Protein 1UOC (pdb70)

Secondary structure (DSSP, 8-state):
-------GGGG--EEE-TTTHHHHHHHHHHHTTTS-EEEEEEEEE--HHHHHHHHHHHHHTT-EEEEEEEEEE-TT----SSS-SEEEEEB---TT-----HHHHHHHHHTT--HHHHHHHPBPHHHHHHHHHTSS-SS-TTSEEEESSTTHHHHHHHHHHTTS---SSHHHHHHHHHHH-SSEEEHHHHHHHHTTT----SHHHHHHHTT----GGGGSHHHHHHHHHHHHHHHHHHTTTB-TTS-BGGGGTT-SS--TT--/-------GGGG--EEE-GGGHHHHHHHHHHHHTTS-EEEEEEEEE--HHHHHHHHHHGGG-EEEEEEEEEE-TT----SSS-SEEEEEB---TTS----HHHHHHHHHHT--HHHHHHHPBPHHHHHHHHHTTT-SS-TTSEEEESSTHHHHHHHHHHTTTS---SSHHHHHHHHHHH-SSEEEHHHHHHH--HHHHHHHHT----GGGGSHHHHHHHHHHHHHHHHHHTTTB-TTS-BGGGGTT-SS--TT--

InterPro domains:
  IPR006941 Ribonuclease CAF1 [PF04857] (163-280)
  IPR012337 Ribonuclease H-like superfamily [SSF53098] (150-430)
  IPR036397 Ribonuclease H superfamily [G3DSA:3.30.420.10] (145-433)
  IPR039637 CCR4-NOT transcription complex subunit 7/8/Pop2 [PTHR10797] (160-429)

Organism: Saccharomyces cerevisiae (strain ATCC 204508 / S288c) (NCBI:txid559292)

Sequence (517 aa):
PPIFLPPPNYLFVRDVWKSNLYSEFAVIRQLVSQYNHVSISTEFVGSKVDYHYQTMRANVDFLNPIQLGLSLSDANGNKPDNGPSTWQFNFEFDPKKEIMSTESLELLRKSGINFEKHENLGIDVFEFSQLLMDSGLMMDDSVTWITYHAAYDLGFLINILMNDSMPNNKEDFEWWVHQYMPNFYDLNLVYKIIQEFKNQYSLTTLADELGLPRFSIFTTTGGQSLLMLLSFCQLSKLSMHKFPNGTDFAKYQGVIYGIDGDQPPIFLPPPNYLFVRDVWKSNLYSEFAVIRQLVSQYNHVSISTEFVGVDYHYQTMRANVDFLNPIQLGLSLSDANGNKPDNGPSTWQFNFEFDPKKEIMSTESLELLRKSGINFEKHENLGIDVFEFSQLLMDSGLMMDDSVTWITYHAAYDLGFLINILMNDSMPNNKEDFEWWVHQYMPNFYDLNLVYKIISLTTLADELGLPRFSIFTTTGGQSLLMLLSFCQLSKLSMHKFPNGTDFAKYQGVIYGIDGDQ

Structure (mmCIF, N/CA/C/O backbone):
data_1UOC
#
_entry.id   1UOC
#
_cell.length_a   78.582
_cell.length_b   79.440
_cell.length_c   101.324
_cell.angle_alpha   90.00
_cell.angle_beta   90.00
_cell.angle_gamma   90.00
#
_symmetry.space_group_name_H-M   'P 21 21 21'
#
loop_
_entity.id
_entity.type
_entity.pdbx_description
1 polymer POP2
2 non-polymer 'CALCIUM ION'
3 non-polymer XENON
4 water water
#
loop_
_atom_site.group_PDB
_atom_site.id
_atom_site.type_symbol
_atom_site.label_atom_id
_atom_site.label_alt_id
_atom_site.label_comp_id
_atom_site.label_asym_id
_atom_site.label_entity_id
_atom_site.label_seq_id
_atom_site.pdbx_PDB_ins_code
_atom_site.Cartn_x
_atom_site.Cartn_y
_atom_site.Cartn_z
_atom_site.occupancy
_atom_site.B_iso_or_equiv
_atom_site.auth_seq_id
_atom_site.auth_comp_id
_atom_site.auth_asym_id
_atom_site.auth_atom_id
_atom_site.pdbx_PDB_model_num
ATOM 1 N N . PRO A 1 4 ? 106.262 11.348 20.388 1.00 61.04 4 PRO A N 1
ATOM 2 C CA . PRO A 1 4 ? 104.934 11.054 20.978 1.00 61.04 4 PRO A CA 1
ATOM 3 C C . PRO A 1 4 ? 104.755 9.546 21.009 1.00 60.90 4 PRO A C 1
ATOM 4 O O . PRO A 1 4 ? 104.894 8.878 19.982 1.00 59.60 4 PRO A O 1
ATOM 8 N N . PRO A 1 5 ? 104.445 8.989 22.186 1.00 60.91 5 PRO A N 1
ATOM 9 C CA . PRO A 1 5 ? 104.255 7.538 22.292 1.00 60.96 5 PRO A CA 1
ATOM 10 C C . PRO A 1 5 ? 103.280 7.068 21.212 1.00 59.27 5 PRO A C 1
ATOM 11 O O . PRO A 1 5 ? 102.340 7.785 20.882 1.00 60.45 5 PRO A O 1
ATOM 15 N N . ILE A 1 6 ? 103.500 5.882 20.653 1.00 56.83 6 ILE A N 1
ATOM 16 C CA . ILE A 1 6 ? 102.582 5.384 19.638 1.00 53.10 6 ILE A CA 1
ATOM 17 C C . ILE A 1 6 ? 101.315 4.900 20.320 1.00 51.60 6 ILE A C 1
ATOM 18 O O . ILE A 1 6 ? 101.367 4.273 21.379 1.00 50.79 6 ILE A O 1
ATOM 23 N N . PHE A 1 7 ? 100.178 5.207 19.713 1.00 49.79 7 PHE A N 1
ATOM 24 C CA . PHE A 1 7 ? 98.899 4.776 20.248 1.00 48.80 7 PHE A CA 1
ATOM 25 C C . PHE A 1 7 ? 98.243 3.920 19.178 1.00 46.56 7 PHE A C 1
ATOM 26 O O . PHE A 1 7 ? 97.715 4.436 18.195 1.00 43.12 7 PHE A O 1
ATOM 34 N N . LEU A 1 8 ? 98.306 2.605 19.371 1.00 46.19 8 LEU A N 1
ATOM 35 C CA . LEU A 1 8 ? 97.728 1.665 18.428 1.00 45.93 8 LEU A CA 1
ATOM 36 C C . LEU A 1 8 ? 96.578 0.902 19.060 1.00 43.81 8 LEU A C 1
ATOM 37 O O . LEU A 1 8 ? 96.785 -0.013 19.850 1.00 43.92 8 LEU A O 1
ATOM 42 N N . PRO A 1 9 ? 95.342 1.268 18.707 1.00 42.80 9 PRO A N 1
ATOM 43 C CA . PRO A 1 9 ? 94.142 0.619 19.239 1.00 41.74 9 PRO A CA 1
ATOM 44 C C . PRO A 1 9 ? 94.105 -0.829 18.788 1.00 40.33 9 PRO A C 1
ATOM 45 O O . PRO A 1 9 ? 94.754 -1.187 17.801 1.00 40.60 9 PRO A O 1
ATOM 49 N N . PRO A 1 10 ? 93.348 -1.682 19.498 1.00 39.31 10 PRO A N 1
ATOM 50 C CA . PRO A 1 10 ? 93.272 -3.091 19.085 1.00 40.09 10 PRO A CA 1
ATOM 51 C C . PRO A 1 10 ? 92.906 -3.118 17.596 1.00 41.20 10 PRO A C 1
ATOM 52 O O . PRO A 1 10 ? 92.013 -2.394 17.159 1.00 41.35 10 PRO A O 1
ATOM 56 N N . PRO A 1 11 ? 93.586 -3.960 16.800 1.00 43.61 11 PRO A N 1
ATOM 57 C CA . PRO A 1 11 ? 93.345 -4.077 15.356 1.00 42.32 11 PRO A CA 1
ATOM 58 C C . PRO A 1 11 ? 91.901 -4.068 14.868 1.00 42.20 11 PRO A C 1
ATOM 59 O O . PRO A 1 11 ? 91.578 -3.352 13.921 1.00 43.49 11 PRO A O 1
ATOM 63 N N . ASN A 1 12 ? 91.035 -4.854 15.498 1.00 41.54 12 ASN A N 1
ATOM 64 C CA . ASN A 1 12 ? 89.642 -4.925 15.071 1.00 42.57 12 ASN A CA 1
ATOM 65 C C . ASN A 1 12 ? 88.828 -3.640 15.269 1.00 41.64 12 ASN A C 1
ATOM 66 O O . ASN A 1 12 ? 87.691 -3.539 14.812 1.00 42.41 12 ASN A O 1
ATOM 71 N N . TYR A 1 13 ? 89.410 -2.652 15.938 1.00 40.13 13 TYR A N 1
ATOM 72 C CA . TYR A 1 13 ? 88.722 -1.384 16.140 1.00 38.48 13 TYR A CA 1
ATOM 73 C C . TYR A 1 13 ? 88.815 -0.560 14.858 1.00 38.97 13 TYR A C 1
ATOM 74 O O . TYR A 1 13 ? 88.002 0.339 14.627 1.00 40.83 13 TYR A O 1
ATOM 83 N N . LEU A 1 14 ? 89.809 -0.866 14.028 1.00 36.80 14 LEU A N 1
ATOM 84 C CA . LEU A 1 14 ? 90.033 -0.118 12.799 1.00 37.15 14 LEU A CA 1
ATOM 85 C C . LEU A 1 14 ? 89.416 -0.756 11.552 1.00 39.99 14 LEU A C 1
ATOM 86 O O . LEU A 1 14 ? 90.049 -0.854 10.503 1.00 42.63 14 LEU A O 1
ATOM 91 N N . PHE A 1 15 ? 88.163 -1.173 11.680 1.00 40.36 15 PHE A N 1
ATOM 92 C CA . PHE A 1 15 ? 87.426 -1.787 10.588 1.00 38.71 15 PHE A CA 1
ATOM 93 C C . PHE A 1 15 ? 86.165 -0.956 10.369 1.00 37.58 15 PHE A C 1
ATOM 94 O O . PHE A 1 15 ? 85.437 -0.681 11.322 1.00 36.62 15 PHE A O 1
ATOM 102 N N . VAL A 1 16 ? 85.914 -0.558 9.123 1.00 35.47 16 VAL A N 1
ATOM 103 C CA . VAL A 1 16 ? 84.738 0.237 8.774 1.00 33.86 16 VAL A CA 1
ATOM 104 C C . VAL A 1 16 ? 83.755 -0.556 7.913 1.00 34.37 16 VAL A C 1
ATOM 105 O O . VAL A 1 16 ? 84.102 -0.993 6.817 1.00 34.95 16 VAL A O 1
ATOM 109 N N . ARG A 1 17 ? 82.529 -0.744 8.392 1.00 34.08 17 ARG A N 1
ATOM 110 C CA . ARG A 1 17 ? 81.549 -1.476 7.603 1.00 33.28 17 ARG A CA 1
ATOM 111 C C . ARG A 1 17 ? 80.846 -0.512 6.667 1.00 33.51 17 ARG A C 1
ATOM 112 O O . ARG A 1 17 ? 80.303 0.501 7.110 1.00 31.96 17 ARG A O 1
ATOM 120 N N . ASP A 1 18 ? 80.875 -0.825 5.376 1.00 33.37 18 ASP A N 1
ATOM 121 C CA . ASP A 1 18 ? 80.217 -0.009 4.375 1.00 35.19 18 ASP A CA 1
ATOM 122 C C . ASP A 1 18 ? 78.742 -0.361 4.395 1.00 33.63 18 ASP A C 1
ATOM 123 O O . ASP A 1 18 ? 78.375 -1.535 4.525 1.00 34.35 18 ASP A O 1
ATOM 128 N N . VAL A 1 19 ? 77.901 0.658 4.292 1.00 30.83 19 VAL A N 1
ATOM 129 C CA . VAL A 1 19 ? 76.466 0.449 4.290 1.00 30.19 19 VAL A CA 1
ATOM 130 C C . VAL A 1 19 ? 75.886 1.031 3.004 1.00 32.49 19 VAL A C 1
ATOM 131 O O . VAL A 1 19 ? 76.243 2.139 2.591 1.00 31.46 19 VAL A O 1
ATOM 135 N N . TRP A 1 20 ? 75.016 0.248 2.369 1.00 34.08 20 TRP A N 1
ATOM 136 C CA . TRP A 1 20 ? 74.335 0.631 1.142 1.00 34.77 20 TRP A CA 1
ATOM 137 C C . TRP A 1 20 ? 72.872 0.335 1.411 1.00 36.52 20 TRP A C 1
ATOM 138 O O . TRP A 1 20 ? 72.520 0.014 2.539 1.00 37.11 20 TRP A O 1
ATOM 149 N N . LYS A 1 21 ? 72.020 0.449 0.399 1.00 39.50 21 LYS A N 1
ATOM 150 C CA . LYS A 1 21 ? 70.597 0.192 0.588 1.00 41.69 21 LYS A CA 1
ATOM 151 C C . LYS A 1 21 ? 70.337 -1.252 1.029 1.00 42.00 21 LYS A C 1
ATOM 152 O O . LYS A 1 21 ? 69.419 -1.516 1.806 1.00 42.04 21 LYS A O 1
ATOM 158 N N . SER A 1 22 ? 71.159 -2.179 0.545 1.00 42.08 22 SER A N 1
ATOM 159 C CA . SER A 1 22 ? 71.004 -3.596 0.875 1.00 42.58 22 SER A CA 1
ATOM 160 C C . SER A 1 22 ? 71.155 -3.963 2.358 1.00 41.45 22 SER A C 1
ATOM 161 O O . SER A 1 22 ? 70.403 -4.792 2.853 1.00 42.30 22 SER A O 1
ATOM 164 N N . ASN A 1 23 ? 72.110 -3.361 3.068 1.00 38.65 23 ASN A N 1
ATOM 165 C CA . ASN A 1 23 ? 72.298 -3.694 4.482 1.00 37.03 23 ASN A CA 1
ATOM 166 C C . ASN A 1 23 ? 71.967 -2.568 5.461 1.00 36.81 23 ASN A C 1
ATOM 167 O O . ASN A 1 23 ? 72.306 -2.646 6.638 1.00 36.90 23 ASN A O 1
ATOM 172 N N . LEU A 1 24 ? 71.277 -1.539 4.979 1.00 35.64 24 LEU A N 1
ATOM 173 C CA . LEU A 1 24 ? 70.891 -0.406 5.814 1.00 36.85 24 LEU A CA 1
ATOM 174 C C . LEU A 1 24 ? 70.138 -0.793 7.096 1.00 36.48 24 LEU A C 1
ATOM 175 O O . LEU A 1 24 ? 70.526 -0.391 8.191 1.00 36.11 24 LEU A O 1
ATOM 180 N N . TYR A 1 25 ? 69.068 -1.571 6.967 1.00 36.96 25 TYR A N 1
ATOM 181 C CA . TYR A 1 25 ? 68.279 -1.957 8.137 1.00 37.21 25 TYR A CA 1
ATOM 182 C C . TYR A 1 25 ? 68.964 -2.906 9.105 1.00 35.08 25 TYR A C 1
ATOM 183 O O . TYR A 1 25 ? 68.884 -2.721 10.317 1.00 34.58 25 TYR A O 1
ATOM 192 N N . SER A 1 26 ? 69.661 -3.904 8.582 1.00 34.78 26 SER A N 1
ATOM 193 C CA . SER A 1 26 ? 70.349 -4.843 9.449 1.00 37.66 26 SER A CA 1
ATOM 194 C C . SER A 1 26 ? 71.466 -4.156 10.234 1.00 38.42 26 SER A C 1
ATOM 195 O O . SER A 1 26 ? 71.705 -4.487 11.397 1.00 41.13 26 SER A O 1
ATOM 198 N N . GLU A 1 27 ? 72.142 -3.190 9.616 1.00 39.42 27 GLU A N 1
ATOM 199 C CA . GLU A 1 27 ? 73.216 -2.477 10.319 1.00 38.68 27 GLU A CA 1
ATOM 200 C C . GLU A 1 27 ? 72.633 -1.588 11.407 1.00 37.55 27 GLU A C 1
ATOM 201 O O . GLU A 1 27 ? 73.233 -1.424 12.474 1.00 37.77 27 GLU A O 1
ATOM 207 N N . PHE A 1 28 ? 71.462 -1.013 11.145 1.00 36.35 28 PHE A N 1
ATOM 208 C CA . PHE A 1 28 ? 70.839 -0.178 12.149 1.00 34.86 28 PHE A CA 1
ATOM 209 C C . PHE A 1 28 ? 70.312 -1.041 13.288 1.00 34.55 28 PHE A C 1
ATOM 210 O O . PHE A 1 28 ? 70.145 -0.567 14.412 1.00 34.76 28 PHE A O 1
ATOM 218 N N . ALA A 1 29 ? 70.064 -2.316 13.005 1.00 34.32 29 ALA A N 1
ATOM 219 C CA . ALA A 1 29 ? 69.593 -3.226 14.049 1.00 33.73 29 ALA A CA 1
ATOM 220 C C . ALA A 1 29 ? 70.770 -3.450 15.008 1.00 32.42 29 ALA A C 1
ATOM 221 O O . ALA A 1 29 ? 70.589 -3.488 16.224 1.00 32.74 29 ALA A O 1
ATOM 223 N N . VAL A 1 30 ? 71.975 -3.581 14.451 1.00 31.60 30 VAL A N 1
ATOM 224 C CA . VAL A 1 30 ? 73.186 -3.767 15.256 1.00 32.67 30 VAL A CA 1
ATOM 225 C C . VAL A 1 30 ? 73.502 -2.501 16.056 1.00 32.63 30 VAL A C 1
ATOM 226 O O . VAL A 1 30 ? 73.862 -2.573 17.225 1.00 34.24 30 VAL A O 1
ATOM 230 N N . ILE A 1 31 ? 73.375 -1.338 15.421 1.00 34.19 31 ILE A N 1
ATOM 231 C CA . ILE A 1 31 ? 73.638 -0.068 16.100 1.00 33.35 31 ILE A CA 1
ATOM 232 C C . ILE A 1 31 ? 72.713 0.040 17.313 1.00 33.43 31 ILE A C 1
ATOM 233 O O . ILE A 1 31 ? 73.126 0.386 18.413 1.00 35.02 31 ILE A O 1
ATOM 238 N N . ARG A 1 32 ? 71.453 -0.275 17.079 1.00 33.14 32 ARG A N 1
ATOM 239 C CA . ARG A 1 32 ? 70.419 -0.233 18.089 1.00 33.33 32 ARG A CA 1
ATOM 240 C C . ARG A 1 32 ? 70.739 -1.068 19.340 1.00 32.74 32 ARG A C 1
ATOM 241 O O . ARG A 1 32 ? 70.447 -0.646 20.460 1.00 30.90 32 ARG A O 1
ATOM 249 N N . GLN A 1 33 ? 71.341 -2.242 19.179 1.00 30.72 33 GLN A N 1
ATOM 250 C CA . GLN A 1 33 ? 71.620 -3.037 20.370 1.00 33.51 33 GLN A CA 1
ATOM 251 C C . GLN A 1 33 ? 72.980 -2.757 20.988 1.00 31.73 33 GLN A C 1
ATOM 252 O O . GLN A 1 33 ? 73.253 -3.197 22.091 1.00 31.64 33 GLN A O 1
ATOM 258 N N . LEU A 1 34 ? 73.825 -1.999 20.301 1.00 32.20 34 LEU A N 1
ATOM 259 C CA . LEU A 1 34 ? 75.136 -1.689 20.865 1.00 32.17 34 LEU A CA 1
ATOM 260 C C . LEU A 1 34 ? 75.102 -0.388 21.654 1.00 31.44 34 LEU A C 1
ATOM 261 O O . LEU A 1 34 ? 75.792 -0.256 22.667 1.00 31.49 34 LEU A O 1
ATOM 266 N N . VAL A 1 35 ? 74.279 0.561 21.211 1.00 33.01 35 VAL A N 1
ATOM 267 C CA . VAL A 1 35 ? 74.255 1.875 21.850 1.00 32.59 35 VAL A CA 1
ATOM 268 C C . VAL A 1 35 ? 74.112 1.969 23.367 1.00 31.51 35 VAL A C 1
ATOM 269 O O . VAL A 1 35 ? 74.748 2.827 23.976 1.00 29.46 35 VAL A O 1
ATOM 273 N N . SER A 1 36 ? 73.313 1.110 23.995 1.00 32.29 36 SER A N 1
ATOM 274 C CA . SER A 1 36 ? 73.181 1.193 25.458 1.00 31.91 36 SER A CA 1
ATOM 275 C C . SER A 1 36 ? 74.539 1.075 26.159 1.00 30.75 36 SER A C 1
ATOM 276 O O . SER A 1 36 ? 74.770 1.708 27.182 1.00 34.31 36 SER A O 1
ATOM 279 N N . GLN A 1 37 ? 75.444 0.276 25.607 1.00 30.28 37 GLN A N 1
ATOM 280 C CA . GLN A 1 37 ? 76.773 0.113 26.193 1.00 30.65 37 GLN A CA 1
ATOM 281 C C . GLN A 1 37 ? 77.794 1.049 25.527 1.00 30.67 37 GLN A C 1
ATOM 282 O O . GLN A 1 37 ? 78.584 1.742 26.192 1.00 28.93 37 GLN A O 1
ATOM 288 N N . TYR A 1 38 ? 77.791 1.044 24.202 1.00 29.55 38 TYR A N 1
ATOM 289 C CA . TYR A 1 38 ? 78.703 1.885 23.449 1.00 30.02 38 TYR A CA 1
ATOM 290 C C . TYR A 1 38 ? 77.913 3.141 23.128 1.00 29.03 38 TYR A C 1
ATOM 291 O O . TYR A 1 38 ? 77.500 3.369 21.986 1.00 27.80 38 TYR A O 1
ATOM 300 N N . ASN A 1 39 ? 77.712 3.934 24.185 1.00 28.64 39 ASN A N 1
ATOM 301 C CA . ASN A 1 39 ? 76.915 5.154 24.145 1.00 29.21 39 ASN A CA 1
ATOM 302 C C . ASN A 1 39 ? 77.580 6.444 23.686 1.00 29.56 39 ASN A C 1
ATOM 303 O O . ASN A 1 39 ? 76.988 7.519 23.810 1.00 30.84 39 ASN A O 1
ATOM 308 N N . HIS A 1 40 ? 78.804 6.352 23.176 1.00 30.23 40 HIS A N 1
ATOM 309 C CA . HIS A 1 40 ? 79.500 7.528 22.640 1.00 30.26 40 HIS A CA 1
ATOM 310 C C . HIS A 1 40 ? 79.473 7.351 21.116 1.00 30.32 40 HIS A C 1
ATOM 311 O O . HIS A 1 40 ? 79.923 6.335 20.590 1.00 29.56 40 HIS A O 1
ATOM 318 N N . VAL A 1 41 ? 78.927 8.342 20.422 1.00 29.71 41 VAL A N 1
ATOM 319 C CA . VAL A 1 41 ? 78.781 8.301 18.971 1.00 29.26 41 VAL A CA 1
ATOM 320 C C . VAL A 1 41 ? 79.460 9.488 18.284 1.00 29.34 41 VAL A C 1
ATOM 321 O O . VAL A 1 41 ? 79.176 10.645 18.606 1.00 28.98 41 VAL A O 1
ATOM 325 N N . SER A 1 42 ? 80.342 9.205 17.332 1.00 27.28 42 SER A N 1
ATOM 326 C CA . SER A 1 42 ? 81.011 10.272 16.588 1.00 28.39 42 SER A CA 1
ATOM 327 C C . SER A 1 42 ? 80.380 10.299 15.200 1.00 26.82 42 SER A C 1
ATOM 328 O O . SER A 1 42 ? 79.895 9.275 14.709 1.00 27.97 42 SER A O 1
ATOM 331 N N . ILE A 1 43 ? 80.375 11.469 14.580 1.00 26.27 43 ILE A N 1
ATOM 332 C CA . ILE A 1 43 ? 79.807 11.610 13.251 1.00 28.03 43 ILE A CA 1
ATOM 333 C C . ILE A 1 43 ? 80.692 12.439 12.329 1.00 29.12 43 ILE A C 1
ATOM 334 O O . ILE A 1 43 ? 81.344 13.391 12.752 1.00 31.09 43 ILE A O 1
ATOM 339 N N . SER A 1 44 ? 80.705 12.063 11.060 1.00 31.37 44 SER A N 1
ATOM 340 C CA . SER A 1 44 ? 81.477 12.768 10.052 1.00 32.10 44 SER A CA 1
ATOM 341 C C . SER A 1 44 ? 80.642 12.778 8.776 1.00 33.89 44 SER A C 1
ATOM 342 O O . SER A 1 44 ? 79.792 11.904 8.562 1.00 30.90 44 SER A O 1
ATOM 345 N N . THR A 1 45 ? 80.873 13.769 7.929 1.00 35.75 45 THR A N 1
ATOM 346 C CA . THR A 1 45 ? 80.083 13.876 6.718 1.00 39.28 45 THR A CA 1
ATOM 347 C C . THR A 1 45 ? 80.888 14.301 5.510 1.00 41.79 45 THR A C 1
ATOM 348 O O . THR A 1 45 ? 81.976 14.868 5.618 1.00 41.77 45 THR A O 1
ATOM 352 N N . GLU A 1 46 ? 80.324 14.015 4.352 1.00 43.82 46 GLU A N 1
ATOM 353 C CA . GLU A 1 46 ? 80.940 14.370 3.099 1.00 47.00 46 GLU A CA 1
ATOM 354 C C . GLU A 1 46 ? 79.790 14.837 2.224 1.00 47.32 46 GLU A C 1
ATOM 355 O O . GLU A 1 46 ? 78.880 14.070 1.899 1.00 45.90 46 GLU A O 1
ATOM 361 N N . PHE A 1 47 ? 79.812 16.121 1.892 1.00 49.13 47 PHE A N 1
ATOM 362 C CA . PHE A 1 47 ? 78.775 16.701 1.059 1.00 50.43 47 PHE A CA 1
ATOM 363 C C . PHE A 1 47 ? 79.353 16.993 -0.302 1.00 52.90 47 PHE A C 1
ATOM 364 O O . PHE A 1 47 ? 80.547 17.263 -0.445 1.00 53.30 47 PHE A O 1
ATOM 372 N N . VAL A 1 48 ? 78.494 16.936 -1.305 1.00 55.41 48 VAL A N 1
ATOM 373 C CA . VAL A 1 48 ? 78.895 17.236 -2.662 1.00 57.11 48 VAL A CA 1
ATOM 374 C C . VAL A 1 48 ? 78.159 18.517 -3.066 1.00 58.26 48 VAL A C 1
ATOM 375 O O . VAL A 1 48 ? 76.935 18.618 -2.933 1.00 57.78 48 VAL A O 1
ATOM 379 N N . GLY A 1 49 ? 78.918 19.508 -3.522 1.00 58.44 49 GLY A N 1
ATOM 380 C CA . GLY A 1 49 ? 78.325 20.768 -3.925 1.00 58.48 49 GLY A CA 1
ATOM 381 C C . GLY A 1 49 ? 79.372 21.857 -3.886 1.00 59.96 49 GLY A C 1
ATOM 382 O O . GLY A 1 49 ? 80.508 21.608 -3.469 1.00 61.90 49 GLY A O 1
ATOM 383 N N . SER A 1 60 ? 78.787 39.742 13.990 1.00 72.69 60 SER A N 1
ATOM 384 C CA . SER A 1 60 ? 79.662 38.794 14.676 1.00 72.68 60 SER A CA 1
ATOM 385 C C . SER A 1 60 ? 80.092 37.652 13.754 1.00 73.06 60 SER A C 1
ATOM 386 O O . SER A 1 60 ? 79.348 37.264 12.849 1.00 73.40 60 SER A O 1
ATOM 389 N N . LYS A 1 61 ? 81.290 37.117 13.987 1.00 71.94 61 LYS A N 1
ATOM 390 C CA . LYS A 1 61 ? 81.801 36.012 13.179 1.00 71.21 61 LYS A CA 1
ATOM 391 C C . LYS A 1 61 ? 80.916 34.785 13.341 1.00 70.04 61 LYS A C 1
ATOM 392 O O . LYS A 1 61 ? 80.805 33.957 12.436 1.00 69.54 61 LYS A O 1
ATOM 398 N N . VAL A 1 62 ? 80.285 34.685 14.505 1.00 68.24 62 VAL A N 1
ATOM 399 C CA . VAL A 1 62 ? 79.404 33.573 14.807 1.00 67.49 62 VAL A CA 1
ATOM 400 C C . VAL A 1 62 ? 78.109 33.647 13.994 1.00 66.87 62 VAL A C 1
ATOM 401 O O . VAL A 1 62 ? 77.588 32.623 13.545 1.00 64.33 62 VAL A O 1
ATOM 405 N N . ASP A 1 63 ? 77.594 34.856 13.798 1.00 67.38 63 ASP A N 1
ATOM 406 C CA . ASP A 1 63 ? 76.366 35.013 13.039 1.00 67.85 63 ASP A CA 1
ATOM 407 C C . ASP A 1 63 ? 76.652 34.849 11.550 1.00 66.92 63 ASP A C 1
ATOM 408 O O . ASP A 1 63 ? 75.748 34.560 10.762 1.00 65.40 63 ASP A O 1
ATOM 413 N N . TYR A 1 64 ? 77.913 35.036 11.170 1.00 67.14 64 TYR A N 1
ATOM 414 C CA . TYR A 1 64 ? 78.306 34.872 9.778 1.00 67.73 64 TYR A CA 1
ATOM 415 C C . TYR A 1 64 ? 78.394 33.381 9.462 1.00 66.60 64 TYR A C 1
ATOM 416 O O . TYR A 1 64 ? 77.886 32.929 8.437 1.00 65.62 64 TYR A O 1
ATOM 425 N N . HIS A 1 65 ? 79.041 32.622 10.346 1.00 65.75 65 HIS A N 1
ATOM 426 C CA . HIS A 1 65 ? 79.181 31.179 10.159 1.00 65.64 65 HIS A CA 1
ATOM 427 C C . HIS A 1 65 ? 77.815 30.504 10.080 1.00 63.04 65 HIS A C 1
ATOM 428 O O . HIS A 1 65 ? 77.584 29.646 9.222 1.00 62.81 65 HIS A O 1
ATOM 435 N N . TYR A 1 66 ? 76.911 30.893 10.975 1.00 59.76 66 TYR A N 1
ATOM 436 C CA . TYR A 1 66 ? 75.572 30.325 10.985 1.00 57.03 66 TYR A CA 1
ATOM 437 C C . TYR A 1 66 ? 74.785 30.685 9.720 1.00 56.14 66 TYR A C 1
ATOM 438 O O . TYR A 1 66 ? 74.088 29.842 9.157 1.00 54.52 66 TYR A O 1
ATOM 447 N N . GLN A 1 67 ? 74.889 31.937 9.283 1.00 56.07 67 GLN A N 1
ATOM 448 C CA . GLN A 1 67 ? 74.183 32.390 8.087 1.00 56.40 67 GLN A CA 1
ATOM 449 C C . GLN A 1 67 ? 74.736 31.759 6.820 1.00 55.22 67 GLN A C 1
ATOM 450 O O . GLN A 1 67 ? 74.004 31.520 5.863 1.00 54.28 67 GLN A O 1
ATOM 456 N N . THR A 1 68 ? 76.037 31.500 6.825 1.00 55.34 68 THR A N 1
ATOM 457 C CA . THR A 1 68 ? 76.713 30.887 5.693 1.00 56.25 68 THR A CA 1
ATOM 458 C C . THR A 1 68 ? 76.237 29.449 5.598 1.00 57.58 68 THR A C 1
ATOM 459 O O . THR A 1 68 ? 76.018 28.913 4.514 1.00 56.78 68 THR A O 1
ATOM 463 N N . MET A 1 69 ? 76.078 28.829 6.760 1.00 59.36 69 MET A N 1
ATOM 464 C CA . MET A 1 69 ? 75.644 27.445 6.824 1.00 60.74 69 MET A CA 1
ATOM 465 C C . MET A 1 69 ? 74.174 27.292 6.461 1.00 60.70 69 MET A C 1
ATOM 466 O O . MET A 1 69 ? 73.802 26.365 5.748 1.00 61.45 69 MET A O 1
ATOM 471 N N . ARG A 1 70 ? 73.341 28.209 6.940 1.00 62.54 70 ARG A N 1
ATOM 472 C CA . ARG A 1 70 ? 71.905 28.155 6.667 1.00 65.13 70 ARG A CA 1
ATOM 473 C C . ARG A 1 70 ? 71.619 28.363 5.190 1.00 64.63 70 ARG A C 1
ATOM 474 O O . ARG A 1 70 ? 70.705 27.762 4.633 1.00 63.81 70 ARG A O 1
ATOM 482 N N . ALA A 1 71 ? 72.419 29.214 4.562 1.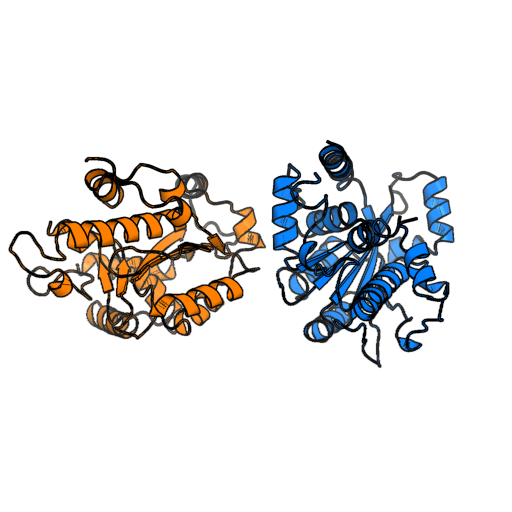00 65.63 71 ALA A N 1
ATOM 483 C CA . ALA A 1 71 ? 72.266 29.520 3.149 1.00 67.47 71 ALA A CA 1
ATOM 484 C C . ALA A 1 71 ? 72.815 28.407 2.263 1.00 68.70 71 ALA A C 1
ATOM 485 O O . ALA A 1 71 ? 72.612 28.420 1.049 1.00 68.36 71 ALA A O 1
ATOM 487 N N . ASN A 1 72 ? 73.495 27.437 2.866 1.00 71.03 72 ASN A N 1
ATOM 488 C CA . ASN A 1 72 ? 74.082 26.343 2.100 1.00 73.11 72 ASN A CA 1
ATOM 489 C C . ASN A 1 72 ? 73.514 24.949 2.357 1.00 75.19 72 ASN A C 1
ATOM 490 O O . ASN A 1 72 ? 73.524 24.103 1.464 1.00 75.25 72 ASN A O 1
ATOM 495 N N . VAL A 1 73 ? 73.021 24.704 3.566 1.00 77.58 73 VAL A N 1
ATOM 496 C CA . VAL A 1 73 ? 72.509 23.382 3.913 1.00 80.08 73 VAL A CA 1
ATOM 497 C C . VAL A 1 73 ? 71.463 22.737 3.007 1.00 81.54 73 VAL A C 1
ATOM 498 O O . VAL A 1 73 ? 71.594 21.559 2.675 1.00 82.72 73 VAL A O 1
ATOM 502 N N . ASP A 1 74 ? 70.431 23.472 2.602 1.00 82.59 74 ASP A N 1
ATOM 503 C CA . ASP A 1 74 ? 69.415 22.854 1.753 1.00 83.04 74 ASP A CA 1
ATOM 504 C C . ASP A 1 74 ? 69.829 22.760 0.290 1.00 82.19 74 ASP A C 1
ATOM 505 O O . ASP A 1 74 ? 69.002 22.481 -0.579 1.00 82.56 74 ASP A O 1
ATOM 510 N N . PHE A 1 75 ? 71.110 22.991 0.019 1.00 80.99 75 PHE A N 1
ATOM 511 C CA . PHE A 1 75 ? 71.622 22.895 -1.341 1.00 80.21 75 PHE A CA 1
ATOM 512 C C . PHE A 1 75 ? 72.820 21.943 -1.363 1.00 78.00 75 PHE A C 1
ATOM 513 O O . PHE A 1 75 ? 73.342 21.598 -2.424 1.00 78.45 75 PHE A O 1
ATOM 521 N N . LEU A 1 76 ? 73.250 21.533 -0.173 1.00 74.79 76 LEU A N 1
ATOM 522 C CA . LEU A 1 76 ? 74.358 20.596 -0.007 1.00 71.30 76 LEU A CA 1
ATOM 523 C C . LEU A 1 76 ? 73.726 19.218 0.099 1.00 67.98 76 LEU A C 1
ATOM 524 O O . LEU A 1 76 ? 72.806 19.024 0.887 1.00 69.02 76 LEU A O 1
ATOM 529 N N . ASN A 1 77 ? 74.200 18.262 -0.687 1.00 64.41 77 ASN A N 1
ATOM 530 C CA . ASN A 1 77 ? 73.649 16.915 -0.610 1.00 60.91 77 ASN A CA 1
ATOM 531 C C . ASN A 1 77 ? 74.711 15.933 -0.120 1.00 55.52 77 ASN A C 1
ATOM 532 O O . ASN A 1 77 ? 75.824 15.870 -0.650 1.00 54.23 77 ASN A O 1
ATOM 537 N N . PRO A 1 78 ? 74.375 15.154 0.913 1.00 50.97 78 PRO A N 1
ATOM 538 C CA . PRO A 1 78 ? 75.271 14.164 1.513 1.00 47.54 78 PRO A CA 1
ATOM 539 C C . PRO A 1 78 ? 75.564 13.010 0.564 1.00 43.83 78 PRO A C 1
ATOM 540 O O . PRO A 1 78 ? 74.655 12.460 -0.047 1.00 40.60 78 PRO A O 1
ATOM 544 N N . ILE A 1 79 ? 76.833 12.649 0.448 1.00 40.09 79 ILE A N 1
ATOM 545 C CA . ILE A 1 79 ? 77.222 11.542 -0.403 1.00 38.32 79 ILE A CA 1
ATOM 546 C C . ILE A 1 79 ? 77.657 10.404 0.536 1.00 36.84 79 ILE A C 1
ATOM 547 O O . ILE A 1 79 ? 77.442 9.223 0.257 1.00 36.00 79 ILE A O 1
ATOM 552 N N . GLN A 1 80 ? 78.259 10.777 1.661 1.00 35.01 80 GLN A N 1
ATOM 553 C CA . GLN A 1 80 ? 78.715 9.809 2.656 1.00 34.58 80 GLN A CA 1
ATOM 554 C C . GLN A 1 80 ? 78.587 10.370 4.068 1.00 34.07 80 GLN A C 1
ATOM 555 O O . GLN A 1 80 ? 78.637 11.590 4.282 1.00 32.16 80 GLN A O 1
ATOM 561 N N . LEU A 1 81 ? 78.418 9.467 5.028 1.00 30.78 81 LEU A N 1
ATOM 562 C CA . LEU A 1 81 ? 78.309 9.844 6.421 1.00 28.73 81 LEU A CA 1
ATOM 563 C C . LEU A 1 81 ? 78.819 8.695 7.283 1.00 27.73 81 LEU A C 1
ATOM 564 O O . LEU A 1 81 ? 78.438 7.550 7.089 1.00 28.46 81 LEU A O 1
ATOM 569 N N . GLY A 1 82 ? 79.697 9.006 8.227 1.00 27.00 82 GLY A N 1
ATOM 570 C CA . GLY A 1 82 ? 80.229 7.979 9.101 1.00 24.88 82 GLY A CA 1
ATOM 571 C C . GLY A 1 82 ? 79.755 8.085 10.544 1.00 23.46 82 GLY A C 1
ATOM 572 O O . GLY A 1 82 ? 79.535 9.179 11.053 1.00 21.74 82 GLY A O 1
ATOM 573 N N . LEU A 1 83 ? 79.569 6.938 11.193 1.00 23.84 83 LEU A N 1
ATOM 574 C CA . LEU A 1 83 ? 79.168 6.883 12.601 1.00 24.76 83 LEU A CA 1
ATOM 575 C C . LEU A 1 83 ? 80.048 5.837 13.256 1.00 25.66 83 LEU A C 1
ATOM 576 O O . LEU A 1 83 ? 80.241 4.751 12.719 1.00 23.12 83 LEU A O 1
ATOM 581 N N . SER A 1 84 ? 80.598 6.172 14.413 1.00 25.46 84 SER A N 1
ATOM 582 C CA . SER A 1 84 ? 81.435 5.236 15.133 1.00 27.00 84 SER A CA 1
ATOM 583 C C . SER A 1 84 ? 80.918 5.204 16.570 1.00 28.03 84 SER A C 1
ATOM 584 O O . SER A 1 84 ? 80.514 6.241 17.112 1.00 26.37 84 SER A O 1
ATOM 587 N N . LEU A 1 85 ? 80.918 4.015 17.169 1.00 28.21 85 LEU A N 1
ATOM 588 C CA . LEU A 1 85 ? 80.445 3.849 18.540 1.00 26.90 85 LEU A CA 1
ATOM 589 C C . LEU A 1 85 ? 81.497 3.260 19.465 1.00 26.73 85 LEU A C 1
ATOM 590 O O . LEU A 1 85 ? 82.310 2.425 19.045 1.00 28.69 85 LEU A O 1
ATOM 595 N N . SER A 1 86 ? 81.476 3.690 20.720 1.00 26.59 86 SER A N 1
ATOM 596 C CA . SER A 1 86 ? 82.377 3.174 21.744 1.00 27.04 86 SER A CA 1
ATOM 597 C C . SER A 1 86 ? 81.843 3.631 23.097 1.00 28.58 86 SER A C 1
ATOM 598 O O . SER A 1 86 ? 80.913 4.442 23.158 1.00 28.41 86 SER A O 1
ATOM 601 N N . ASP A 1 87 ? 82.418 3.111 24.180 1.00 29.62 87 ASP A N 1
ATOM 602 C CA . ASP A 1 87 ? 82.002 3.535 25.512 1.00 32.29 87 ASP A CA 1
ATOM 603 C C . ASP A 1 87 ? 82.857 4.757 25.848 1.00 33.41 87 ASP A C 1
ATOM 604 O O . ASP A 1 87 ? 83.647 5.207 25.015 1.00 33.21 87 ASP A O 1
ATOM 609 N N . ALA A 1 88 ? 82.713 5.291 27.053 1.00 34.41 88 ALA A N 1
ATOM 610 C CA . ALA A 1 88 ? 83.455 6.485 27.447 1.00 35.96 88 ALA A CA 1
ATOM 611 C C . ALA A 1 88 ? 84.974 6.320 27.422 1.00 36.41 88 ALA A C 1
ATOM 612 O O . ALA A 1 88 ? 85.702 7.289 27.220 1.00 35.35 88 ALA A O 1
ATOM 614 N N . ASN A 1 89 ? 85.454 5.098 27.610 1.00 39.38 89 ASN A N 1
ATOM 615 C CA . ASN A 1 89 ? 86.894 4.863 27.620 1.00 39.29 89 ASN A CA 1
ATOM 616 C C . ASN A 1 89 ? 87.452 4.431 26.283 1.00 38.05 89 ASN A C 1
ATOM 617 O O . ASN A 1 89 ? 88.606 4.006 26.201 1.00 39.22 89 ASN A O 1
ATOM 622 N N . GLY A 1 90 ? 86.634 4.526 25.239 1.00 36.76 90 GLY A N 1
ATOM 623 C CA . GLY A 1 90 ? 87.095 4.157 23.912 1.00 36.13 90 GLY A CA 1
ATOM 624 C C . GLY A 1 90 ? 87.077 2.673 23.594 1.00 37.17 90 GLY A C 1
ATOM 625 O O . GLY A 1 90 ? 87.592 2.259 22.554 1.00 37.92 90 GLY A O 1
ATOM 626 N N . ASN A 1 91 ? 86.499 1.867 24.483 1.00 36.50 91 ASN A N 1
ATOM 627 C CA . ASN A 1 91 ? 86.403 0.433 24.2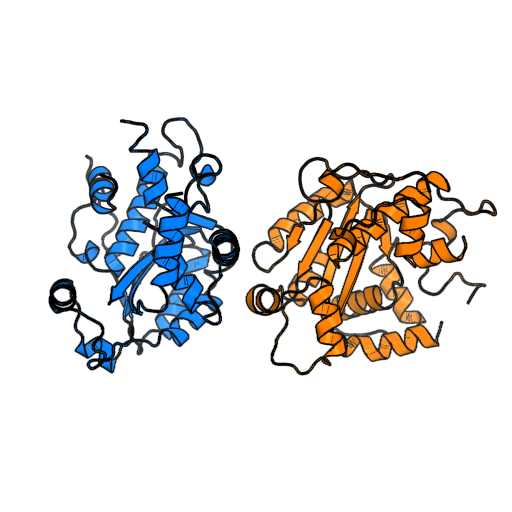51 1.00 35.25 91 ASN A CA 1
ATOM 628 C C . ASN A 1 91 ? 85.340 0.205 23.191 1.00 35.65 91 ASN A C 1
ATOM 629 O O . ASN A 1 91 ? 84.363 0.958 23.111 1.00 32.50 91 ASN A O 1
ATOM 634 N N . LYS A 1 92 ? 85.534 -0.841 22.390 1.00 35.90 92 LYS A N 1
ATOM 635 C CA . LYS A 1 92 ? 84.606 -1.194 21.329 1.00 35.64 92 LYS A CA 1
ATOM 636 C C . LYS A 1 92 ? 84.369 -2.702 21.355 1.00 37.93 92 LYS A C 1
ATOM 637 O O . LYS A 1 92 ? 85.149 -3.449 21.947 1.00 39.10 92 LYS A O 1
ATOM 643 N N . PRO A 1 93 ? 83.271 -3.171 20.745 1.00 37.53 93 PRO A N 1
ATOM 644 C CA . PRO A 1 93 ? 83.002 -4.610 20.735 1.00 40.39 93 PRO A CA 1
ATOM 645 C C . PRO A 1 93 ? 84.127 -5.377 20.045 1.00 44.20 93 PRO A C 1
ATOM 646 O O . PRO A 1 93 ? 84.624 -4.942 19.005 1.00 45.13 93 PRO A O 1
ATOM 650 N N . ASP A 1 94 ? 84.535 -6.509 20.627 1.00 47.30 94 ASP A N 1
ATOM 651 C CA . ASP A 1 94 ? 85.622 -7.315 20.065 1.00 49.38 94 ASP A CA 1
ATOM 652 C C . ASP A 1 94 ? 85.222 -8.067 18.798 1.00 48.85 94 ASP A C 1
ATOM 653 O O . ASP A 1 94 ? 86.072 -8.487 18.014 1.00 48.12 94 ASP A O 1
ATOM 658 N N . ASN A 1 95 ? 83.923 -8.229 18.600 1.00 49.03 95 ASN A N 1
ATOM 659 C CA . ASN A 1 95 ? 83.409 -8.897 17.417 1.00 49.45 95 ASN A CA 1
ATOM 660 C C . ASN A 1 95 ? 82.455 -7.983 16.667 1.00 48.28 95 ASN A C 1
ATOM 661 O O . ASN A 1 95 ? 81.696 -7.236 17.275 1.00 51.15 95 ASN A O 1
ATOM 666 N N . GLY A 1 96 ? 82.489 -8.045 15.345 1.00 45.57 96 GLY A N 1
ATOM 667 C CA . GLY A 1 96 ? 81.591 -7.224 14.556 1.00 41.89 96 GLY A CA 1
ATOM 668 C C . GLY A 1 96 ? 82.058 -5.791 14.396 1.00 39.98 96 GLY A C 1
ATOM 669 O O . GLY A 1 96 ? 83.009 -5.356 15.057 1.00 38.91 96 GLY A O 1
ATOM 670 N N . PRO A 1 97 ? 81.388 -5.028 13.519 1.00 37.15 97 PRO A N 1
ATOM 671 C CA . PRO A 1 97 ? 81.680 -3.624 13.218 1.00 35.53 97 PRO A CA 1
ATOM 672 C C . PRO A 1 97 ? 81.271 -2.643 14.320 1.00 33.11 97 PRO A C 1
ATOM 673 O O . PRO A 1 97 ? 80.255 -2.813 14.994 1.00 31.63 97 PRO A O 1
ATOM 677 N N . SER A 1 98 ? 82.066 -1.594 14.454 1.00 30.23 98 SER A N 1
ATOM 678 C CA . SER A 1 98 ? 81.844 -0.562 15.447 1.00 29.95 98 SER A CA 1
ATOM 679 C C . SER A 1 98 ? 81.883 0.817 14.746 1.00 28.17 98 SER A C 1
ATOM 680 O O . SER A 1 98 ? 81.754 1.868 15.380 1.00 25.49 98 SER A O 1
ATOM 683 N N . THR A 1 99 ? 82.094 0.797 13.435 1.00 28.04 99 THR A N 1
ATOM 684 C CA . THR A 1 99 ? 82.144 2.021 12.645 1.00 26.55 99 THR A CA 1
ATOM 685 C C . THR A 1 99 ? 81.446 1.730 11.335 1.00 25.54 99 THR A C 1
ATOM 686 O O . THR A 1 99 ? 81.642 0.675 10.743 1.00 25.55 99 THR A O 1
ATOM 690 N N . TRP A 1 100 ? 80.635 2.673 10.883 1.00 25.73 100 TRP A N 1
ATOM 691 C CA . TRP A 1 100 ? 79.873 2.498 9.664 1.00 24.17 100 TRP A CA 1
ATOM 692 C C . TRP A 1 100 ? 80.076 3.683 8.750 1.00 27.59 100 TRP A C 1
ATOM 693 O O . TRP A 1 100 ? 80.293 4.808 9.210 1.00 23.99 100 TRP A O 1
ATOM 704 N N . GLN A 1 101 ? 80.002 3.417 7.451 1.00 27.68 101 GLN A N 1
ATOM 705 C CA . GLN A 1 101 ? 80.098 4.459 6.451 1.00 29.26 101 GLN A CA 1
ATOM 706 C C . GLN A 1 101 ? 78.869 4.296 5.594 1.00 29.88 101 GLN A C 1
ATOM 707 O O . GLN A 1 101 ? 78.793 3.384 4.779 1.00 29.68 101 GLN A O 1
ATOM 713 N N . PHE A 1 102 ? 77.898 5.174 5.797 1.00 29.25 102 PHE A N 1
ATOM 714 C CA . PHE A 1 102 ? 76.675 5.127 5.024 1.00 31.15 102 PHE A CA 1
ATOM 715 C C . PHE A 1 102 ? 76.893 5.846 3.693 1.00 33.22 102 PHE A C 1
ATOM 716 O O . PHE A 1 102 ? 77.356 6.984 3.656 1.00 33.14 102 PHE A O 1
ATOM 724 N N . ASN A 1 103 ? 76.564 5.171 2.599 1.00 34.84 103 ASN A N 1
ATOM 725 C CA . ASN A 1 103 ? 76.732 5.742 1.266 1.00 33.57 103 ASN A CA 1
ATOM 726 C C . ASN A 1 103 ? 75.342 6.087 0.721 1.00 34.55 103 ASN A C 1
ATOM 727 O O . ASN A 1 103 ? 74.466 5.231 0.639 1.00 33.73 103 ASN A O 1
ATOM 732 N N . PHE A 1 104 ? 75.131 7.351 0.369 1.00 35.30 104 PHE A N 1
ATOM 733 C CA . PHE A 1 104 ? 73.820 7.780 -0.099 1.00 37.60 104 PHE A CA 1
ATOM 734 C C . PHE A 1 104 ? 73.636 7.801 -1.605 1.00 39.85 104 PHE A C 1
ATOM 735 O O . PHE A 1 104 ? 74.608 7.867 -2.369 1.00 42.05 104 PHE A O 1
ATOM 743 N N . GLU A 1 105 ? 72.379 7.754 -2.026 1.00 41.64 105 GLU A N 1
ATOM 744 C CA . GLU A 1 105 ? 72.060 7.762 -3.444 1.00 47.74 105 GLU A CA 1
ATOM 745 C C . GLU A 1 105 ? 72.584 9.029 -4.092 1.00 50.09 105 GLU A C 1
ATOM 746 O O . GLU A 1 105 ? 72.576 10.098 -3.488 1.00 51.01 105 GLU A O 1
ATOM 752 N N . PHE A 1 106 ? 73.047 8.893 -5.327 1.00 51.92 106 PHE A N 1
ATOM 753 C CA . PHE A 1 106 ? 73.592 10.012 -6.064 1.00 55.58 106 PHE A CA 1
ATOM 754 C C . PHE A 1 106 ? 73.102 9.965 -7.508 1.00 57.08 106 PHE A C 1
ATOM 755 O O . PHE A 1 106 ? 73.130 8.914 -8.143 1.00 57.97 106 PHE A O 1
ATOM 763 N N . ASP A 1 107 ? 72.666 11.112 -8.017 1.00 59.19 107 ASP A N 1
ATOM 764 C CA . ASP A 1 107 ? 72.140 11.221 -9.378 1.00 62.47 107 ASP A CA 1
ATOM 765 C C . ASP A 1 107 ? 73.226 11.608 -10.385 1.00 62.85 107 ASP A C 1
ATOM 766 O O . ASP A 1 107 ? 73.692 12.744 -10.402 1.00 59.40 107 ASP A O 1
ATOM 771 N N . PRO A 1 108 ? 73.633 10.656 -11.241 1.00 64.67 108 PRO A N 1
ATOM 772 C CA . PRO A 1 108 ? 74.664 10.836 -12.270 1.00 66.81 108 PRO A CA 1
ATOM 773 C C . PRO A 1 108 ? 74.411 11.982 -13.249 1.00 68.34 108 PRO A C 1
ATOM 774 O O . PRO A 1 108 ? 75.292 12.334 -14.033 1.00 67.38 108 PRO A O 1
ATOM 778 N N . LYS A 1 109 ? 73.215 12.560 -13.209 1.00 70.52 109 LYS A N 1
ATOM 779 C CA . LYS A 1 109 ? 72.897 13.650 -14.117 1.00 74.10 109 LYS A CA 1
ATOM 780 C C . LYS A 1 109 ? 72.736 14.997 -13.409 1.00 75.89 109 LYS A C 1
ATOM 781 O O . LYS A 1 109 ? 72.633 16.030 -14.065 1.00 76.30 109 LYS A O 1
ATOM 787 N N . LYS A 1 110 ? 72.713 14.999 -12.079 1.00 78.26 110 LYS A N 1
ATOM 788 C CA . LYS A 1 110 ? 72.599 16.260 -11.350 1.00 80.89 110 LYS A CA 1
ATOM 789 C C . LYS A 1 110 ? 73.880 17.050 -11.637 1.00 82.28 110 LYS A C 1
ATOM 790 O O . LYS A 1 110 ? 74.977 16.657 -11.241 1.00 82.33 110 LYS A O 1
ATOM 796 N N . GLU A 1 111 ? 73.722 18.164 -12.341 1.00 83.89 111 GLU A N 1
ATOM 797 C CA . GLU A 1 111 ? 74.834 19.017 -12.760 1.00 85.35 111 GLU A CA 1
ATOM 798 C C . GLU A 1 111 ? 75.325 19.998 -11.690 1.00 85.69 111 GLU A C 1
ATOM 799 O O . GLU A 1 111 ? 75.792 21.087 -12.013 1.00 85.54 111 GLU A O 1
ATOM 805 N N . ILE A 1 112 ? 75.258 19.590 -10.428 1.00 86.65 112 ILE A N 1
ATOM 806 C CA . ILE A 1 112 ? 75.636 20.437 -9.289 1.00 87.44 112 ILE A CA 1
ATOM 807 C C . ILE A 1 112 ? 77.123 20.573 -8.896 1.00 87.02 112 ILE A C 1
ATOM 808 O O . ILE A 1 112 ? 77.444 21.311 -7.961 1.00 87.25 112 ILE A O 1
ATOM 813 N N . MET A 1 113 ? 78.041 19.910 -9.597 1.00 86.04 113 MET A N 1
ATOM 814 C CA . MET A 1 113 ? 79.453 20.027 -9.210 1.00 84.00 113 MET A CA 1
ATOM 815 C C . MET A 1 113 ? 80.496 20.417 -10.253 1.00 79.94 113 MET A C 1
ATOM 816 O O . MET A 1 113 ? 80.255 20.337 -11.460 1.00 78.97 113 MET A O 1
ATOM 821 N N . SER A 1 114 ? 81.662 20.836 -9.752 1.00 75.51 114 SER A N 1
ATOM 822 C CA . SER A 1 114 ? 82.795 21.223 -10.588 1.00 70.43 114 SER A CA 1
ATOM 823 C C . SER A 1 114 ? 83.650 19.972 -10.750 1.00 68.33 114 SER A C 1
ATOM 824 O O . SER A 1 114 ? 83.552 19.049 -9.944 1.00 67.99 114 SER A O 1
ATOM 827 N N . THR A 1 115 ? 84.490 19.939 -11.779 1.00 66.11 115 THR A N 1
ATOM 828 C CA . THR A 1 115 ? 85.326 18.769 -12.025 1.00 65.21 115 THR A CA 1
ATOM 829 C C . THR A 1 115 ? 86.444 18.644 -10.997 1.00 63.22 115 THR A C 1
ATOM 830 O O . THR A 1 115 ? 87.004 17.568 -10.797 1.00 62.37 115 THR A O 1
ATOM 834 N N . GLU A 1 116 ? 86.762 19.758 -10.352 1.00 63.05 116 GLU A N 1
ATOM 835 C CA . GLU A 1 116 ? 87.794 19.793 -9.321 1.00 62.38 116 GLU A CA 1
ATOM 836 C C . GLU A 1 116 ? 87.276 19.016 -8.114 1.00 60.34 116 GLU A C 1
ATOM 837 O O . GLU A 1 116 ? 88.006 18.250 -7.490 1.00 58.98 116 GLU A O 1
ATOM 843 N N . SER A 1 117 ? 86.001 19.214 -7.805 1.00 58.70 117 SER A N 1
ATOM 844 C CA . SER A 1 117 ? 85.365 18.534 -6.689 1.00 60.28 117 SER A CA 1
ATOM 845 C C . SER A 1 117 ? 85.109 17.071 -7.018 1.00 60.25 117 SER A C 1
ATOM 846 O O . SER A 1 117 ? 85.423 16.183 -6.228 1.00 59.79 117 SER A O 1
ATOM 849 N N . LEU A 1 118 ? 84.539 16.824 -8.191 1.00 60.79 118 LEU A N 1
ATOM 850 C CA . LEU A 1 118 ? 84.237 15.465 -8.601 1.00 62.37 118 LEU A CA 1
ATOM 851 C C . LEU A 1 118 ? 85.504 14.631 -8.742 1.00 63.79 118 LEU A C 1
ATOM 852 O O . LEU A 1 118 ? 85.520 13.454 -8.376 1.00 63.97 118 LEU A O 1
ATOM 857 N N . GLU A 1 119 ? 86.571 15.234 -9.252 1.00 64.30 119 GLU A N 1
ATOM 858 C CA . GLU A 1 119 ? 87.826 14.509 -9.394 1.00 65.30 119 GLU A CA 1
ATOM 859 C C . GLU A 1 119 ? 88.438 14.322 -8.011 1.00 65.01 119 GLU A C 1
ATOM 860 O O . GLU A 1 119 ? 89.079 13.309 -7.732 1.00 64.60 119 GLU A O 1
ATOM 866 N N . LEU A 1 120 ? 88.222 15.305 -7.145 1.00 65.91 120 LEU A N 1
ATOM 867 C CA . LEU A 1 120 ? 88.727 15.246 -5.782 1.00 66.41 120 LEU A CA 1
ATOM 868 C C . LEU A 1 120 ? 88.069 14.034 -5.117 1.00 67.29 120 LEU A C 1
ATOM 869 O O . LEU A 1 120 ? 88.750 13.167 -4.563 1.00 67.17 120 LEU A O 1
ATOM 874 N N . LEU A 1 121 ? 86.741 13.976 -5.194 1.00 67.59 121 LEU A N 1
ATOM 875 C CA . LEU A 1 121 ? 85.973 12.874 -4.621 1.00 68.23 121 LEU A CA 1
ATOM 876 C C . LEU A 1 121 ? 86.446 11.524 -5.140 1.00 69.33 121 LEU A C 1
ATOM 877 O O . LEU A 1 121 ? 86.552 10.565 -4.376 1.00 68.97 121 LEU A O 1
ATOM 882 N N . ARG A 1 122 ? 86.720 11.448 -6.440 1.00 70.61 122 ARG A N 1
ATOM 883 C CA . ARG A 1 122 ? 87.173 10.203 -7.052 1.00 72.96 122 ARG A CA 1
ATOM 884 C C . ARG A 1 122 ? 88.307 9.586 -6.247 1.00 73.75 122 ARG A C 1
ATOM 885 O O . ARG A 1 122 ? 88.179 8.477 -5.726 1.00 74.57 122 ARG A O 1
ATOM 893 N N . LYS A 1 123 ? 89.415 10.312 -6.153 1.00 74.48 123 LYS A N 1
ATOM 894 C CA . LYS A 1 123 ? 90.575 9.847 -5.406 1.00 74.94 123 LYS A CA 1
ATOM 895 C C . LYS A 1 123 ? 90.168 9.378 -4.014 1.00 74.57 123 LYS A C 1
ATOM 896 O O . LYS A 1 123 ? 90.539 8.286 -3.583 1.00 74.71 123 LYS A O 1
ATOM 902 N N . SER A 1 124 ? 89.407 10.218 -3.317 1.00 73.44 124 SER A N 1
ATOM 903 C CA . SER A 1 124 ? 88.936 9.920 -1.964 1.00 72.41 124 SER A CA 1
ATOM 904 C C . SER A 1 124 ? 88.234 8.562 -1.838 1.00 71.42 124 SER A C 1
ATOM 905 O O . SER A 1 124 ? 87.682 8.237 -0.785 1.00 71.34 124 SER A O 1
ATOM 908 N N . GLY A 1 125 ? 88.258 7.773 -2.909 1.00 70.14 125 GLY A N 1
ATOM 909 C CA . GLY A 1 125 ? 87.616 6.472 -2.886 1.00 67.67 125 GLY A CA 1
ATOM 910 C C . GLY A 1 125 ? 86.102 6.556 -2.983 1.00 65.10 125 GLY A C 1
ATOM 911 O O . GLY A 1 125 ? 85.387 6.123 -2.080 1.00 66.03 125 GLY A O 1
ATOM 912 N N . ILE A 1 126 ? 85.610 7.123 -4.079 1.00 61.91 126 ILE A N 1
ATOM 913 C CA . ILE A 1 126 ? 84.174 7.251 -4.293 1.00 58.17 126 ILE A CA 1
ATOM 914 C C . ILE A 1 126 ? 83.821 6.676 -5.659 1.00 56.61 126 ILE A C 1
ATOM 915 O O . ILE A 1 126 ? 84.260 7.194 -6.686 1.00 55.90 126 ILE A O 1
ATOM 920 N N . ASN A 1 127 ? 83.056 5.590 -5.670 1.00 53.87 127 ASN A N 1
ATOM 921 C CA . ASN A 1 127 ? 82.621 4.997 -6.926 1.00 52.36 127 ASN A CA 1
ATOM 922 C C . ASN A 1 127 ? 81.197 5.498 -7.119 1.00 50.77 127 ASN A C 1
ATOM 923 O O . ASN A 1 127 ? 80.274 5.071 -6.423 1.00 49.75 127 ASN A O 1
ATOM 928 N N . PHE A 1 128 ? 81.031 6.420 -8.058 1.00 49.81 128 PHE A N 1
ATOM 929 C CA . PHE A 1 128 ? 79.728 7.012 -8.322 1.00 49.07 128 PHE A CA 1
ATOM 930 C C . PHE A 1 128 ? 78.690 6.012 -8.804 1.00 48.01 128 PHE A C 1
ATOM 931 O O . PHE A 1 128 ? 77.499 6.182 -8.543 1.00 49.93 128 PHE A O 1
ATOM 939 N N . GLU A 1 129 ? 79.125 4.966 -9.494 1.00 47.46 129 GLU A N 1
ATOM 940 C CA . GLU A 1 129 ? 78.172 3.989 -10.001 1.00 48.02 129 GLU A CA 1
ATOM 941 C C . GLU A 1 129 ? 77.509 3.192 -8.878 1.00 46.31 129 GLU A C 1
ATOM 942 O O . GLU A 1 129 ? 76.351 2.792 -8.982 1.00 45.77 129 GLU A O 1
ATOM 948 N N . LYS A 1 130 ? 78.254 2.953 -7.808 1.00 45.03 130 LYS A N 1
ATOM 949 C CA . LYS A 1 130 ? 77.718 2.228 -6.669 1.00 43.76 130 LYS A CA 1
ATOM 950 C C . LYS A 1 130 ? 76.691 3.105 -5.956 1.00 42.38 130 LYS A C 1
ATOM 951 O O . LYS A 1 130 ? 75.696 2.610 -5.434 1.00 41.97 130 LYS A O 1
ATOM 957 N N . HIS A 1 131 ? 76.936 4.413 -5.945 1.00 40.57 131 HIS A N 1
ATOM 958 C CA . HIS A 1 131 ? 76.041 5.358 -5.283 1.00 40.99 131 HIS A CA 1
ATOM 959 C C . HIS A 1 131 ? 74.730 5.508 -6.029 1.00 42.96 131 HIS A C 1
ATOM 960 O O . HIS A 1 131 ? 73.664 5.665 -5.427 1.00 40.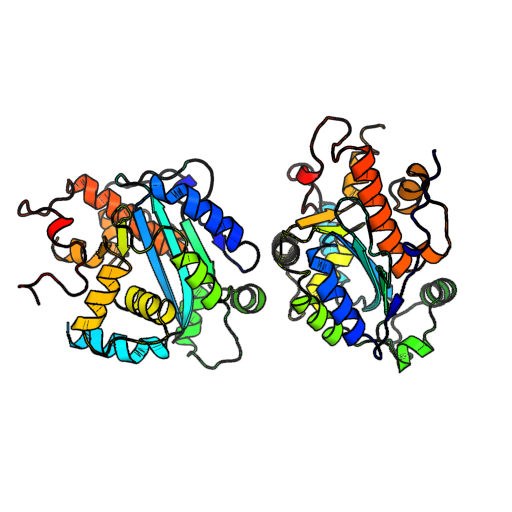69 131 HIS A O 1
ATOM 967 N N . GLU A 1 132 ? 74.824 5.454 -7.351 1.00 45.61 132 GLU A N 1
ATOM 968 C CA . GLU A 1 132 ? 73.665 5.572 -8.215 1.00 48.30 132 GLU A CA 1
ATOM 969 C C . GLU A 1 132 ? 72.751 4.354 -8.104 1.00 46.40 132 GLU A C 1
ATOM 970 O O . GLU A 1 132 ? 71.533 4.491 -8.057 1.00 46.91 132 GLU A O 1
ATOM 976 N N . ASN A 1 1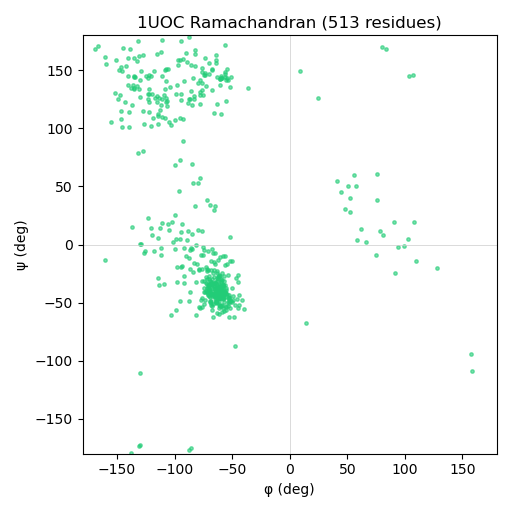33 ? 73.333 3.165 -8.048 1.00 45.87 133 ASN A N 1
ATOM 977 C CA . ASN A 1 133 ? 72.518 1.957 -7.997 1.00 47.02 133 ASN A CA 1
ATOM 978 C C . ASN A 1 133 ? 72.280 1.326 -6.633 1.00 46.47 133 ASN A C 1
ATOM 979 O O . ASN A 1 133 ? 71.351 0.536 -6.481 1.00 47.29 133 ASN A O 1
ATOM 984 N N . LEU A 1 134 ? 73.103 1.648 -5.644 1.00 43.60 134 LEU A N 1
ATOM 985 C CA . LEU A 1 134 ? 72.909 1.047 -4.331 1.00 41.63 134 LEU A CA 1
ATOM 986 C C . LEU A 1 134 ? 72.899 2.061 -3.199 1.00 40.62 134 LEU A C 1
ATOM 987 O O . LEU A 1 134 ? 72.743 1.695 -2.041 1.00 39.72 134 LEU A O 1
ATOM 992 N N . GLY A 1 135 ? 73.055 3.333 -3.546 1.00 38.89 135 GLY A N 1
ATOM 993 C CA . GLY A 1 135 ? 73.075 4.389 -2.550 1.00 39.36 135 GLY A CA 1
ATOM 994 C C . GLY A 1 135 ? 71.797 4.412 -1.749 1.00 37.65 135 GLY A C 1
ATOM 995 O O . GLY A 1 135 ? 70.722 4.178 -2.282 1.00 37.89 135 GLY A O 1
ATOM 996 N N . ILE A 1 136 ? 71.907 4.705 -0.463 1.00 37.65 136 ILE A N 1
ATOM 997 C CA . ILE A 1 136 ? 70.727 4.717 0.375 1.00 37.01 136 ILE A CA 1
ATOM 998 C C . ILE A 1 136 ? 69.964 6.031 0.273 1.00 38.60 136 ILE A C 1
ATOM 999 O O . ILE A 1 136 ? 70.542 7.090 -0.043 1.00 36.83 136 ILE A O 1
ATOM 1004 N N . ASP A 1 137 ? 68.662 5.957 0.542 1.00 37.65 137 ASP A N 1
ATOM 1005 C CA . ASP A 1 137 ? 67.799 7.131 0.491 1.00 40.10 137 ASP A CA 1
ATOM 1006 C C . ASP A 1 137 ? 67.908 7.904 1.805 1.00 39.53 137 ASP A C 1
ATOM 1007 O O . ASP A 1 137 ? 67.681 7.349 2.886 1.00 39.92 137 ASP A O 1
ATOM 1012 N N . VAL A 1 138 ? 68.240 9.189 1.712 1.00 40.15 138 VAL A N 1
ATOM 1013 C CA . VAL A 1 138 ? 68.425 9.999 2.909 1.00 42.34 138 VAL A CA 1
ATOM 1014 C C . VAL A 1 138 ? 67.236 10.097 3.861 1.00 42.54 138 VAL A C 1
ATOM 1015 O O . VAL A 1 138 ? 67.437 10.161 5.067 1.00 44.97 138 VAL A O 1
ATOM 1019 N N . PHE A 1 139 ? 66.005 10.110 3.361 1.00 43.38 139 PHE A N 1
ATOM 1020 C CA . PHE A 1 139 ? 64.866 10.179 4.279 1.00 44.50 139 PHE A CA 1
ATOM 1021 C C . PHE A 1 139 ? 64.749 8.880 5.089 1.00 43.69 139 PHE A C 1
ATOM 1022 O O . PHE A 1 139 ? 64.484 8.905 6.292 1.00 43.64 139 PHE A O 1
ATOM 1030 N N . GLU A 1 140 ? 64.939 7.750 4.416 1.00 40.93 140 GLU A N 1
ATOM 1031 C CA . GLU A 1 140 ? 64.860 6.441 5.053 1.00 41.11 140 GLU A CA 1
ATOM 1032 C C . GLU A 1 140 ? 65.908 6.349 6.148 1.00 40.76 140 GLU A C 1
ATOM 1033 O O . GLU A 1 140 ? 65.651 5.810 7.225 1.00 39.62 140 GLU A O 1
ATOM 1039 N N . PHE A 1 141 ? 67.095 6.882 5.852 1.00 39.31 141 PHE A N 1
ATOM 1040 C CA . PHE A 1 141 ? 68.205 6.889 6.795 1.00 37.35 141 PHE A CA 1
ATOM 1041 C C . PHE A 1 141 ? 67.858 7.734 8.008 1.00 38.18 141 PHE A C 1
ATOM 1042 O O . PHE A 1 141 ? 68.046 7.299 9.142 1.00 37.95 141 PHE A O 1
ATOM 1050 N N . SER A 1 142 ? 67.347 8.941 7.771 1.00 38.93 142 SER A N 1
ATOM 1051 C CA . SER A 1 142 ? 67.017 9.835 8.873 1.00 39.97 142 SER A CA 1
ATOM 1052 C C . SER A 1 142 ? 65.951 9.216 9.767 1.00 39.68 142 SER A C 1
ATOM 1053 O O . SER A 1 142 ? 65.987 9.371 10.984 1.00 39.60 142 SER A O 1
ATOM 1056 N N . GLN A 1 143 ? 65.007 8.504 9.167 1.00 40.97 143 GLN A N 1
ATOM 1057 C CA . GLN A 1 143 ? 63.950 7.875 9.945 1.00 42.22 143 GLN A CA 1
ATOM 1058 C C . GLN A 1 143 ? 64.566 6.811 10.862 1.00 40.68 143 GLN A C 1
ATOM 1059 O O . GLN A 1 143 ? 64.220 6.721 12.032 1.00 39.61 143 GLN A O 1
ATOM 1065 N N . LEU A 1 144 ? 65.484 6.008 10.329 1.00 39.40 144 LEU A N 1
ATOM 1066 C CA . LEU A 1 144 ? 66.135 4.984 11.135 1.00 38.05 144 LEU A CA 1
ATOM 1067 C C . LEU A 1 144 ? 66.966 5.618 12.266 1.00 38.85 144 LEU A C 1
ATOM 1068 O O . LEU A 1 144 ? 67.081 5.057 13.367 1.00 37.46 144 LEU A O 1
ATOM 1073 N N . LEU A 1 145 ? 67.528 6.791 11.996 1.00 37.30 145 LEU A N 1
ATOM 1074 C CA . LEU A 1 145 ? 68.337 7.497 12.983 1.00 37.50 145 LEU A CA 1
ATOM 1075 C C . LEU A 1 145 ? 67.461 8.017 14.114 1.00 37.94 145 LEU A C 1
ATOM 1076 O O . LEU A 1 145 ? 67.853 7.990 15.275 1.00 36.08 145 LEU A O 1
ATOM 1081 N N . MET A 1 146 ? 66.273 8.491 13.760 1.00 41.76 146 MET A N 1
ATOM 1082 C CA . MET A 1 146 ? 65.336 9.018 14.745 1.00 45.15 146 MET A CA 1
ATOM 1083 C C . MET A 1 146 ? 64.930 7.979 15.772 1.00 45.27 146 MET A C 1
ATOM 1084 O O . MET A 1 146 ? 64.859 8.274 16.969 1.00 44.72 146 MET A O 1
ATOM 1089 N N . ASP A 1 147 ? 64.683 6.759 15.302 1.00 44.60 147 ASP A N 1
ATOM 1090 C CA . ASP A 1 147 ? 64.249 5.669 16.178 1.00 44.68 147 ASP A CA 1
ATOM 1091 C C . ASP A 1 147 ? 65.369 4.754 16.683 1.00 43.41 147 ASP A C 1
ATOM 1092 O O . ASP A 1 147 ? 65.109 3.762 17.366 1.00 43.27 147 ASP A O 1
ATOM 1097 N N . SER A 1 148 ? 66.612 5.091 16.370 1.00 40.78 148 SER A N 1
ATOM 1098 C CA . SER A 1 148 ? 67.734 4.258 16.775 1.00 39.41 148 SER A CA 1
ATOM 1099 C C . SER A 1 148 ? 68.037 4.287 18.270 1.00 38.24 148 SER A C 1
ATOM 1100 O O . SER A 1 148 ? 68.667 3.368 18.803 1.00 37.84 148 SER A O 1
ATOM 1103 N N . GLY A 1 149 ? 67.598 5.342 18.944 1.00 36.00 149 GLY A N 1
ATOM 1104 C CA . GLY A 1 149 ? 67.881 5.464 20.358 1.00 34.33 149 GLY A CA 1
ATOM 1105 C C . GLY A 1 149 ? 69.069 6.388 20.577 1.00 33.90 149 GLY A C 1
ATOM 1106 O O . GLY A 1 149 ? 69.449 6.651 21.705 1.00 34.69 149 GLY A O 1
ATOM 1107 N N . LEU A 1 150 ? 69.656 6.891 19.497 1.00 33.34 150 LEU A N 1
ATOM 1108 C CA . LEU A 1 150 ? 70.800 7.795 19.608 1.00 33.48 150 LEU A CA 1
ATOM 1109 C C . LEU A 1 150 ? 70.391 9.250 19.836 1.00 34.14 150 LEU A C 1
ATOM 1110 O O . LEU A 1 150 ? 71.181 10.046 20.355 1.00 30.97 150 LEU A O 1
ATOM 1115 N N . MET A 1 151 ? 69.166 9.592 19.436 1.00 34.12 151 MET A N 1
ATOM 1116 C CA . MET A 1 151 ? 68.653 10.957 19.566 1.00 35.58 151 MET A CA 1
ATOM 1117 C C . MET A 1 151 ? 67.781 11.206 20.799 1.00 36.65 151 MET A C 1
ATOM 1118 O O . MET A 1 151 ? 67.162 10.294 21.329 1.00 34.99 151 MET A O 1
ATOM 1123 N N . MET A 1 152 ? 67.745 12.462 21.239 1.00 39.00 152 MET A N 1
ATOM 1124 C CA . MET A 1 152 ? 66.929 12.879 22.378 1.00 39.93 152 MET A CA 1
ATOM 1125 C C . MET A 1 152 ? 67.129 12.053 23.634 1.00 39.25 152 MET A C 1
ATOM 1126 O O . MET A 1 152 ? 66.173 11.765 24.349 1.00 42.06 152 MET A O 1
ATOM 1131 N N . ASP A 1 153 ? 68.373 11.695 23.918 1.00 39.29 153 ASP A N 1
ATOM 1132 C CA . ASP A 1 153 ? 68.692 10.871 25.078 1.00 38.17 153 ASP A CA 1
ATOM 1133 C C . ASP A 1 153 ? 70.048 11.282 25.632 1.00 38.61 153 ASP A C 1
ATOM 1134 O O . ASP A 1 153 ? 71.082 10.983 25.039 1.00 40.14 153 ASP A O 1
ATOM 1139 N N . ASP A 1 154 ? 70.045 11.938 26.785 1.00 39.51 154 ASP A N 1
ATOM 1140 C CA . ASP A 1 154 ? 71.279 12.413 27.391 1.00 39.54 154 ASP A CA 1
ATOM 1141 C C . ASP A 1 154 ? 72.241 11.327 27.886 1.00 39.31 154 ASP A C 1
ATOM 1142 O O . ASP A 1 154 ? 73.344 11.639 28.337 1.00 38.89 154 ASP A O 1
ATOM 1147 N N . SER A 1 155 ? 71.850 10.058 27.807 1.00 35.97 155 SER A N 1
ATOM 1148 C CA . SER A 1 155 ? 72.780 9.013 28.234 1.00 35.98 155 SER A CA 1
ATOM 1149 C C . SER A 1 155 ? 73.702 8.686 27.057 1.00 33.62 155 SER A C 1
ATOM 1150 O O . SER A 1 155 ? 74.622 7.884 27.176 1.00 32.50 155 SER A O 1
ATOM 1153 N N . VAL A 1 156 ? 73.429 9.328 25.924 1.00 32.27 156 VAL A N 1
ATOM 1154 C CA . VAL A 1 156 ? 74.209 9.171 24.706 1.00 30.78 156 VAL A CA 1
ATOM 1155 C C . VAL A 1 156 ? 74.976 10.478 24.492 1.00 31.42 156 VAL A C 1
ATOM 1156 O O . VAL A 1 156 ? 74.398 11.569 24.497 1.00 32.02 156 VAL A O 1
ATOM 1160 N N . THR A 1 157 ? 76.281 10.350 24.295 1.00 31.27 157 THR A N 1
ATOM 1161 C CA . THR A 1 157 ? 77.163 11.492 24.090 1.00 29.75 157 THR A CA 1
ATOM 1162 C C . THR A 1 157 ? 77.600 11.571 22.629 1.00 29.38 157 THR A C 1
ATOM 1163 O O . THR A 1 157 ? 78.231 10.651 22.112 1.00 31.13 157 THR A O 1
ATOM 1167 N N . TRP A 1 158 ? 77.261 12.662 21.954 1.00 27.92 158 TRP A N 1
ATOM 1168 C CA . TRP A 1 158 ? 77.663 12.819 20.556 1.00 26.48 158 TRP A CA 1
ATOM 1169 C C . TRP A 1 158 ? 78.988 13.546 20.465 1.00 27.00 158 TRP A C 1
ATOM 1170 O O . TRP A 1 158 ? 79.241 14.486 21.211 1.00 28.80 158 TRP A O 1
ATOM 1181 N N . ILE A 1 159 ? 79.832 13.101 19.543 1.00 28.84 159 ILE A N 1
ATOM 1182 C CA . ILE A 1 159 ? 81.160 13.678 19.325 1.00 27.60 159 ILE A CA 1
ATOM 1183 C C . ILE A 1 159 ? 81.216 14.196 17.896 1.00 26.69 159 ILE A C 1
ATOM 1184 O O . ILE A 1 159 ? 80.878 13.472 16.958 1.00 27.76 159 ILE A O 1
ATOM 1189 N N . THR A 1 160 ? 81.647 15.441 17.732 1.00 25.21 160 THR A N 1
ATOM 1190 C CA . THR A 1 160 ? 81.716 16.057 16.421 1.00 26.29 160 THR A CA 1
ATOM 1191 C C . THR A 1 160 ? 82.995 16.855 16.276 1.00 29.00 160 THR A C 1
ATOM 1192 O O . THR A 1 160 ? 83.705 17.094 17.253 1.00 27.39 160 THR A O 1
ATOM 1196 N N . TYR A 1 161 ? 83.287 17.263 15.047 1.00 33.75 161 TYR A N 1
ATOM 1197 C CA . TYR A 1 161 ? 84.470 18.065 14.750 1.00 39.50 161 TYR A CA 1
ATOM 1198 C C . TYR A 1 161 ? 83.927 19.108 13.792 1.00 43.29 161 TYR A C 1
ATOM 1199 O O . TYR A 1 161 ? 83.416 18.760 12.733 1.00 46.92 161 TYR A O 1
ATOM 1208 N N . HIS A 1 162 ? 84.027 20.381 14.153 1.00 49.00 162 HIS A N 1
ATOM 1209 C CA . HIS A 1 162 ? 83.466 21.434 13.310 1.00 54.26 162 HIS A CA 1
ATOM 1210 C C . HIS A 1 162 ? 81.992 21.062 13.142 1.00 56.94 162 HIS A C 1
ATOM 1211 O O . HIS A 1 162 ? 81.515 20.824 12.031 1.00 57.60 162 HIS A O 1
ATOM 1218 N N . ALA A 1 163 ? 81.294 20.992 14.275 1.00 59.08 163 ALA A N 1
ATOM 1219 C CA . ALA A 1 163 ? 79.885 20.638 14.326 1.00 61.11 163 ALA A CA 1
ATOM 1220 C C . ALA A 1 163 ? 79.076 21.419 13.307 1.00 62.66 163 ALA A C 1
ATOM 1221 O O . ALA A 1 163 ? 78.851 20.946 12.195 1.00 64.07 163 ALA A O 1
ATOM 1223 N N . ALA A 1 164 ? 78.637 22.608 13.713 1.00 63.37 164 ALA A N 1
ATOM 1224 C CA . ALA A 1 164 ? 77.844 23.514 12.883 1.00 63.14 164 ALA A CA 1
ATOM 1225 C C . ALA A 1 164 ? 77.254 22.902 11.614 1.00 62.86 164 ALA A C 1
ATOM 1226 O O . ALA A 1 164 ? 76.035 22.767 11.492 1.00 61.76 164 ALA A O 1
ATOM 1228 N N . TYR A 1 165 ? 78.115 22.540 10.668 1.00 63.05 165 TYR A N 1
ATOM 1229 C CA . TYR A 1 165 ? 77.654 21.964 9.411 1.00 63.69 165 TYR A CA 1
ATOM 1230 C C . TYR A 1 165 ? 77.111 20.542 9.486 1.00 62.84 165 TYR A C 1
ATOM 1231 O O . TYR A 1 165 ? 76.149 20.210 8.796 1.00 62.45 165 TYR A O 1
ATOM 1240 N N . ASP A 1 166 ? 77.716 19.698 10.314 1.00 62.24 166 ASP A N 1
ATOM 1241 C CA . ASP A 1 166 ? 77.243 18.323 10.425 1.00 61.97 166 ASP A CA 1
ATOM 1242 C C . ASP A 1 166 ? 75.876 18.311 11.089 1.00 61.31 166 ASP A C 1
ATOM 1243 O O . ASP A 1 166 ? 74.943 17.681 10.591 1.00 61.48 166 ASP A O 1
ATOM 1248 N N . LEU A 1 167 ? 75.769 19.026 12.206 1.00 60.84 167 LEU A N 1
ATOM 1249 C CA . LEU A 1 167 ? 74.522 19.141 12.956 1.00 59.83 167 LEU A CA 1
ATOM 1250 C C . LEU A 1 167 ? 73.489 19.889 12.122 1.00 59.38 167 LEU A C 1
ATOM 1251 O O . LEU A 1 167 ? 72.315 19.522 12.089 1.00 59.07 167 LEU A O 1
ATOM 1256 N N . GLY A 1 168 ? 73.934 20.942 11.447 1.00 59.01 168 GLY A N 1
ATOM 1257 C CA . GLY A 1 168 ? 73.029 21.695 10.600 1.00 59.35 168 GLY A CA 1
ATOM 1258 C C . GLY A 1 168 ? 72.341 20.701 9.691 1.00 58.90 168 GLY A C 1
ATOM 1259 O O . GLY A 1 168 ? 71.113 20.632 9.648 1.00 59.04 168 GLY A O 1
ATOM 1260 N N . PHE A 1 169 ? 73.145 19.917 8.975 1.00 58.88 169 PHE A N 1
ATOM 1261 C CA . PHE A 1 169 ? 72.641 18.889 8.072 1.00 58.50 169 PHE A CA 1
ATOM 1262 C C . PHE A 1 169 ? 71.741 17.881 8.802 1.00 57.35 169 PHE A C 1
ATOM 1263 O O . PHE A 1 169 ? 70.587 17.692 8.420 1.00 56.24 169 PHE A O 1
ATOM 1271 N N . LEU A 1 170 ? 72.269 17.234 9.841 1.00 56.12 170 LEU A N 1
ATOM 1272 C CA . LEU A 1 170 ? 71.491 16.262 10.610 1.00 56.01 170 LEU A CA 1
ATOM 1273 C C . LEU A 1 170 ? 70.118 16.805 10.981 1.00 57.01 170 LEU A C 1
ATOM 1274 O O . LEU A 1 170 ? 69.099 16.156 10.741 1.00 58.02 170 LEU A O 1
ATOM 1279 N N . ILE A 1 171 ? 70.097 17.994 11.577 1.00 56.54 171 ILE A N 1
ATOM 1280 C CA . ILE A 1 171 ? 68.849 18.629 11.969 1.00 57.49 171 ILE A CA 1
ATOM 1281 C C . ILE A 1 171 ? 67.974 18.847 10.738 1.00 58.86 171 ILE A C 1
ATOM 1282 O O . ILE A 1 171 ? 66.762 18.675 10.792 1.00 60.02 171 ILE A O 1
ATOM 1287 N N . ASN A 1 172 ? 68.600 19.226 9.631 1.00 61.26 172 ASN A N 1
ATOM 1288 C CA . ASN A 1 172 ? 67.882 19.491 8.389 1.00 63.26 172 ASN A CA 1
ATOM 1289 C C . ASN A 1 172 ? 67.117 18.272 7.866 1.00 63.55 172 ASN A C 1
ATOM 1290 O O . ASN A 1 172 ? 66.023 18.404 7.312 1.00 63.63 172 ASN A O 1
ATOM 1295 N N . ILE A 1 173 ? 67.700 17.089 8.032 1.00 64.37 173 ILE A N 1
ATOM 1296 C CA . ILE A 1 173 ? 67.061 15.864 7.567 1.00 63.66 173 ILE A CA 1
ATOM 1297 C C . ILE A 1 173 ? 66.108 15.306 8.617 1.00 65.14 173 ILE A C 1
ATOM 1298 O O . ILE A 1 173 ? 65.015 14.842 8.292 1.00 65.06 173 ILE A O 1
ATOM 1303 N N . LEU A 1 174 ? 66.521 15.360 9.879 1.00 66.42 174 LEU A N 1
ATOM 1304 C CA . LEU A 1 174 ? 65.694 14.862 10.977 1.00 67.96 174 LEU A CA 1
ATOM 1305 C C . LEU A 1 174 ? 64.382 15.624 11.100 1.00 69.04 174 LEU A C 1
ATOM 1306 O O . LEU A 1 174 ? 63.387 15.082 11.578 1.00 69.48 174 LEU A O 1
ATOM 1311 N N . MET A 1 175 ? 64.384 16.883 10.676 1.00 70.45 175 MET A N 1
ATOM 1312 C CA . MET A 1 175 ? 63.186 17.709 10.759 1.00 72.62 175 MET A CA 1
ATOM 1313 C C . MET A 1 175 ? 62.393 17.689 9.460 1.00 75.65 175 MET A C 1
ATOM 1314 O O . MET A 1 175 ? 62.830 17.100 8.466 1.00 76.84 175 MET A O 1
ATOM 1319 N N . ASN A 1 176 ? 61.225 18.331 9.484 1.00 78.47 176 ASN A N 1
ATOM 1320 C CA . ASN A 1 176 ? 60.335 18.396 8.324 1.00 81.46 176 ASN A CA 1
ATOM 1321 C C . ASN A 1 176 ? 60.920 19.326 7.262 1.00 83.26 176 ASN A C 1
ATOM 1322 O O . ASN A 1 176 ? 60.184 20.060 6.606 1.00 84.46 176 ASN A O 1
ATOM 1327 N N . ASP A 1 177 ? 62.239 19.276 7.095 1.00 85.16 177 ASP A N 1
ATOM 1328 C CA . ASP A 1 177 ? 62.968 20.124 6.154 1.00 86.32 177 ASP A CA 1
ATOM 1329 C C . ASP A 1 177 ? 62.720 21.592 6.503 1.00 86.35 177 ASP A C 1
ATOM 1330 O O . ASP A 1 177 ? 63.181 22.502 5.811 1.00 86.74 177 ASP A O 1
ATOM 1335 N N . SER A 1 178 ? 61.995 21.803 7.599 1.00 85.98 178 SER A N 1
ATOM 1336 C CA . SER A 1 178 ? 61.668 23.137 8.087 1.00 85.54 178 SER A CA 1
ATOM 1337 C C . SER A 1 178 ? 62.814 23.665 8.946 1.00 84.92 178 SER A C 1
ATOM 1338 O O . SER A 1 178 ? 62.691 23.791 10.165 1.00 85.46 178 SER A O 1
ATOM 1341 N N . MET A 1 179 ? 63.933 23.958 8.296 1.00 83.05 179 MET A N 1
ATOM 1342 C CA . MET A 1 179 ? 65.119 24.470 8.970 1.00 80.85 179 MET A CA 1
ATOM 1343 C C . MET A 1 179 ? 64.806 25.703 9.802 1.00 78.75 179 MET A C 1
ATOM 1344 O O . MET A 1 179 ? 64.003 26.542 9.398 1.00 79.14 179 MET A O 1
ATOM 1349 N N . PRO A 1 180 ? 65.422 25.821 10.990 1.00 76.54 180 PRO A N 1
ATOM 1350 C CA . PRO A 1 180 ? 65.181 26.986 11.843 1.00 74.92 180 PRO A CA 1
ATOM 1351 C C . PRO A 1 180 ? 65.491 28.266 11.071 1.00 73.51 180 PRO A C 1
ATOM 1352 O O . PRO A 1 180 ? 66.035 28.209 9.966 1.00 72.11 180 PRO A O 1
ATOM 1356 N N . ASN A 1 181 ? 65.165 29.414 11.658 1.00 72.48 181 ASN A N 1
ATOM 1357 C CA . ASN A 1 181 ? 65.369 30.689 10.977 1.00 70.94 181 ASN A CA 1
ATOM 1358 C C . ASN A 1 181 ? 66.442 31.594 11.579 1.00 68.08 181 ASN A C 1
ATOM 1359 O O . ASN A 1 181 ? 66.732 32.663 11.047 1.00 68.02 181 ASN A O 1
ATOM 1364 N N . ASN A 1 182 ? 67.031 31.171 12.688 1.00 64.76 182 ASN A N 1
ATOM 1365 C CA . ASN A 1 182 ? 68.067 31.963 13.336 1.00 62.17 182 ASN A CA 1
ATOM 1366 C C . ASN A 1 182 ? 68.926 31.095 14.245 1.00 60.26 182 ASN A C 1
ATOM 1367 O O . ASN A 1 182 ? 68.479 30.054 14.727 1.00 59.64 182 ASN A O 1
ATOM 1372 N N . LYS A 1 183 ? 70.157 31.545 14.476 1.00 57.36 183 LYS A N 1
ATOM 1373 C CA . LYS A 1 183 ? 71.123 30.839 15.311 1.00 56.23 183 LYS A CA 1
ATOM 1374 C C . LYS A 1 183 ? 70.496 30.311 16.604 1.00 55.06 183 LYS A C 1
ATOM 1375 O O . LYS A 1 183 ? 70.612 29.129 16.933 1.00 53.11 183 LYS A O 1
ATOM 1381 N N . GLU A 1 184 ? 69.827 31.202 17.324 1.00 54.38 184 GLU A N 1
ATOM 1382 C CA . GLU A 1 184 ? 69.185 30.876 18.593 1.00 53.31 184 GLU A CA 1
ATOM 1383 C C . GLU A 1 184 ? 68.241 29.666 18.506 1.00 51.56 184 GLU A C 1
ATOM 1384 O O . GLU A 1 184 ? 68.341 28.739 19.311 1.00 48.14 184 GLU A O 1
ATOM 1390 N N . ASP A 1 185 ? 67.333 29.673 17.531 1.00 49.81 185 ASP A N 1
ATOM 1391 C CA . ASP A 1 185 ? 66.385 28.573 17.366 1.00 49.01 185 ASP A CA 1
ATOM 1392 C C . ASP A 1 185 ? 67.079 27.305 16.874 1.00 47.83 185 ASP A C 1
ATOM 1393 O O . ASP A 1 185 ? 66.634 26.188 17.156 1.00 46.67 185 ASP A O 1
ATOM 1398 N N . PHE A 1 186 ? 68.163 27.484 16.126 1.00 45.57 186 PHE A N 1
ATOM 1399 C CA . PHE A 1 186 ? 68.935 26.359 15.614 1.00 43.49 186 PHE A CA 1
ATOM 1400 C C . PHE A 1 186 ? 69.526 25.625 16.811 1.00 40.67 186 PHE A C 1
ATOM 1401 O O . PHE A 1 186 ? 69.401 24.410 16.947 1.00 39.37 186 PHE A O 1
ATOM 1409 N N . GLU A 1 187 ? 70.163 26.379 17.689 1.00 39.87 187 GLU A N 1
ATOM 1410 C CA . GLU A 1 187 ? 70.772 25.795 18.874 1.00 41.14 187 GLU A CA 1
ATOM 1411 C C . GLU A 1 187 ? 69.751 25.080 19.750 1.00 38.39 187 GLU A C 1
ATOM 1412 O O . GLU A 1 187 ? 70.049 24.033 20.329 1.00 40.06 187 GLU A O 1
ATOM 1418 N N . TRP A 1 188 ? 68.550 25.639 19.838 1.00 36.30 188 TRP A N 1
ATOM 1419 C CA . TRP A 1 188 ? 67.499 25.034 20.646 1.00 35.60 188 TRP A CA 1
ATOM 1420 C C . TRP A 1 188 ? 67.186 23.630 20.131 1.00 33.18 188 TRP A C 1
ATOM 1421 O O . TRP A 1 188 ? 67.183 22.674 20.892 1.00 33.79 188 TRP A O 1
ATOM 1432 N N . TRP A 1 189 ? 66.923 23.508 18.835 1.00 31.91 189 TRP A N 1
ATOM 1433 C CA . TRP A 1 189 ? 66.606 22.215 18.243 1.00 31.96 189 TRP A CA 1
ATOM 1434 C C . TRP A 1 189 ? 67.751 21.224 18.365 1.00 31.69 189 TRP A C 1
ATOM 1435 O O . TRP A 1 189 ? 67.525 20.044 18.636 1.00 32.58 189 TRP A O 1
ATOM 1446 N N . VAL A 1 190 ? 68.973 21.707 18.154 1.00 32.01 190 VAL A N 1
ATOM 1447 C CA . VAL A 1 190 ? 70.158 20.871 18.257 1.00 31.31 190 VAL A CA 1
ATOM 1448 C C . VAL A 1 190 ? 70.256 20.274 19.658 1.00 29.73 190 VAL A C 1
ATOM 1449 O O . VAL A 1 190 ? 70.493 19.071 19.798 1.00 30.11 190 VAL A O 1
ATOM 1453 N N . HIS A 1 191 ? 70.060 21.096 20.688 1.00 28.20 191 HIS A N 1
ATOM 1454 C CA . HIS A 1 191 ? 70.141 20.591 22.058 1.00 30.91 191 HIS A CA 1
ATOM 1455 C C . HIS A 1 191 ? 69.023 19.593 22.344 1.00 30.42 191 HIS A C 1
ATOM 1456 O O . HIS A 1 191 ? 69.188 18.703 23.169 1.00 32.92 191 HIS A O 1
ATOM 1463 N N . GLN A 1 192 ? 67.893 19.727 21.654 1.00 31.70 192 GLN A N 1
ATOM 1464 C CA . GLN A 1 192 ? 66.767 18.808 21.846 1.00 32.94 192 GLN A CA 1
ATOM 1465 C C . GLN A 1 192 ? 67.049 17.433 21.234 1.00 33.82 192 GLN A C 1
ATOM 1466 O O . GLN A 1 192 ? 66.697 16.414 21.819 1.00 32.22 192 GLN A O 1
ATOM 1472 N N . TYR A 1 193 ? 67.683 17.404 20.059 1.00 33.97 193 TYR A N 1
ATOM 1473 C CA . TYR A 1 193 ? 68.018 16.136 19.408 1.00 34.40 193 TYR A CA 1
ATOM 1474 C C . TYR A 1 193 ? 69.284 15.515 19.976 1.00 33.58 193 TYR A C 1
ATOM 1475 O O . TYR A 1 193 ? 69.420 14.289 20.020 1.00 33.78 193 TYR A O 1
ATOM 1484 N N . MET A 1 194 ? 70.215 16.361 20.408 1.00 32.05 194 MET A N 1
ATOM 1485 C CA . MET A 1 194 ? 71.474 15.873 20.971 1.00 32.44 194 MET A CA 1
ATOM 1486 C C . MET A 1 194 ? 71.735 16.604 22.275 1.00 31.94 194 MET A C 1
ATOM 1487 O O . MET A 1 194 ? 72.526 17.552 22.325 1.00 31.24 194 MET A O 1
ATOM 1492 N N . PRO A 1 195 ? 71.055 16.180 23.350 1.00 31.35 195 PRO A N 1
ATOM 1493 C CA . PRO A 1 195 ? 71.179 16.776 24.688 1.00 32.49 195 PRO A CA 1
ATOM 1494 C C . PRO A 1 195 ? 72.553 16.633 25.339 1.00 33.95 195 PRO A C 1
ATOM 1495 O O . PRO A 1 195 ? 72.817 17.217 26.392 1.00 35.11 195 PRO A O 1
ATOM 1499 N N . ASN A 1 196 ? 73.432 15.864 24.712 1.00 34.35 196 ASN A N 1
ATOM 1500 C CA . ASN A 1 196 ? 74.764 15.650 25.276 1.00 34.12 196 ASN A CA 1
ATOM 1501 C C . ASN A 1 196 ? 75.764 15.521 24.134 1.00 32.65 196 ASN A C 1
ATOM 1502 O O . ASN A 1 196 ? 75.862 14.472 23.505 1.00 33.14 196 ASN A O 1
ATOM 1507 N N . PHE A 1 197 ? 76.505 16.583 23.844 1.00 32.49 197 PHE A N 1
ATOM 1508 C CA . PHE A 1 197 ? 77.450 16.489 22.747 1.00 33.42 197 PHE A CA 1
ATOM 1509 C C . PHE A 1 197 ? 78.681 17.368 22.893 1.00 33.50 197 PHE A C 1
ATOM 1510 O O . PHE A 1 197 ? 78.693 18.341 23.645 1.00 33.92 197 PHE A O 1
ATOM 1518 N N . TYR A 1 198 ? 79.733 17.002 22.177 1.00 32.92 198 TYR A N 1
ATOM 1519 C CA . TYR A 1 198 ? 80.974 17.763 22.211 1.00 35.03 198 TYR A CA 1
ATOM 1520 C C . TYR A 1 198 ? 81.559 18.010 20.832 1.00 34.31 198 TYR A C 1
ATOM 1521 O O . TYR A 1 198 ? 81.460 17.175 19.937 1.00 34.37 198 TYR A O 1
ATOM 1530 N N . ASP A 1 199 ? 82.154 19.181 20.665 1.00 32.61 199 ASP A N 1
ATOM 1531 C CA . ASP A 1 199 ? 82.826 19.508 19.421 1.00 35.10 199 ASP A CA 1
ATOM 1532 C C . ASP A 1 199 ? 84.295 19.318 19.804 1.00 36.46 199 ASP A C 1
ATOM 1533 O O . ASP A 1 199 ? 84.882 20.160 20.493 1.00 35.74 199 ASP A O 1
ATOM 1538 N N . LEU A 1 200 ? 84.874 18.197 19.388 1.00 35.56 200 LEU A N 1
ATOM 1539 C CA . LEU A 1 200 ? 86.257 17.891 19.712 1.00 35.37 200 LEU A CA 1
ATOM 1540 C C . LEU A 1 200 ? 87.205 18.978 19.216 1.00 35.80 200 LEU A C 1
ATOM 1541 O O . LEU A 1 200 ? 88.210 19.270 19.856 1.00 34.94 200 LEU A O 1
ATOM 1546 N N . ASN A 1 201 ? 86.879 19.571 18.076 1.00 37.57 201 ASN A N 1
ATOM 1547 C CA . ASN A 1 201 ? 87.695 20.629 17.499 1.00 41.51 201 ASN A CA 1
ATOM 1548 C C . ASN A 1 201 ? 87.791 21.789 18.496 1.00 43.17 201 ASN A C 1
ATOM 1549 O O . ASN A 1 201 ? 88.859 22.351 18.746 1.00 43.21 201 ASN A O 1
ATOM 1554 N N . LEU A 1 202 ? 86.656 22.138 19.077 1.00 44.27 202 LEU A N 1
ATOM 1555 C CA . LEU A 1 202 ? 86.610 23.210 20.049 1.00 43.77 202 LEU A CA 1
ATOM 1556 C C . LEU A 1 202 ? 87.354 22.839 21.343 1.00 43.79 202 LEU A C 1
ATOM 1557 O O . LEU A 1 202 ? 88.118 23.645 21.871 1.00 45.59 202 LEU A O 1
ATOM 1562 N N . VAL A 1 203 ? 87.153 21.628 21.851 1.00 42.38 203 VAL A N 1
ATOM 1563 C CA . VAL A 1 203 ? 87.837 21.215 23.070 1.00 42.73 203 VAL A CA 1
ATOM 1564 C C . VAL A 1 203 ? 89.356 21.290 22.876 1.00 45.34 203 VAL A C 1
ATOM 1565 O O . VAL A 1 203 ? 90.088 21.737 23.767 1.00 45.51 203 VAL A O 1
ATOM 1569 N N . TYR A 1 204 ? 89.817 20.852 21.705 1.00 46.23 204 TYR A N 1
ATOM 1570 C CA . TYR A 1 204 ? 91.231 20.853 21.378 1.00 47.57 204 TYR A CA 1
ATOM 1571 C C . TYR A 1 204 ? 91.741 22.274 21.152 1.00 50.18 204 TYR A C 1
ATOM 1572 O O . TYR A 1 204 ? 92.823 22.624 21.621 1.00 48.93 204 TYR A O 1
ATOM 1581 N N . LYS A 1 205 ? 90.968 23.092 20.442 1.00 52.58 205 LYS A N 1
ATOM 1582 C CA . LYS A 1 205 ? 91.396 24.459 20.189 1.00 57.21 205 LYS A CA 1
ATOM 1583 C C . LYS A 1 205 ? 91.677 25.209 21.480 1.00 58.44 205 LYS A C 1
ATOM 1584 O O . LYS A 1 205 ? 92.646 25.954 21.561 1.00 59.13 205 LYS A O 1
ATOM 1590 N N . ILE A 1 206 ? 90.845 25.023 22.497 1.00 59.28 206 ILE A N 1
ATOM 1591 C CA . ILE A 1 206 ? 91.095 25.744 23.727 1.00 60.30 206 ILE A CA 1
ATOM 1592 C C . ILE A 1 206 ? 92.199 25.088 24.546 1.00 60.93 206 ILE A C 1
ATOM 1593 O O . ILE A 1 206 ? 92.807 25.736 25.393 1.00 61.36 206 ILE A O 1
ATOM 1598 N N . ILE A 1 207 ? 92.467 23.809 24.307 1.00 62.09 207 ILE A N 1
ATOM 1599 C CA . ILE A 1 207 ? 93.555 23.148 25.027 1.00 63.36 207 ILE A CA 1
ATOM 1600 C C . ILE A 1 207 ? 94.823 23.627 24.335 1.00 65.51 207 ILE A C 1
ATOM 1601 O O . ILE A 1 207 ? 95.734 24.165 24.961 1.00 64.66 207 ILE A O 1
ATOM 1606 N N . GLN A 1 208 ? 94.854 23.419 23.023 1.00 69.28 208 GLN A N 1
ATOM 1607 C CA . GLN A 1 208 ? 95.978 23.808 22.184 1.00 72.78 208 GLN A CA 1
ATOM 1608 C C . GLN A 1 208 ? 95.847 25.293 21.906 1.00 75.30 208 GLN A C 1
ATOM 1609 O O . GLN A 1 208 ? 95.863 25.730 20.755 1.00 76.45 208 GLN A O 1
ATOM 1615 N N . GLU A 1 209 ? 95.709 26.054 22.988 1.00 77.85 209 GLU A N 1
ATOM 1616 C CA . GLU A 1 209 ? 95.564 27.505 22.948 1.00 80.15 209 GLU A CA 1
ATOM 1617 C C . GLU A 1 209 ? 95.933 27.954 24.361 1.00 81.67 209 GLU A C 1
ATOM 1618 O O . GLU A 1 209 ? 96.157 29.136 24.627 1.00 81.85 209 GLU A O 1
ATOM 1624 N N . PHE A 1 210 ? 95.992 26.971 25.255 1.00 83.87 210 PHE A N 1
ATOM 1625 C CA . PHE A 1 210 ? 96.337 27.172 26.657 1.00 85.55 210 PHE A CA 1
ATOM 1626 C C . PHE A 1 210 ? 97.840 26.954 26.817 1.00 86.88 210 PHE A C 1
ATOM 1627 O O . PHE A 1 210 ? 98.438 27.370 27.812 1.00 86.83 210 PHE A O 1
ATOM 1635 N N . LYS A 1 211 ? 98.440 26.284 25.835 1.00 88.25 211 LYS A N 1
ATOM 1636 C CA . LYS A 1 211 ? 99.872 26.009 25.848 1.00 89.80 211 LYS A CA 1
ATOM 1637 C C . LYS A 1 211 ? 100.606 27.002 24.953 1.00 90.81 211 LYS A C 1
ATOM 1638 O O . LYS A 1 211 ? 101.833 26.995 24.880 1.00 91.36 211 LYS A O 1
ATOM 1644 N N . ASN A 1 212 ? 99.844 27.855 24.276 1.00 91.62 212 ASN A N 1
ATOM 1645 C CA . ASN A 1 212 ? 100.414 28.854 23.379 1.00 92.11 212 ASN A CA 1
ATOM 1646 C C . ASN A 1 212 ? 99.839 30.237 23.677 1.00 92.08 212 ASN A C 1
ATOM 1647 O O . ASN A 1 212 ? 99.099 30.803 22.873 1.00 92.07 212 ASN A O 1
ATOM 1652 N N . GLN A 1 226 ? 98.172 23.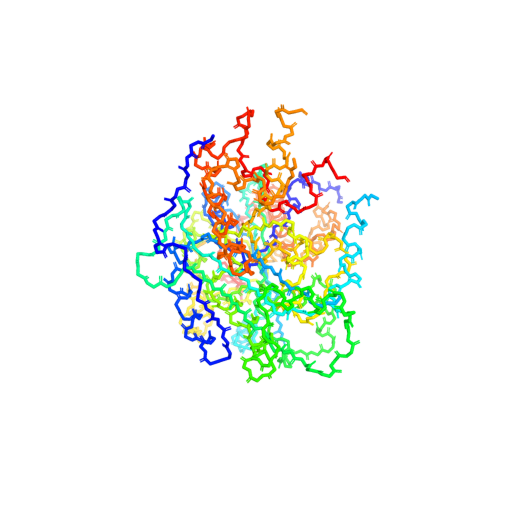829 14.806 1.00 68.53 226 GLN A N 1
ATOM 1653 C CA . GLN A 1 226 ? 97.005 23.613 13.952 1.00 66.26 226 GLN A CA 1
ATOM 1654 C C . GLN A 1 226 ? 95.899 22.981 14.778 1.00 64.56 226 GLN A C 1
ATOM 1655 O O . GLN A 1 226 ? 96.150 22.450 15.864 1.00 63.12 226 GLN A O 1
ATOM 1661 N N . TYR A 1 227 ? 94.675 23.037 14.261 1.00 63.06 227 TYR A N 1
ATOM 1662 C CA . TYR A 1 227 ? 93.529 22.476 14.963 1.00 60.37 227 TYR A CA 1
ATOM 1663 C C . TYR A 1 227 ? 92.819 21.390 14.169 1.00 58.26 227 TYR A C 1
ATOM 1664 O O . TYR A 1 227 ? 91.700 21.006 14.513 1.00 59.75 227 TYR A O 1
ATOM 1673 N N . SER A 1 228 ? 93.458 20.888 13.114 1.00 54.15 228 SER A N 1
ATOM 1674 C CA . SER A 1 228 ? 92.839 19.832 12.313 1.00 51.07 228 SER A CA 1
ATOM 1675 C C . SER A 1 228 ? 92.780 18.514 13.102 1.00 48.12 228 SER A C 1
ATOM 1676 O O . SER A 1 228 ? 93.551 18.299 14.040 1.00 45.41 228 SER A O 1
ATOM 1679 N N . LEU A 1 229 ? 91.848 17.648 12.723 1.00 46.40 229 LEU A N 1
ATOM 1680 C CA . LEU A 1 229 ? 91.689 16.358 13.380 1.00 45.67 229 LEU A CA 1
ATOM 1681 C C . LEU A 1 229 ? 93.011 15.590 13.209 1.00 44.65 229 LEU A C 1
ATOM 1682 O O . LEU A 1 229 ? 93.457 14.873 14.108 1.00 42.12 229 LEU A O 1
ATOM 1687 N N . THR A 1 230 ? 93.637 15.759 12.049 1.00 45.02 230 THR A N 1
ATOM 1688 C CA . THR A 1 230 ? 94.892 15.077 11.742 1.00 46.19 230 THR A CA 1
ATOM 1689 C C . THR A 1 230 ? 96.048 15.428 12.686 1.00 46.53 230 THR A C 1
ATOM 1690 O O . THR A 1 230 ? 96.720 14.525 13.192 1.00 47.77 230 THR A O 1
ATOM 1694 N N . THR A 1 231 ? 96.280 16.716 12.936 1.00 45.52 231 THR A N 1
ATOM 1695 C CA . THR A 1 231 ? 97.366 17.104 13.831 1.00 44.35 231 THR A CA 1
ATOM 1696 C C . THR A 1 231 ? 97.053 16.673 15.255 1.00 43.44 231 THR A C 1
ATOM 1697 O O . THR A 1 231 ? 97.948 16.368 16.042 1.00 44.37 231 THR A O 1
ATOM 1701 N N . LEU A 1 232 ? 95.773 16.616 15.585 1.00 42.97 232 LEU A N 1
ATOM 1702 C CA . LEU A 1 232 ? 95.378 16.182 16.918 1.00 42.79 232 LEU A CA 1
ATOM 1703 C C . LEU A 1 232 ? 95.679 14.688 17.034 1.00 42.90 232 LEU A C 1
ATOM 1704 O O . LEU A 1 232 ? 96.234 14.231 18.035 1.00 41.57 232 LEU A O 1
ATOM 1709 N N . ALA A 1 233 ? 95.329 13.929 15.996 1.00 43.08 233 ALA A N 1
ATOM 1710 C CA . ALA A 1 233 ? 95.583 12.490 15.994 1.00 44.01 233 ALA A CA 1
ATOM 1711 C C . ALA A 1 233 ? 97.089 12.199 16.052 1.00 44.54 233 ALA A C 1
ATOM 1712 O O . ALA A 1 233 ? 97.515 11.243 16.698 1.00 43.92 233 ALA A O 1
ATOM 1714 N N . ASP A 1 234 ? 97.896 13.019 15.385 1.00 45.46 234 ASP A N 1
ATOM 1715 C CA . ASP A 1 234 ? 99.341 12.812 15.426 1.00 47.62 234 ASP A CA 1
ATOM 1716 C C . ASP A 1 234 ? 99.883 13.002 16.836 1.00 48.40 234 ASP A C 1
ATOM 1717 O O . ASP A 1 234 ? 100.617 12.150 17.338 1.00 49.93 234 ASP A O 1
ATOM 1722 N N . GLU A 1 235 ? 99.518 14.109 17.480 1.00 48.83 235 GLU A N 1
ATOM 1723 C CA . GLU A 1 235 ? 99.992 14.376 18.837 1.00 48.83 235 GLU A CA 1
ATOM 1724 C C . GLU A 1 235 ? 99.625 13.255 19.803 1.00 47.88 235 GLU A C 1
ATOM 1725 O O . GLU A 1 235 ? 100.293 13.056 20.813 1.00 49.08 235 GLU A O 1
ATOM 1731 N N . LEU A 1 236 ? 98.547 12.540 19.519 1.00 45.53 236 LEU A N 1
ATOM 1732 C CA . LEU A 1 236 ? 98.149 11.451 20.396 1.00 45.51 236 LEU A CA 1
ATOM 1733 C C . LEU A 1 236 ? 98.886 10.191 19.966 1.00 46.49 236 LEU A C 1
ATOM 1734 O O . LEU A 1 236 ? 98.783 9.138 20.598 1.00 45.95 236 LEU A O 1
ATOM 1739 N N . GLY A 1 237 ? 99.631 10.317 18.872 1.00 47.20 237 GLY A N 1
ATOM 1740 C CA . GLY A 1 237 ? 100.403 9.201 18.363 1.00 47.20 237 GLY A CA 1
ATOM 1741 C C . GLY A 1 237 ? 99.643 8.111 17.633 1.00 46.08 237 GLY A C 1
ATOM 1742 O O . GLY A 1 237 ? 99.971 6.933 17.781 1.00 47.10 237 GLY A O 1
ATOM 1743 N N . LEU A 1 238 ? 98.637 8.487 16.850 1.00 43.88 238 LEU A N 1
ATOM 1744 C CA . LEU A 1 238 ? 97.860 7.516 16.082 1.00 41.61 238 LEU A CA 1
ATOM 1745 C C . LEU A 1 238 ? 98.452 7.412 14.681 1.00 41.99 238 LEU A C 1
ATOM 1746 O O . LEU A 1 238 ? 98.583 8.415 13.979 1.00 42.63 238 LEU A O 1
ATOM 1751 N N . PRO A 1 239 ? 98.823 6.193 14.256 1.00 41.20 239 PRO A N 1
ATOM 1752 C CA . PRO A 1 239 ? 99.404 5.990 12.927 1.00 40.53 239 PRO A CA 1
ATOM 1753 C C . PRO A 1 239 ? 98.493 6.497 11.825 1.00 39.25 239 PRO A C 1
ATOM 1754 O O . PRO A 1 239 ? 97.278 6.453 11.952 1.00 40.69 239 PRO A O 1
ATOM 1758 N N . ARG A 1 240 ? 99.087 6.967 10.740 1.00 39.51 240 ARG A N 1
ATOM 1759 C CA . ARG A 1 240 ? 98.322 7.469 9.614 1.00 40.44 240 ARG A CA 1
ATOM 1760 C C . ARG A 1 240 ? 97.754 6.337 8.772 1.00 39.10 240 ARG A C 1
ATOM 1761 O O . ARG A 1 240 ? 98.029 6.269 7.571 1.00 38.90 240 ARG A O 1
ATOM 1769 N N . PHE A 1 241 ? 96.971 5.446 9.378 1.00 37.76 241 PHE A N 1
ATOM 1770 C CA . PHE A 1 241 ? 96.373 4.365 8.594 1.00 37.31 241 PHE A CA 1
ATOM 1771 C C . PHE A 1 241 ? 95.478 4.992 7.520 1.00 36.32 241 PHE A C 1
ATOM 1772 O O . PHE A 1 241 ? 94.798 5.995 7.772 1.00 34.58 241 PHE A O 1
ATOM 1780 N N . SER A 1 242 ? 95.467 4.395 6.332 1.00 36.21 242 SER A N 1
ATOM 1781 C CA . SER A 1 242 ? 94.685 4.918 5.217 1.00 36.79 242 SER A CA 1
ATOM 1782 C C . SER A 1 242 ? 93.182 4.832 5.438 1.00 36.67 242 SER A C 1
ATOM 1783 O O . SER A 1 242 ? 92.417 5.593 4.839 1.00 34.16 242 SER A O 1
ATOM 1786 N N . ILE A 1 243 ? 92.759 3.893 6.283 1.00 37.48 243 ILE A N 1
ATOM 1787 C CA . ILE A 1 243 ? 91.343 3.741 6.563 1.00 36.86 243 ILE A CA 1
ATOM 1788 C C . ILE A 1 243 ? 90.810 5.049 7.160 1.00 37.24 243 ILE A C 1
ATOM 1789 O O . ILE A 1 243 ? 89.644 5.392 6.970 1.00 36.47 243 ILE A O 1
ATOM 1794 N N . PHE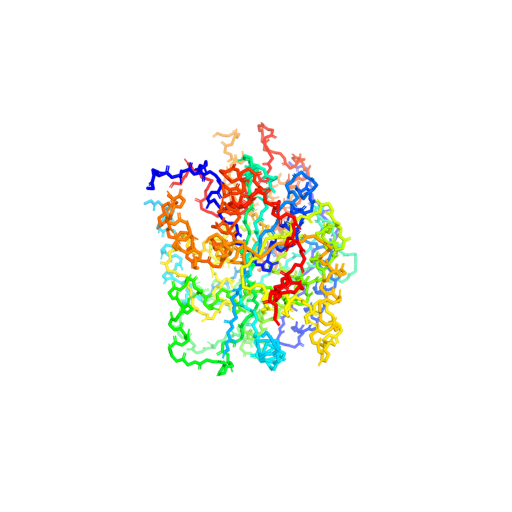 A 1 244 ? 91.682 5.777 7.860 1.00 36.74 244 PHE A N 1
ATOM 1795 C CA . PHE A 1 244 ? 91.324 7.049 8.488 1.00 37.31 244 PHE A CA 1
ATOM 1796 C C . PHE A 1 244 ? 90.982 8.153 7.486 1.00 38.53 244 PHE A C 1
ATOM 1797 O O . PHE A 1 244 ? 90.404 9.173 7.875 1.00 40.52 244 PHE A O 1
ATOM 1805 N N . THR A 1 245 ? 91.330 7.960 6.214 1.00 36.31 245 THR A N 1
ATOM 1806 C CA . THR A 1 245 ? 91.063 8.975 5.188 1.00 35.64 245 THR A CA 1
ATOM 1807 C C . THR A 1 245 ? 89.653 8.942 4.599 1.00 34.41 245 THR A C 1
ATOM 1808 O O . THR A 1 245 ? 89.226 9.891 3.959 1.00 36.33 245 THR A O 1
ATOM 1812 N N . THR A 1 246 ? 88.932 7.849 4.799 1.00 34.56 246 THR A N 1
ATOM 1813 C CA . THR A 1 246 ? 87.568 7.742 4.293 1.00 33.68 246 THR A CA 1
ATOM 1814 C C . THR A 1 246 ? 86.632 8.437 5.274 1.00 32.64 246 THR A C 1
ATOM 1815 O O . THR A 1 246 ? 87.016 8.752 6.411 1.00 32.83 246 THR A O 1
ATOM 1819 N N . THR A 1 247 ? 85.399 8.664 4.848 1.00 30.20 247 THR A N 1
ATOM 1820 C CA . THR A 1 247 ? 84.426 9.334 5.706 1.00 31.23 247 THR A CA 1
ATOM 1821 C C . THR A 1 247 ? 84.159 8.509 6.970 1.00 29.62 247 THR A C 1
ATOM 1822 O O . THR A 1 247 ? 84.064 9.052 8.070 1.00 29.83 247 THR A O 1
ATOM 1826 N N . GLY A 1 248 ? 84.042 7.196 6.809 1.00 29.97 248 GLY A N 1
ATOM 1827 C CA . GLY A 1 248 ? 83.824 6.338 7.958 1.00 26.90 248 GLY A CA 1
ATOM 1828 C C . GLY A 1 248 ? 85.043 6.395 8.852 1.00 28.72 248 GLY A C 1
ATOM 1829 O O . GLY A 1 248 ? 84.930 6.526 10.066 1.00 28.67 248 GLY A O 1
ATOM 1830 N N . GLY A 1 249 ? 86.219 6.322 8.238 1.00 28.80 249 GLY A N 1
ATOM 1831 C CA . GLY A 1 249 ? 87.464 6.377 8.984 1.00 29.89 249 GLY A CA 1
ATOM 1832 C C . GLY A 1 249 ? 87.595 7.645 9.797 1.00 31.05 249 GLY A C 1
ATOM 1833 O O . GLY A 1 249 ? 88.155 7.634 10.896 1.00 30.70 249 GLY A O 1
ATOM 1834 N N . GLN A 1 250 ? 87.072 8.743 9.253 1.00 32.85 250 GLN A N 1
ATOM 1835 C CA . GLN A 1 250 ? 87.114 10.030 9.935 1.00 30.98 250 GLN A CA 1
ATOM 1836 C C . GLN A 1 250 ? 86.300 10.005 11.227 1.00 28.58 250 GLN A C 1
ATOM 1837 O O . GLN A 1 250 ? 86.739 10.534 12.244 1.00 27.44 250 GLN A O 1
ATOM 1843 N N . SER A 1 251 ? 85.114 9.406 11.193 1.00 26.04 251 SER A N 1
ATOM 1844 C CA . SER A 1 251 ? 84.300 9.360 12.404 1.00 26.23 251 SER A CA 1
ATOM 1845 C C . SER A 1 251 ? 85.060 8.503 13.401 1.00 26.37 251 SER A C 1
ATOM 1846 O O . SER A 1 251 ? 85.107 8.803 14.588 1.00 26.10 251 SER A O 1
ATOM 1849 N N . LEU A 1 252 ? 85.687 7.445 12.899 1.00 26.56 252 LEU A N 1
ATOM 1850 C CA . LEU A 1 252 ? 86.474 6.559 13.738 1.00 28.60 252 LEU A CA 1
ATOM 1851 C C . LEU A 1 252 ? 87.662 7.287 14.396 1.00 29.66 252 LEU A C 1
ATOM 1852 O O . LEU A 1 252 ? 87.895 7.152 15.598 1.00 30.34 252 LEU A O 1
ATOM 1857 N N . LEU A 1 253 ? 88.402 8.061 13.609 1.00 30.11 253 LEU A N 1
ATOM 1858 C CA . LEU A 1 253 ? 89.567 8.788 14.115 1.00 30.29 253 LEU A CA 1
ATOM 1859 C C . LEU A 1 253 ? 89.147 9.782 15.183 1.00 31.13 253 LEU A C 1
ATOM 1860 O O . LEU A 1 253 ? 89.826 9.965 16.197 1.00 32.94 253 LEU A O 1
ATOM 1865 N N . MET A 1 254 ? 88.021 10.429 14.922 1.00 32.94 254 MET A N 1
ATOM 1866 C CA . MET A 1 254 ? 87.426 11.424 15.802 1.00 31.15 254 MET A CA 1
ATOM 1867 C C . MET A 1 254 ? 87.154 10.828 17.176 1.00 30.72 254 MET A C 1
ATOM 1868 O O . MET A 1 254 ? 87.597 11.355 18.194 1.00 32.75 254 MET A O 1
ATOM 1873 N N . LEU A 1 255 ? 86.416 9.721 17.205 1.00 30.92 255 LEU A N 1
ATOM 1874 C CA . LEU A 1 255 ? 86.069 9.051 18.463 1.00 30.88 255 LEU A CA 1
ATOM 1875 C C . LEU A 1 255 ? 87.297 8.526 19.235 1.00 31.57 255 LEU A C 1
ATOM 1876 O O . LEU A 1 255 ? 87.369 8.628 20.460 1.00 31.00 255 LEU A O 1
ATOM 1881 N N . LEU A 1 256 ? 88.245 7.943 18.508 1.00 31.21 256 LEU A N 1
ATOM 1882 C CA . LEU A 1 256 ? 89.473 7.409 19.105 1.00 31.64 256 LEU A CA 1
ATOM 1883 C C . LEU A 1 256 ? 90.212 8.552 19.782 1.00 31.44 256 LEU A C 1
ATOM 1884 O O . LEU A 1 256 ? 90.683 8.437 20.913 1.00 31.03 256 LEU A O 1
ATOM 1889 N N . SER A 1 257 ? 90.306 9.665 19.064 1.00 31.91 257 SER A N 1
ATOM 1890 C CA . SER A 1 257 ? 90.984 10.842 19.568 1.00 32.75 257 SER A CA 1
ATOM 1891 C C . SER A 1 257 ? 90.266 11.424 20.777 1.00 33.30 257 SER A C 1
ATOM 1892 O O . SER A 1 257 ? 90.902 11.769 21.766 1.00 34.33 257 SER A O 1
ATOM 1895 N N . PHE A 1 258 ? 88.943 11.524 20.709 1.00 34.00 258 PHE A N 1
ATOM 1896 C CA . PHE A 1 258 ? 88.192 12.066 21.834 1.00 34.74 258 PHE A CA 1
ATOM 1897 C C . PHE A 1 258 ? 88.425 11.258 23.105 1.00 35.21 258 PHE A C 1
ATOM 1898 O O . PHE A 1 258 ? 88.747 11.805 24.154 1.00 34.55 258 PHE A O 1
ATOM 1906 N N . CYS A 1 259 ? 88.232 9.950 23.009 1.00 35.01 259 CYS A N 1
ATOM 1907 C CA . CYS A 1 259 ? 88.389 9.092 24.163 1.00 36.90 259 CYS A CA 1
ATOM 1908 C C . CYS A 1 259 ? 89.822 9.027 24.712 1.00 38.64 259 CYS A C 1
ATOM 1909 O O . CYS A 1 259 ? 90.016 8.894 25.920 1.00 36.33 259 CYS A O 1
ATOM 1912 N N . GLN A 1 260 ? 90.816 9.123 23.836 1.00 39.96 260 GLN A N 1
ATOM 1913 C CA . GLN A 1 260 ? 92.203 9.080 24.277 1.00 42.01 260 GLN A CA 1
ATOM 1914 C C . GLN A 1 260 ? 92.591 10.420 24.894 1.00 43.80 260 GLN A C 1
ATOM 1915 O O . GLN A 1 260 ? 93.179 10.467 25.979 1.00 42.41 260 GLN A O 1
ATOM 1921 N N . LEU A 1 261 ? 92.267 11.509 24.199 1.00 43.83 261 LEU A N 1
ATOM 1922 C CA . LEU A 1 261 ? 92.577 12.838 24.715 1.00 46.91 261 LEU A CA 1
ATOM 1923 C C . LEU A 1 261 ? 91.918 12.985 26.083 1.00 48.89 261 LEU A C 1
ATOM 1924 O O . LEU A 1 261 ? 92.516 13.498 27.026 1.00 49.51 261 LEU A O 1
ATOM 1929 N N . SER A 1 262 ? 90.681 12.512 26.178 1.00 49.87 262 SER A N 1
ATOM 1930 C CA . SER A 1 262 ? 89.915 12.578 27.413 1.00 51.56 262 SER A CA 1
ATOM 1931 C C . SER A 1 262 ? 90.576 11.767 28.525 1.00 52.79 262 SER A C 1
ATOM 1932 O O . SER A 1 262 ? 90.648 12.213 29.665 1.00 54.23 262 SER A O 1
ATOM 1935 N N . LYS A 1 263 ? 91.053 10.574 28.187 1.00 54.30 263 LYS A N 1
ATOM 1936 C CA . LYS A 1 263 ? 91.705 9.694 29.152 1.00 56.71 263 LYS A CA 1
ATOM 1937 C C . LYS A 1 263 ? 93.007 10.293 29.694 1.00 56.78 263 LYS A C 1
ATOM 1938 O O . LYS A 1 263 ? 93.220 10.333 30.905 1.00 56.93 263 LYS A O 1
ATOM 1944 N N . LEU A 1 264 ? 93.874 10.758 28.800 1.00 56.47 264 LEU A N 1
ATOM 1945 C CA . LEU A 1 264 ? 95.142 11.345 29.213 1.00 56.48 264 LEU A CA 1
ATOM 1946 C C . LEU A 1 264 ? 94.930 12.608 30.045 1.00 58.35 264 LEU A C 1
ATOM 1947 O O . LEU A 1 264 ? 95.788 12.986 30.845 1.00 57.10 264 LEU A O 1
ATOM 1952 N N . SER A 1 265 ? 93.781 13.254 29.855 1.00 60.27 265 SER A N 1
ATOM 1953 C CA . SER A 1 265 ? 93.460 14.493 30.563 1.00 61.38 265 SER A CA 1
ATOM 1954 C C . SER A 1 265 ? 92.514 14.314 31.744 1.00 61.67 265 SER A C 1
ATOM 1955 O O . SER A 1 265 ? 92.155 15.290 32.400 1.00 61.80 265 SER A O 1
ATOM 1958 N N . MET A 1 266 ? 92.124 13.077 32.027 1.00 63.55 266 MET A N 1
ATOM 1959 C CA . MET A 1 266 ? 91.171 12.824 33.098 1.00 65.65 266 MET A CA 1
ATOM 1960 C C . MET A 1 266 ? 90.079 13.875 32.935 1.00 65.84 266 MET A C 1
ATOM 1961 O O . MET A 1 266 ? 89.657 14.526 33.887 1.00 65.17 266 MET A O 1
ATOM 1966 N N . HIS A 1 267 ? 89.665 14.031 31.680 1.00 66.81 267 HIS A N 1
ATOM 1967 C CA . HIS A 1 267 ? 88.634 14.962 31.246 1.00 67.08 267 HIS A CA 1
ATOM 1968 C C . HIS A 1 267 ? 88.766 16.393 31.768 1.00 65.22 267 HIS A C 1
ATOM 1969 O O . HIS A 1 267 ? 87.766 17.093 31.929 1.00 64.47 267 HIS A O 1
ATOM 1976 N N . LYS A 1 268 ? 89.996 16.841 32.005 1.00 62.86 268 LYS A N 1
ATOM 1977 C CA . LYS A 1 268 ? 90.219 18.197 32.502 1.00 61.33 268 LYS A CA 1
ATOM 1978 C C . LYS A 1 268 ? 91.039 19.048 31.543 1.00 60.68 268 LYS A C 1
ATOM 1979 O O . LYS A 1 268 ? 91.889 18.541 30.807 1.00 60.07 268 LYS A O 1
ATOM 1985 N N . PHE A 1 269 ? 90.773 20.348 31.548 1.00 60.26 269 PHE A N 1
ATOM 1986 C CA . PHE A 1 269 ? 91.529 21.265 30.712 1.00 60.73 269 PHE A CA 1
ATOM 1987 C C . PHE A 1 269 ? 92.812 21.559 31.491 1.00 62.02 269 PHE A C 1
ATOM 1988 O O . PHE A 1 269 ? 92.896 21.275 32.692 1.00 61.19 269 PHE A O 1
ATOM 1996 N N . PRO A 1 270 ? 93.832 22.112 30.819 1.00 63.15 270 PRO A N 1
ATOM 1997 C CA . PRO A 1 270 ? 95.097 22.425 31.487 1.00 64.43 270 PRO A CA 1
ATOM 1998 C C . PRO A 1 270 ? 94.978 23.223 32.792 1.00 65.94 270 PRO A C 1
ATOM 1999 O O . PRO A 1 270 ? 95.940 23.301 33.556 1.00 67.62 270 PRO A O 1
ATOM 2003 N N . ASN A 1 271 ? 93.811 23.806 33.059 1.00 66.64 271 ASN A N 1
ATOM 2004 C CA . ASN A 1 271 ? 93.644 24.593 34.277 1.00 66.30 271 ASN A CA 1
ATOM 2005 C C . ASN A 1 271 ? 92.718 23.958 35.310 1.00 66.20 271 ASN A C 1
ATOM 2006 O O . ASN A 1 271 ? 92.228 24.642 36.211 1.00 66.13 271 ASN A O 1
ATOM 2011 N N . GLY A 1 272 ? 92.479 22.655 35.181 1.00 65.50 272 GLY A N 1
ATOM 2012 C CA . GLY A 1 272 ? 91.618 21.967 36.130 1.00 63.89 272 GLY A CA 1
ATOM 2013 C C . GLY A 1 272 ? 90.144 21.913 35.762 1.00 63.05 272 GLY A C 1
ATOM 2014 O O . GLY A 1 272 ? 89.423 21.023 36.223 1.00 63.50 272 GLY A O 1
ATOM 2015 N N . THR A 1 273 ? 89.688 22.866 34.949 1.00 61.32 273 THR A N 1
ATOM 2016 C CA . THR A 1 273 ? 88.291 22.910 34.518 1.00 59.19 273 THR A CA 1
ATOM 2017 C C . THR A 1 273 ? 87.894 21.599 33.834 1.00 56.96 273 THR A C 1
ATOM 2018 O O . THR A 1 273 ? 88.711 20.957 33.181 1.00 56.35 273 THR A O 1
ATOM 2022 N N . ASP A 1 274 ? 86.636 21.210 33.999 1.00 55.67 274 ASP A N 1
ATOM 2023 C CA . ASP A 1 274 ? 86.108 19.986 33.401 1.00 53.93 274 ASP A CA 1
ATOM 2024 C C . ASP A 1 274 ? 85.660 20.237 31.956 1.00 52.53 274 ASP A C 1
ATOM 2025 O O . ASP A 1 274 ? 85.149 21.312 31.636 1.00 51.29 274 ASP A O 1
ATOM 2030 N N . PHE A 1 275 ? 85.868 19.246 31.088 1.00 51.09 275 PHE A N 1
ATOM 2031 C CA . PHE A 1 275 ? 85.473 19.339 29.676 1.00 48.46 275 PHE A CA 1
ATOM 2032 C C . PHE A 1 275 ? 83.988 19.673 29.544 1.00 45.44 275 PHE A C 1
ATOM 2033 O O . PHE A 1 275 ? 83.585 20.409 28.644 1.00 41.11 275 PHE A O 1
ATOM 2041 N N . ALA A 1 276 ? 83.189 19.108 30.445 1.00 42.16 276 ALA A N 1
ATOM 2042 C CA . ALA A 1 276 ? 81.748 19.303 30.444 1.00 43.00 276 ALA A CA 1
ATOM 2043 C C . ALA A 1 276 ? 81.355 20.757 30.276 1.00 43.30 276 ALA A C 1
ATOM 2044 O O . ALA A 1 276 ? 80.289 21.056 29.738 1.00 44.05 276 ALA A O 1
ATOM 2046 N N . LYS A 1 277 ? 82.213 21.658 30.733 1.00 43.38 277 LYS A N 1
ATOM 2047 C CA . LYS A 1 277 ? 81.945 23.087 30.627 1.00 45.96 277 LYS A CA 1
ATOM 2048 C C . LYS A 1 277 ? 81.626 23.455 29.179 1.00 45.14 277 LYS A C 1
ATOM 2049 O O . LYS A 1 277 ? 80.921 24.425 28.915 1.00 46.06 277 LYS A O 1
ATOM 2055 N N . TYR A 1 278 ? 82.144 22.676 28.239 1.00 44.23 278 TYR A N 1
ATOM 2056 C CA . TYR A 1 278 ? 81.890 22.946 26.832 1.00 43.88 278 TYR A CA 1
ATOM 2057 C C . TYR A 1 278 ? 80.885 22.007 26.172 1.00 41.29 278 TYR A C 1
ATOM 2058 O O . TYR A 1 278 ? 80.754 21.981 24.952 1.00 41.88 278 TYR A O 1
ATOM 2067 N N . GLN A 1 279 ? 80.175 21.237 26.978 1.00 38.20 279 GLN A N 1
ATOM 2068 C CA . GLN A 1 279 ? 79.151 20.351 26.442 1.00 38.66 279 GLN A CA 1
ATOM 2069 C C . GLN A 1 279 ? 78.155 21.247 25.718 1.00 36.73 279 GLN A C 1
ATOM 2070 O O . GLN A 1 279 ? 77.892 22.366 26.156 1.00 36.18 279 GLN A O 1
ATOM 2076 N N . GLY A 1 280 ? 77.622 20.763 24.604 1.00 35.15 280 GLY A N 1
ATOM 2077 C CA . GLY A 1 280 ? 76.631 21.510 23.846 1.00 35.59 280 GLY A CA 1
ATOM 2078 C C . GLY A 1 280 ? 77.066 22.805 23.184 1.00 36.78 280 GLY A C 1
ATOM 2079 O O . GLY A 1 280 ? 76.256 23.480 22.552 1.00 37.20 280 GLY A O 1
ATOM 2080 N N . VAL A 1 281 ? 78.341 23.150 23.302 1.00 37.84 281 VAL A N 1
ATOM 2081 C CA . VAL A 1 281 ? 78.830 24.393 22.717 1.00 38.53 281 VAL A CA 1
ATOM 2082 C C . VAL A 1 281 ? 79.200 24.214 21.258 1.00 40.17 281 VAL A C 1
ATOM 2083 O O . VAL A 1 281 ? 80.063 23.405 20.918 1.00 41.22 281 VAL A O 1
ATOM 2087 N N . ILE A 1 282 ? 78.529 24.977 20.405 1.00 42.59 282 ILE A N 1
ATOM 2088 C CA . ILE A 1 282 ? 78.749 24.950 18.966 1.00 44.71 282 ILE A CA 1
ATOM 2089 C C . ILE A 1 282 ? 79.571 26.163 18.544 1.00 47.27 282 ILE A C 1
ATOM 2090 O O . ILE A 1 282 ? 80.677 26.044 18.008 1.00 49.71 282 ILE A O 1
ATOM 2095 N N . TYR A 1 283 ? 78.997 27.333 18.802 1.00 49.37 283 TYR A N 1
ATOM 2096 C CA . TYR A 1 283 ? 79.571 28.618 18.422 1.00 50.59 283 TYR A CA 1
ATOM 2097 C C . TYR A 1 283 ? 80.321 29.411 19.487 1.00 50.27 283 TYR A C 1
ATOM 2098 O O . TYR A 1 283 ? 80.424 30.633 19.387 1.00 53.62 283 TYR A O 1
ATOM 2107 N N . GLY A 1 284 ? 80.856 28.737 20.494 1.00 48.07 284 GLY A N 1
ATOM 2108 C CA . GLY A 1 284 ? 81.581 29.452 21.527 1.00 46.90 284 GLY A CA 1
ATOM 2109 C C . GLY A 1 284 ? 80.825 29.535 22.839 1.00 46.09 284 GLY A C 1
ATOM 2110 O O . GLY A 1 284 ? 79.602 29.633 22.871 1.00 42.87 284 GLY A O 1
ATOM 2111 N N . ILE A 1 285 ? 81.567 29.499 23.935 1.00 48.01 285 ILE A N 1
ATOM 2112 C CA . ILE A 1 285 ? 80.976 29.553 25.261 1.00 48.93 285 ILE A CA 1
ATOM 2113 C C . ILE A 1 285 ? 80.350 30.935 25.490 1.00 48.30 285 ILE A C 1
ATOM 2114 O O . ILE A 1 285 ? 80.782 31.926 24.899 1.00 47.71 285 ILE A O 1
ATOM 2119 N N . ASP A 1 286 ? 79.315 31.000 26.320 1.00 47.52 286 ASP A N 1
ATOM 2120 C CA . ASP A 1 286 ? 78.661 32.273 26.601 1.00 46.48 286 ASP A CA 1
ATOM 2121 C C . ASP A 1 286 ? 79.718 33.267 27.100 1.00 45.56 286 ASP A C 1
ATOM 2122 O O . ASP A 1 286 ? 80.421 32.996 28.077 1.00 43.35 286 ASP A O 1
ATOM 2127 N N . GLY A 1 287 ? 79.839 34.405 26.421 1.00 43.95 287 GLY A N 1
ATOM 2128 C CA . GLY A 1 287 ? 80.817 35.406 26.826 1.00 43.16 287 GLY A CA 1
ATOM 2129 C C . GLY A 1 287 ? 81.999 35.557 25.881 1.00 43.03 287 GLY A C 1
ATOM 2130 O O . GLY A 1 287 ? 82.766 36.521 25.967 1.00 39.23 287 GLY A O 1
ATOM 2131 N N . ASP A 1 288 ? 82.162 34.594 24.981 1.00 44.08 288 ASP A N 1
ATOM 2132 C CA . ASP A 1 288 ? 83.252 34.645 24.016 1.00 46.44 288 ASP A CA 1
ATOM 2133 C C . ASP A 1 288 ? 82.653 34.582 22.617 1.00 48.75 288 ASP A C 1
ATOM 2134 O O . ASP A 1 288 ? 83.319 34.196 21.657 1.00 47.28 288 ASP A O 1
ATOM 2139 N N . GLN A 1 289 ? 81.380 34.962 22.528 1.00 49.52 289 GLN A N 1
ATOM 2140 C CA . GLN A 1 289 ? 80.651 34.987 21.267 1.00 52.89 289 GLN A CA 1
ATOM 2141 C C . GLN A 1 289 ? 80.612 36.405 20.702 1.00 54.53 289 GLN A C 1
ATOM 2142 O O . GLN A 1 289 ? 80.456 36.534 19.468 1.00 57.01 289 GLN A O 1
ATOM 2149 N N . PRO B 1 4 ? 43.570 46.451 45.351 1.00 76.61 4 PRO B N 1
ATOM 2150 C CA . PRO B 1 4 ? 44.560 45.407 45.026 1.00 75.55 4 PRO B CA 1
ATOM 2151 C C . PRO B 1 4 ? 46.002 45.901 45.024 1.00 74.75 4 PRO B C 1
ATOM 2152 O O . PRO B 1 4 ? 46.604 46.091 43.965 1.00 75.16 4 PRO B O 1
ATOM 2156 N N . PRO B 1 5 ? 46.566 46.147 46.216 1.00 73.10 5 PRO B N 1
ATOM 2157 C CA . PRO B 1 5 ? 47.956 46.609 46.243 1.00 71.24 5 PRO B CA 1
ATOM 2158 C C . PRO B 1 5 ? 48.780 45.465 45.654 1.00 69.20 5 PRO B C 1
ATOM 2159 O O . PRO B 1 5 ? 48.755 44.346 46.169 1.00 69.78 5 PRO B O 1
ATOM 2163 N N . ILE B 1 6 ? 49.488 45.746 44.567 1.00 66.41 6 ILE B N 1
ATOM 2164 C CA . ILE B 1 6 ? 50.289 44.747 43.871 1.00 63.09 6 ILE B CA 1
ATOM 2165 C C . ILE B 1 6 ? 50.998 43.685 44.718 1.00 60.97 6 ILE B C 1
ATOM 2166 O O . ILE B 1 6 ? 51.615 43.992 45.739 1.00 60.24 6 ILE B O 1
ATOM 2171 N N . PHE B 1 7 ? 50.896 42.431 44.274 1.00 57.55 7 PHE B N 1
ATOM 2172 C CA . PHE B 1 7 ? 51.554 41.305 44.934 1.00 55.62 7 PHE B CA 1
ATOM 2173 C C . PHE B 1 7 ? 52.604 40.776 43.952 1.00 52.57 7 PHE B C 1
ATOM 2174 O O . PHE B 1 7 ? 52.272 40.205 42.910 1.00 52.86 7 PHE B O 1
ATOM 2182 N N . LEU B 1 8 ? 53.872 40.977 44.292 1.00 50.48 8 LEU B N 1
ATOM 2183 C CA . LEU B 1 8 ? 54.975 40.570 43.426 1.00 48.75 8 LEU B CA 1
ATOM 2184 C C . LEU B 1 8 ? 55.844 39.474 44.029 1.00 45.62 8 LEU B C 1
ATOM 2185 O O . LEU B 1 8 ? 56.546 39.693 45.006 1.00 44.62 8 LEU B O 1
ATOM 2190 N N . PRO B 1 9 ? 55.803 38.273 43.445 1.00 45.08 9 PRO B N 1
ATOM 2191 C CA . PRO B 1 9 ? 56.590 37.134 43.920 1.00 43.48 9 PRO B CA 1
ATOM 2192 C C . PRO B 1 9 ? 58.054 37.308 43.557 1.00 42.31 9 PRO B C 1
ATOM 2193 O O . PRO B 1 9 ? 58.389 38.090 42.668 1.00 40.94 9 PRO B O 1
ATOM 2197 N N . PRO B 1 10 ? 58.951 36.588 44.249 1.00 42.80 10 PRO B N 1
ATOM 2198 C CA . PRO B 1 10 ? 60.371 36.706 43.923 1.00 44.15 10 PRO B CA 1
ATOM 2199 C C . PRO B 1 10 ? 60.537 36.381 42.430 1.00 45.89 10 PRO B C 1
ATOM 2200 O O . PRO B 1 10 ? 59.838 35.522 41.887 1.00 46.16 10 PRO B O 1
ATOM 2204 N N . PRO B 1 11 ? 61.457 37.071 41.746 1.00 46.66 11 PRO B N 1
ATOM 2205 C CA . PRO B 1 11 ? 61.703 36.855 40.316 1.00 44.94 11 PRO B CA 1
ATOM 2206 C C . PRO B 1 11 ? 61.819 35.405 39.851 1.00 42.89 11 PRO B C 1
ATOM 2207 O O . PRO B 1 11 ? 61.212 35.016 38.858 1.00 41.31 11 PRO B O 1
ATOM 2211 N N . ASN B 1 12 ? 62.598 34.606 40.563 1.00 42.48 12 ASN B N 1
ATOM 2212 C CA . ASN B 1 12 ? 62.810 33.218 40.166 1.00 44.80 12 ASN B CA 1
ATOM 2213 C C . ASN B 1 12 ? 61.620 32.278 40.346 1.00 44.32 12 ASN B C 1
ATOM 2214 O O . ASN B 1 12 ? 61.692 31.110 39.951 1.00 43.69 12 ASN B O 1
ATOM 2219 N N . TYR B 1 13 ? 60.541 32.767 40.954 1.00 42.45 13 TYR B N 1
ATOM 2220 C CA . TYR B 1 13 ? 59.359 31.933 41.122 1.00 42.16 13 TYR B CA 1
ATOM 2221 C C . TYR B 1 13 ? 58.606 31.957 39.793 1.00 40.91 13 TYR B C 1
ATOM 2222 O O . TYR B 1 13 ? 57.740 31.117 39.546 1.00 40.23 13 TYR B O 1
ATOM 2231 N N . LEU B 1 14 ? 58.943 32.930 38.945 1.00 39.49 14 LEU B N 1
ATOM 2232 C CA . LEU B 1 14 ? 58.281 33.091 37.653 1.00 39.84 14 LEU B CA 1
ATOM 2233 C C . LEU B 1 14 ? 58.882 32.248 36.522 1.00 39.15 14 LEU B C 1
ATOM 2234 O O . LEU B 1 14 ? 58.364 32.239 35.412 1.00 38.71 14 LEU B O 1
ATOM 2239 N N . PHE B 1 15 ? 59.958 31.527 36.810 1.00 40.31 15 PHE B N 1
ATOM 2240 C CA . PHE B 1 15 ? 60.603 30.692 35.805 1.00 41.12 15 PHE B CA 1
ATOM 2241 C C . PHE B 1 15 ? 59.817 29.399 35.559 1.00 41.05 15 PHE B C 1
ATOM 2242 O O . PHE B 1 15 ? 59.418 28.715 36.502 1.00 41.13 15 PHE B O 1
ATOM 2250 N N . VAL B 1 16 ? 59.594 29.065 34.294 1.00 38.03 16 VAL B N 1
ATOM 2251 C CA . VAL B 1 16 ? 58.885 27.841 33.955 1.00 36.86 16 VAL B CA 1
ATOM 2252 C C . VAL B 1 16 ? 59.763 26.980 33.062 1.00 37.73 16 VAL B C 1
ATOM 2253 O O . VAL B 1 16 ? 60.188 27.415 31.995 1.00 38.33 16 VAL B O 1
ATOM 2257 N N . ARG B 1 17 ? 60.022 25.753 33.502 1.00 37.08 17 ARG B N 1
ATOM 2258 C CA . ARG B 1 17 ? 60.834 24.804 32.749 1.00 36.91 17 ARG B CA 1
ATOM 2259 C C . ARG B 1 17 ? 59.996 23.984 31.772 1.00 36.94 17 ARG B C 1
ATOM 2260 O O . ARG B 1 17 ? 59.073 23.276 32.187 1.00 37.21 17 ARG B O 1
ATOM 2268 N N . ASP B 1 18 ? 60.332 24.057 30.488 1.00 35.63 18 ASP B N 1
ATOM 2269 C CA . ASP B 1 18 ? 59.621 23.279 29.479 1.00 35.54 18 ASP B CA 1
ATOM 2270 C C . ASP B 1 18 ? 60.133 21.852 29.549 1.00 33.78 18 ASP B C 1
ATOM 2271 O O . ASP B 1 18 ? 61.319 21.625 29.768 1.00 32.34 18 ASP B O 1
ATOM 2276 N N . VAL B 1 19 ? 59.237 20.888 29.384 1.00 32.54 19 VAL B N 1
ATOM 2277 C CA . VAL B 1 19 ? 59.628 19.490 29.424 1.00 32.03 19 VAL B CA 1
ATOM 2278 C C . VAL B 1 19 ? 59.242 18.802 28.129 1.00 33.63 19 VAL B C 1
ATOM 2279 O O . VAL B 1 19 ? 58.103 18.898 27.672 1.00 32.66 19 VAL B O 1
ATOM 2283 N N . TRP B 1 20 ? 60.217 18.113 27.549 1.00 33.01 20 TRP B N 1
ATOM 2284 C CA . TRP B 1 20 ? 60.049 17.387 26.306 1.00 34.32 20 TRP B CA 1
ATOM 2285 C C . TRP B 1 20 ? 60.592 15.996 26.512 1.00 36.78 20 TRP B C 1
ATOM 2286 O O . TRP B 1 20 ? 60.974 15.630 27.613 1.00 36.35 20 TRP B O 1
ATOM 2297 N N . LYS B 1 21 ? 60.645 15.225 25.438 1.00 42.12 21 LYS B N 1
ATOM 2298 C CA . LYS B 1 21 ? 61.138 13.858 25.511 1.00 46.46 21 LYS B CA 1
ATOM 2299 C C . LYS B 1 21 ? 62.558 13.799 26.103 1.00 46.53 21 LYS B C 1
ATOM 2300 O O . LYS B 1 21 ? 62.870 12.944 26.935 1.00 45.43 21 LYS B O 1
ATOM 2306 N N . SER B 1 22 ? 63.392 14.748 25.689 1.00 46.95 22 SER B N 1
ATOM 2307 C CA . SER B 1 22 ? 64.797 14.822 26.091 1.00 48.42 22 SER B CA 1
ATOM 2308 C C . SER B 1 22 ? 65.167 15.159 27.534 1.00 48.22 22 SER B C 1
ATOM 2309 O O . SER B 1 22 ? 66.328 14.982 27.909 1.00 49.97 22 SER B O 1
ATOM 2312 N N . ASN B 1 23 ? 64.226 15.651 28.340 1.00 45.98 23 ASN B N 1
ATOM 2313 C CA . ASN B 1 23 ? 64.547 15.991 29.732 1.00 41.67 23 ASN B CA 1
ATOM 2314 C C . ASN B 1 23 ? 63.465 15.534 30.705 1.00 41.71 23 ASN B C 1
ATOM 2315 O O . ASN B 1 23 ? 63.445 15.943 31.871 1.00 42.23 23 ASN B O 1
ATOM 2320 N N . LEU B 1 24 ? 62.586 14.661 30.226 1.00 39.25 24 LEU B N 1
ATOM 2321 C CA . LEU B 1 24 ? 61.491 14.144 31.030 1.00 40.19 24 LEU B CA 1
ATOM 2322 C C . LEU B 1 24 ? 61.936 13.496 32.339 1.00 40.69 24 LEU B C 1
ATOM 2323 O O . LEU B 1 24 ? 61.436 13.851 33.411 1.00 41.38 24 LEU B O 1
ATOM 2328 N N . TYR B 1 25 ? 62.867 12.552 32.261 1.00 39.18 25 TYR B N 1
ATOM 2329 C CA . TYR B 1 25 ? 63.328 11.864 33.460 1.00 38.70 25 TYR B CA 1
ATOM 2330 C C . TYR B 1 25 ? 64.157 12.724 34.406 1.00 36.69 25 TYR B C 1
ATOM 2331 O O . TYR B 1 25 ? 64.002 12.632 35.623 1.00 36.62 25 TYR B O 1
ATOM 2340 N N . SER B 1 26 ? 65.018 13.574 33.863 1.00 37.11 26 SER B N 1
ATOM 2341 C CA . SER B 1 26 ? 65.840 14.429 34.711 1.00 39.28 26 SER B CA 1
ATOM 2342 C C . SER B 1 26 ? 64.988 15.424 35.508 1.00 40.88 26 SER B C 1
ATOM 2343 O O . SER B 1 26 ? 65.285 15.719 36.672 1.00 41.83 26 SER B O 1
ATOM 2346 N N . GLU B 1 27 ? 63.930 15.942 34.888 1.00 40.62 27 GLU B N 1
ATOM 2347 C CA . GLU B 1 27 ? 63.060 16.876 35.585 1.00 39.44 27 GLU B CA 1
ATOM 2348 C C . GLU B 1 27 ? 62.247 16.123 36.641 1.00 38.35 27 GLU B C 1
ATOM 2349 O O . GLU B 1 27 ? 61.963 16.663 37.711 1.00 38.28 27 GLU B O 1
ATOM 2355 N N . PHE B 1 28 ? 61.874 14.877 36.368 1.00 36.39 28 PHE B N 1
ATOM 2356 C CA . PHE B 1 28 ? 61.110 14.147 37.372 1.00 39.04 28 PHE B CA 1
ATOM 2357 C C . PHE B 1 28 ? 61.989 13.805 38.569 1.00 40.37 28 PHE B C 1
ATOM 2358 O O . PHE B 1 28 ? 61.504 13.677 39.692 1.00 41.42 28 PHE B O 1
ATOM 2366 N N . ALA B 1 29 ? 63.286 13.677 38.327 1.00 42.28 29 ALA B N 1
ATOM 2367 C CA . ALA B 1 29 ? 64.228 13.403 39.402 1.00 42.90 29 ALA B CA 1
ATOM 2368 C C . ALA B 1 29 ? 64.200 14.621 40.324 1.00 43.54 29 ALA B C 1
ATOM 2369 O O . ALA B 1 29 ? 64.115 14.475 41.545 1.00 44.75 29 ALA B O 1
ATOM 2371 N N . VAL B 1 30 ? 64.253 15.821 39.743 1.00 41.10 30 VAL B N 1
ATOM 2372 C CA . VAL B 1 30 ? 64.215 17.036 40.554 1.00 41.18 30 VAL B CA 1
ATOM 2373 C C . VAL B 1 30 ? 62.883 17.118 41.317 1.00 41.74 30 VAL B C 1
ATOM 2374 O O . VAL B 1 30 ? 62.856 17.447 42.506 1.00 42.93 30 VAL B O 1
ATOM 2378 N N . ILE B 1 31 ? 61.780 16.817 40.634 1.00 40.71 31 ILE B N 1
ATOM 2379 C CA . ILE B 1 31 ? 60.470 16.862 41.273 1.00 39.20 31 ILE B CA 1
ATOM 2380 C C . ILE B 1 31 ? 60.450 15.937 42.494 1.00 40.38 31 ILE B C 1
ATOM 2381 O O . ILE B 1 31 ? 59.987 16.323 43.567 1.00 39.12 31 ILE B O 1
ATOM 2386 N N . ARG B 1 32 ? 60.972 14.724 42.340 1.00 40.49 32 ARG B N 1
ATOM 2387 C CA . ARG B 1 32 ? 61.006 13.789 43.460 1.00 40.54 32 ARG B CA 1
ATOM 2388 C C . ARG B 1 32 ? 61.746 14.348 44.672 1.00 40.20 32 ARG B C 1
ATOM 2389 O O . ARG B 1 32 ? 61.226 14.327 45.780 1.00 40.52 32 ARG B O 1
ATOM 2397 N N . GLN B 1 33 ? 62.948 14.870 44.456 1.00 41.22 33 GLN B N 1
ATOM 2398 C CA . GLN B 1 33 ? 63.752 15.406 45.549 1.00 42.74 33 GLN B CA 1
ATOM 2399 C C . GLN B 1 33 ? 63.173 16.652 46.233 1.00 42.35 33 GLN B C 1
ATOM 2400 O O . GLN B 1 33 ? 63.521 16.946 47.370 1.00 41.45 33 GLN B O 1
ATOM 2406 N N . LEU B 1 34 ? 62.295 17.383 45.552 1.00 42.94 34 LEU B N 1
ATOM 2407 C CA . LEU B 1 34 ? 61.725 18.602 46.127 1.00 41.56 34 LEU B CA 1
ATOM 2408 C C . LEU B 1 34 ? 60.413 18.472 46.907 1.00 41.70 34 LEU B C 1
ATOM 2409 O O . LEU B 1 34 ? 60.144 19.285 47.794 1.00 39.62 34 LEU B O 1
ATOM 2414 N N . VAL B 1 35 ? 59.608 17.462 46.582 1.00 42.28 35 VAL B N 1
ATOM 2415 C CA . VAL B 1 35 ? 58.294 17.282 47.198 1.00 43.37 35 VAL B CA 1
ATOM 2416 C C . VAL B 1 35 ? 58.199 17.260 48.704 1.00 43.55 35 VAL B C 1
ATOM 2417 O O . VAL B 1 35 ? 57.308 17.896 49.269 1.00 43.88 35 VAL B O 1
ATOM 2421 N N . SER B 1 36 ? 59.085 16.514 49.353 1.00 43.32 36 SER B N 1
ATOM 2422 C CA . SER B 1 36 ? 59.071 16.425 50.812 1.00 44.77 36 SER B CA 1
ATOM 2423 C C . SER B 1 36 ? 58.998 17.798 51.468 1.00 43.39 36 SER B C 1
ATOM 2424 O O . SER B 1 36 ? 58.237 17.999 52.410 1.00 45.41 36 SER B O 1
ATOM 2427 N N . GLN B 1 37 ? 59.785 18.744 50.964 1.00 42.99 37 GLN B N 1
ATOM 2428 C CA . GLN B 1 37 ? 59.792 20.094 51.510 1.00 41.89 37 GLN B CA 1
ATOM 2429 C C . GLN B 1 37 ? 58.709 20.955 50.849 1.00 42.56 37 GLN B C 1
ATOM 2430 O O . GLN B 1 37 ? 57.946 21.637 51.531 1.00 43.77 37 GLN B O 1
ATOM 2436 N N . TYR B 1 38 ? 58.646 20.925 49.521 1.00 42.03 38 TYR B N 1
ATOM 2437 C CA . TYR B 1 38 ? 57.639 21.694 48.797 1.00 41.53 38 TYR B CA 1
ATOM 2438 C C . TYR B 1 38 ? 56.510 20.740 48.430 1.00 40.28 38 TYR B C 1
ATOM 2439 O O . TYR B 1 38 ? 56.290 20.410 47.266 1.00 40.08 38 TYR B O 1
ATOM 2448 N N . ASN B 1 39 ? 55.807 20.305 49.468 1.00 40.48 39 ASN B N 1
ATOM 2449 C CA . ASN B 1 39 ? 54.704 19.357 49.359 1.00 40.34 39 ASN B CA 1
ATOM 2450 C C . ASN B 1 39 ? 53.387 19.903 48.835 1.00 39.13 39 ASN B C 1
ATOM 2451 O O . ASN B 1 39 ? 52.360 19.236 48.948 1.00 41.42 39 ASN B O 1
ATOM 2456 N N . HIS B 1 40 ? 53.392 21.113 48.293 1.00 38.77 40 HIS B N 1
ATOM 2457 C CA . HIS B 1 40 ? 52.171 21.662 47.732 1.00 37.22 40 HIS B CA 1
ATOM 2458 C C . HIS B 1 40 ? 52.337 21.632 46.219 1.00 36.45 40 HIS B C 1
ATOM 2459 O O . HIS B 1 40 ? 53.333 22.115 45.682 1.00 37.69 40 HIS B O 1
ATOM 2466 N N . VAL B 1 41 ? 51.368 21.018 45.548 1.00 34.90 41 VAL B N 1
ATOM 2467 C CA . VAL B 1 41 ? 51.414 20.832 44.099 1.00 34.21 41 VAL B CA 1
ATOM 2468 C C . VAL B 1 41 ? 50.146 21.267 43.379 1.00 33.97 41 VAL B C 1
ATOM 2469 O O . VAL B 1 41 ? 49.041 20.822 43.708 1.00 35.34 41 VAL B O 1
ATOM 2473 N N . SER B 1 42 ? 50.311 22.127 42.381 1.00 31.85 42 SER B N 1
ATOM 2474 C CA . SER B 1 42 ? 49.182 22.593 41.600 1.00 31.71 42 SER B CA 1
ATOM 2475 C C . SER B 1 42 ? 49.288 21.929 40.234 1.00 29.42 42 SER B C 1
ATOM 2476 O O . SER B 1 42 ? 50.385 21.595 39.776 1.00 27.50 42 SER B O 1
ATOM 2479 N N . ILE B 1 43 ? 48.144 21.723 39.596 1.00 29.24 43 ILE B N 1
ATOM 2480 C CA . ILE B 1 43 ? 48.121 21.075 38.303 1.00 31.47 43 ILE B CA 1
ATOM 2481 C C . ILE B 1 43 ? 47.180 21.777 37.343 1.00 32.50 43 ILE B C 1
ATOM 2482 O O . ILE B 1 43 ? 46.073 22.158 37.703 1.00 32.60 43 ILE B O 1
ATOM 2487 N N . SER B 1 44 ? 47.633 21.931 36.110 1.00 33.35 44 SER B N 1
ATOM 2488 C CA . SER B 1 44 ? 46.830 22.556 35.080 1.00 36.68 44 SER B CA 1
ATOM 2489 C C . SER B 1 44 ? 46.986 21.694 33.836 1.00 37.73 44 SER B C 1
ATOM 2490 O O . SER B 1 44 ? 48.061 21.138 33.601 1.00 37.87 44 SER B O 1
ATOM 2493 N N . THR B 1 45 ? 45.919 21.563 33.056 1.00 38.58 45 THR B N 1
ATOM 2494 C CA . THR B 1 45 ? 45.962 20.765 31.839 1.00 39.88 45 THR B CA 1
ATOM 2495 C C . THR B 1 45 ? 45.377 21.541 30.676 1.00 41.02 45 THR B C 1
ATOM 2496 O O . THR B 1 45 ? 44.657 22.515 30.859 1.00 41.89 45 THR B O 1
ATOM 2500 N N . GLU B 1 46 ? 45.692 21.088 29.475 1.00 40.82 46 GLU B N 1
ATOM 2501 C CA . GLU B 1 46 ? 45.184 21.691 28.265 1.00 42.74 46 GLU B CA 1
ATOM 2502 C C . GLU B 1 46 ? 44.958 20.507 27.349 1.00 43.49 46 GLU B C 1
ATOM 2503 O O . GLU B 1 46 ? 45.873 19.726 27.086 1.00 41.64 46 GLU B O 1
ATOM 2509 N N . PHE B 1 47 ? 43.722 20.362 26.894 1.00 45.29 47 PHE B N 1
ATOM 2510 C CA . PHE B 1 47 ? 43.358 19.273 26.009 1.00 47.58 47 PHE B CA 1
ATOM 2511 C C . PHE B 1 47 ? 43.023 19.803 24.636 1.00 50.12 47 PHE B C 1
ATOM 2512 O O . PHE B 1 47 ? 42.817 21.002 24.442 1.00 52.29 47 PHE B O 1
ATOM 2520 N N . VAL B 1 48 ? 42.973 18.894 23.677 1.00 52.28 48 VAL B N 1
ATOM 2521 C CA . VAL B 1 48 ? 42.607 19.243 22.324 1.00 55.11 48 VAL B CA 1
ATOM 2522 C C . VAL B 1 48 ? 41.390 18.371 22.004 1.00 57.55 48 VAL B C 1
ATOM 2523 O O . VAL B 1 48 ? 41.492 17.142 21.965 1.00 58.82 48 VAL B O 1
ATOM 2527 N N . GLY B 1 49 ? 40.235 19.005 21.809 1.00 59.48 49 GLY B N 1
ATOM 2528 C CA . GLY B 1 49 ? 39.023 18.260 21.502 1.00 61.40 49 GLY B CA 1
ATOM 2529 C C . GLY B 1 49 ? 37.754 19.023 21.846 1.00 62.53 49 GLY B C 1
ATOM 2530 O O . GLY B 1 49 ? 36.734 18.909 21.157 1.00 64.66 49 GLY B O 1
ATOM 2531 N N . VAL B 1 62 ? 25.451 18.592 40.172 1.00 74.89 62 VAL B N 1
ATOM 2532 C CA . VAL B 1 62 ? 26.803 18.048 40.118 1.00 74.28 62 VAL B CA 1
ATOM 2533 C C . VAL B 1 62 ? 26.811 16.747 39.332 1.00 74.13 62 VAL B C 1
ATOM 2534 O O . VAL B 1 62 ? 27.822 16.383 38.734 1.00 74.19 62 VAL B O 1
ATOM 2538 N N . ASP B 1 63 ? 25.679 16.049 39.341 1.00 74.34 63 ASP B N 1
ATOM 2539 C CA . ASP B 1 63 ? 25.548 14.789 38.615 1.00 73.87 63 ASP B CA 1
ATOM 2540 C C . ASP B 1 63 ? 25.715 15.048 37.117 1.00 72.91 63 ASP B C 1
ATOM 2541 O O . ASP B 1 63 ? 26.214 14.200 36.371 1.00 72.01 63 ASP B O 1
ATOM 2546 N N . TYR B 1 64 ? 25.300 16.234 36.689 1.00 72.77 64 TYR B N 1
ATOM 2547 C CA . TYR B 1 64 ? 25.407 16.631 35.293 1.00 73.51 64 TYR B CA 1
ATOM 2548 C C . TYR B 1 64 ? 26.868 16.779 34.883 1.00 73.41 64 TYR B C 1
ATOM 2549 O O . TYR B 1 64 ? 27.302 16.207 33.883 1.00 71.94 64 TYR B O 1
ATOM 2558 N N . HIS B 1 65 ? 27.621 17.543 35.670 1.00 74.05 65 HIS B N 1
ATOM 2559 C CA . HIS B 1 65 ? 29.030 17.784 35.387 1.00 74.24 65 HIS B CA 1
ATOM 2560 C C . HIS B 1 65 ? 29.878 16.512 35.375 1.00 72.50 65 HIS B C 1
ATOM 2561 O O . HIS B 1 65 ? 30.802 16.396 34.571 1.00 72.47 65 HIS B O 1
ATOM 2568 N N . TYR B 1 66 ? 29.584 15.558 36.254 1.00 70.12 66 TYR B N 1
ATOM 2569 C CA . TYR B 1 66 ? 30.362 14.324 36.256 1.00 68.80 66 TYR B CA 1
ATOM 2570 C C . TYR B 1 66 ? 30.016 13.428 35.069 1.00 68.21 66 TYR B C 1
ATOM 2571 O O . TYR B 1 66 ? 30.896 12.815 34.469 1.00 67.42 66 TYR B O 1
ATOM 2580 N N . GLN B 1 67 ? 28.731 13.336 34.744 1.00 68.28 67 GLN B N 1
ATOM 2581 C CA . GLN B 1 67 ? 28.288 12.508 33.632 1.00 68.18 67 GLN B CA 1
ATOM 2582 C C . GLN B 1 67 ? 28.934 13.011 32.334 1.00 66.45 67 GLN B C 1
ATOM 2583 O O . GLN B 1 67 ? 29.457 12.220 31.543 1.00 65.39 67 GLN B O 1
ATOM 2589 N N . THR B 1 68 ? 28.911 14.327 32.130 1.00 65.11 68 THR B N 1
ATOM 2590 C CA . THR B 1 68 ? 29.513 14.925 30.940 1.00 65.28 68 THR B CA 1
ATOM 2591 C C . THR B 1 68 ? 31.016 14.662 30.945 1.00 64.28 68 THR B C 1
ATOM 2592 O O . THR B 1 68 ? 31.579 14.203 29.951 1.00 64.04 68 THR B O 1
ATOM 2596 N N . MET B 1 69 ? 31.655 14.942 32.075 1.00 62.58 69 MET B N 1
ATOM 2597 C CA . MET B 1 69 ? 33.085 14.708 32.220 1.00 61.65 69 MET B CA 1
ATOM 2598 C C . MET B 1 69 ? 33.382 13.273 31.784 1.00 61.29 69 MET B C 1
ATOM 2599 O O . MET B 1 69 ? 34.291 13.021 30.993 1.00 60.82 69 MET B O 1
ATOM 2604 N N . ARG B 1 70 ? 32.584 12.345 32.302 1.00 61.76 70 ARG B N 1
ATOM 2605 C CA . ARG B 1 70 ? 32.719 10.920 32.013 1.00 62.07 70 ARG B CA 1
ATOM 2606 C C . ARG B 1 70 ? 32.668 10.638 30.513 1.00 61.48 70 ARG B C 1
ATOM 2607 O O . ARG B 1 70 ? 33.441 9.836 29.987 1.00 60.00 70 ARG B O 1
ATOM 2615 N N . ALA B 1 71 ? 31.751 11.305 29.826 1.00 61.64 71 ALA B N 1
ATOM 2616 C CA . ALA B 1 71 ? 31.589 11.102 28.396 1.00 62.71 71 ALA B CA 1
ATOM 2617 C C . ALA B 1 71 ? 32.760 11.622 27.557 1.00 63.25 71 ALA B C 1
ATOM 2618 O O . ALA B 1 71 ? 33.133 11.004 26.557 1.00 62.97 71 ALA B O 1
ATOM 2620 N N . ASN B 1 72 ? 33.356 12.739 27.964 1.00 63.91 72 ASN B N 1
ATOM 2621 C CA . ASN B 1 72 ? 34.461 13.308 27.197 1.00 64.63 72 ASN B CA 1
ATOM 2622 C C . ASN B 1 72 ? 35.866 12.798 27.496 1.00 66.47 72 ASN B C 1
ATOM 2623 O O . ASN B 1 72 ? 36.758 12.941 26.657 1.00 65.95 72 ASN B O 1
ATOM 2628 N N . VAL B 1 73 ? 36.077 12.210 28.670 1.00 68.30 73 VAL B N 1
ATOM 2629 C CA . VAL B 1 73 ? 37.409 11.728 29.030 1.00 70.23 73 VAL B CA 1
ATOM 2630 C C . VAL B 1 73 ? 38.140 10.976 27.919 1.00 70.91 73 VAL B C 1
ATOM 2631 O O . VAL B 1 73 ? 39.329 11.199 27.705 1.00 70.83 73 VAL B O 1
ATOM 2635 N N . ASP B 1 74 ? 37.438 10.096 27.209 1.00 72.05 74 ASP B N 1
ATOM 2636 C CA . ASP B 1 74 ? 38.062 9.330 26.131 1.00 73.35 74 ASP B CA 1
ATOM 2637 C C . ASP B 1 74 ? 38.332 10.148 24.870 1.00 72.55 74 ASP B C 1
ATOM 2638 O O . ASP B 1 74 ? 39.296 9.886 24.151 1.00 72.13 74 ASP B O 1
ATOM 2643 N N . PHE B 1 75 ? 37.483 11.134 24.604 1.00 72.06 75 PHE B N 1
ATOM 2644 C CA . PHE B 1 75 ? 37.626 11.975 23.418 1.00 72.27 75 PHE B CA 1
ATOM 2645 C C . PHE B 1 75 ? 38.510 13.222 23.640 1.00 70.16 75 PHE B C 1
ATOM 2646 O O . PHE B 1 75 ? 38.702 14.036 22.734 1.00 70.12 75 PHE B O 1
ATOM 2654 N N . LEU B 1 76 ? 39.086 13.336 24.834 1.00 67.44 76 LEU B N 1
ATOM 2655 C CA . LEU B 1 76 ? 39.946 14.471 25.174 1.00 65.11 76 LEU B CA 1
ATOM 2656 C C . LEU B 1 76 ? 41.410 14.092 25.334 1.00 63.13 76 LEU B C 1
ATOM 2657 O O . LEU B 1 76 ? 41.769 13.428 26.298 1.00 64.91 76 LEU B O 1
ATOM 2662 N N . ASN B 1 77 ? 42.255 14.523 24.401 1.00 60.86 77 ASN B N 1
ATOM 2663 C CA . ASN B 1 77 ? 43.686 14.225 24.467 1.00 57.47 77 ASN B CA 1
ATOM 2664 C C . ASN B 1 77 ? 44.467 15.394 25.051 1.00 53.54 77 ASN B C 1
ATOM 2665 O O . ASN B 1 77 ? 44.304 16.541 24.631 1.00 52.42 77 ASN B O 1
ATOM 2670 N N . PRO B 1 78 ? 45.319 15.116 26.051 1.00 49.72 78 PRO B N 1
ATOM 2671 C CA . PRO B 1 78 ? 46.141 16.127 26.723 1.00 44.58 78 PRO B CA 1
ATOM 2672 C C . PRO B 1 78 ? 47.258 16.577 25.804 1.00 40.21 78 PRO B C 1
ATOM 2673 O O . PRO B 1 78 ? 47.894 15.750 25.175 1.00 38.48 78 PRO B O 1
ATOM 2677 N N . ILE B 1 79 ? 47.509 17.877 25.742 1.00 36.60 79 ILE B N 1
ATOM 2678 C CA . ILE B 1 79 ? 48.565 18.399 24.890 1.00 36.64 79 ILE B CA 1
ATOM 2679 C C . ILE B 1 79 ? 49.684 19.017 25.761 1.00 35.70 79 ILE B C 1
ATOM 2680 O O . ILE B 1 79 ? 50.869 18.939 25.438 1.00 35.06 79 ILE B O 1
ATOM 2685 N N . GLN B 1 80 ? 49.284 19.618 26.872 1.00 34.84 80 GLN B N 1
ATOM 2686 C CA . GLN B 1 80 ? 50.207 20.243 27.815 1.00 36.04 80 GLN B CA 1
ATOM 2687 C C . GLN B 1 80 ? 49.658 20.060 29.220 1.00 35.24 80 GLN B C 1
ATOM 2688 O O . GLN B 1 80 ? 48.444 20.010 29.415 1.00 33.88 80 GLN B O 1
ATOM 2694 N N . LEU B 1 81 ? 50.555 19.973 30.197 1.00 34.19 81 LEU B N 1
ATOM 2695 C CA . LEU B 1 81 ? 50.160 19.837 31.594 1.00 33.04 81 LEU B CA 1
ATOM 2696 C C . LEU B 1 81 ? 51.190 20.540 32.466 1.00 32.62 81 LEU B C 1
ATOM 2697 O O . LEU B 1 81 ? 52.387 20.306 32.326 1.00 32.83 81 LEU B O 1
ATOM 2702 N N . GLY B 1 82 ? 50.723 21.412 33.353 1.00 31.50 82 GLY B N 1
ATOM 2703 C CA . GLY B 1 82 ? 51.640 22.127 34.216 1.00 29.80 82 GLY B CA 1
ATOM 2704 C C . GLY B 1 82 ? 51.599 21.662 35.660 1.00 29.33 82 GLY B C 1
ATOM 2705 O O . GLY B 1 82 ? 50.538 21.330 36.198 1.00 27.30 82 GLY B O 1
ATOM 2706 N N . LEU B 1 83 ? 52.773 21.603 36.278 1.00 30.70 83 LEU B N 1
ATOM 2707 C CA . LEU B 1 83 ? 52.892 21.223 37.682 1.00 31.77 83 LEU B CA 1
ATOM 2708 C C . LEU B 1 83 ? 53.769 22.270 38.357 1.00 30.75 83 LEU B C 1
ATOM 2709 O O . LEU B 1 83 ? 54.810 22.645 37.820 1.00 29.38 83 LEU B O 1
ATOM 2714 N N . SER B 1 84 ? 53.337 22.747 39.523 1.00 31.62 84 SER B N 1
ATOM 2715 C CA . SER B 1 84 ? 54.089 23.736 40.282 1.00 31.63 84 SER B CA 1
ATOM 2716 C C . SER B 1 84 ? 54.165 23.277 41.739 1.00 32.74 84 SER B C 1
ATOM 2717 O O . SER B 1 84 ? 53.184 22.804 42.298 1.00 31.86 84 SER B O 1
ATOM 2720 N N . LEU B 1 85 ? 55.344 23.406 42.336 1.00 34.00 85 LEU B N 1
ATOM 2721 C CA . LEU B 1 85 ? 55.591 22.987 43.714 1.00 35.04 85 LEU B CA 1
ATOM 2722 C C . LEU B 1 85 ? 56.050 24.142 44.593 1.00 35.44 85 LEU B C 1
ATOM 2723 O O . LEU B 1 85 ? 56.779 25.024 44.144 1.00 33.95 85 LEU B O 1
ATOM 2728 N N . SER B 1 86 ? 55.627 24.109 45.853 1.00 36.58 86 SER B N 1
ATOM 2729 C CA . SER B 1 86 ? 56.005 25.107 46.854 1.00 37.54 86 SER B CA 1
ATOM 2730 C C . SER B 1 86 ? 55.544 24.567 48.204 1.00 38.92 86 SER B C 1
ATOM 2731 O O . SER B 1 86 ? 54.800 23.578 48.251 1.00 38.08 86 SER B O 1
ATOM 2734 N N . ASP B 1 87 ? 55.992 25.189 49.296 1.00 38.43 87 ASP B N 1
ATOM 2735 C CA . ASP B 1 87 ? 55.575 24.735 50.616 1.00 38.90 87 ASP B CA 1
ATOM 2736 C C . ASP B 1 87 ? 54.250 25.399 50.979 1.00 39.12 87 ASP B C 1
ATOM 2737 O O . ASP B 1 87 ? 53.656 26.106 50.152 1.00 37.60 87 ASP B O 1
ATOM 2742 N N . ALA B 1 88 ? 53.781 25.174 52.201 1.00 40.27 88 ALA B N 1
ATOM 2743 C CA . ALA B 1 88 ? 52.506 25.736 52.633 1.00 41.03 88 ALA B CA 1
ATOM 2744 C C . ALA B 1 88 ? 52.436 27.259 52.543 1.00 41.79 88 ALA B C 1
ATOM 2745 O O . ALA B 1 88 ? 51.386 27.832 52.237 1.00 41.87 88 ALA B O 1
ATOM 2747 N N . ASN B 1 89 ? 53.554 27.920 52.796 1.00 42.48 89 ASN B N 1
ATOM 2748 C CA . ASN B 1 89 ? 53.586 29.373 52.752 1.00 43.37 89 ASN B CA 1
ATOM 2749 C C . ASN B 1 89 ? 53.904 29.946 51.382 1.00 44.43 89 ASN B C 1
ATOM 2750 O O . ASN B 1 89 ? 54.159 31.146 51.250 1.00 44.31 89 ASN B O 1
ATOM 2755 N N . GLY B 1 90 ? 53.883 29.094 50.361 1.00 43.87 90 GLY B N 1
ATOM 2756 C CA . GLY B 1 90 ? 54.162 29.572 49.018 1.00 41.71 90 GLY B CA 1
ATOM 2757 C C . GLY B 1 90 ? 55.636 29.781 48.723 1.00 41.64 90 GLY B C 1
ATOM 2758 O O . GLY B 1 90 ? 55.980 30.391 47.713 1.00 40.75 90 GLY B O 1
ATOM 2759 N N . ASN B 1 91 ? 56.512 29.298 49.602 1.00 41.24 91 ASN B N 1
ATOM 2760 C CA . ASN B 1 91 ? 57.950 29.432 49.380 1.00 41.91 91 ASN B CA 1
ATOM 2761 C C . ASN B 1 91 ? 58.349 28.436 48.295 1.00 40.54 91 ASN B C 1
ATOM 2762 O O . ASN B 1 91 ? 57.786 27.353 48.204 1.00 40.06 91 ASN B O 1
ATOM 2767 N N . LYS B 1 92 ? 59.326 28.810 47.480 1.00 40.57 92 LYS B N 1
ATOM 2768 C CA . LYS B 1 92 ? 59.815 27.965 46.401 1.00 40.49 92 LYS B CA 1
ATOM 2769 C C . LYS B 1 92 ? 61.328 27.970 46.485 1.00 42.23 92 LYS B C 1
ATOM 2770 O O . LYS B 1 92 ? 61.909 28.878 47.073 1.00 42.24 92 LYS B O 1
ATOM 2776 N N . PRO B 1 93 ? 61.991 26.949 45.922 1.00 44.31 93 PRO B N 1
ATOM 2777 C CA . PRO B 1 93 ? 63.460 26.920 45.978 1.00 46.47 93 PRO B CA 1
ATOM 2778 C C . PRO B 1 93 ? 64.094 28.092 45.232 1.00 49.54 93 PRO B C 1
ATOM 2779 O O . PRO B 1 93 ? 63.580 28.538 44.208 1.00 51.22 93 PRO B O 1
ATOM 2783 N N . ASP B 1 94 ? 65.207 28.601 45.751 1.00 52.68 94 ASP B N 1
ATOM 2784 C CA . ASP B 1 94 ? 65.878 29.732 45.119 1.00 55.01 94 ASP B CA 1
ATOM 2785 C C . ASP B 1 94 ? 66.630 29.345 43.863 1.00 54.44 94 ASP B C 1
ATOM 2786 O O . ASP B 1 94 ? 66.664 30.110 42.903 1.00 55.04 94 ASP B O 1
ATOM 2791 N N . ASN B 1 95 ? 67.247 28.169 43.867 1.00 54.09 95 ASN B N 1
ATOM 2792 C CA . ASN B 1 95 ? 67.977 27.717 42.690 1.00 53.18 95 ASN B CA 1
ATOM 2793 C C . ASN B 1 95 ? 67.158 26.659 41.963 1.00 51.71 95 ASN B C 1
ATOM 2794 O O . ASN B 1 95 ? 66.581 25.771 42.592 1.00 51.29 95 ASN B O 1
ATOM 2799 N N . GLY B 1 96 ? 67.096 26.776 40.638 1.00 49.83 96 GLY B N 1
ATOM 2800 C CA . GLY B 1 96 ? 66.366 25.814 39.833 1.00 44.99 96 GLY B CA 1
ATOM 2801 C C . GLY B 1 96 ? 64.875 26.064 39.711 1.00 41.74 96 GLY B C 1
ATOM 2802 O O . GLY B 1 96 ? 64.305 26.886 40.433 1.00 41.44 96 GLY B O 1
ATOM 2803 N N . PRO B 1 97 ? 64.213 25.345 38.794 1.00 39.56 97 PRO B N 1
ATOM 2804 C CA . PRO B 1 97 ? 62.777 25.425 38.512 1.00 38.38 97 PRO B CA 1
ATOM 2805 C C . PRO B 1 97 ? 61.859 24.870 39.604 1.00 35.86 97 PRO B C 1
ATOM 2806 O O . PRO B 1 97 ? 62.170 23.899 40.285 1.00 33.78 97 PRO B O 1
ATOM 2810 N N . SER B 1 98 ? 60.702 25.499 39.726 1.00 35.69 98 SER B N 1
ATOM 2811 C CA . SER B 1 98 ? 59.692 25.135 40.712 1.00 34.55 98 SER B CA 1
ATOM 2812 C C . SER B 1 98 ? 58.369 24.883 39.963 1.00 31.53 98 SER B C 1
ATOM 2813 O O . SER B 1 98 ? 57.374 24.466 40.548 1.00 32.09 98 SER B O 1
ATOM 2816 N N . THR B 1 99 ? 58.372 25.154 38.664 1.00 29.60 99 THR B N 1
ATOM 2817 C CA . THR B 1 99 ? 57.190 24.952 37.825 1.00 29.93 99 THR B CA 1
ATOM 2818 C C . THR B 1 99 ? 57.602 24.278 36.514 1.00 30.36 99 THR B C 1
ATOM 2819 O O . THR B 1 99 ? 58.594 24.674 35.899 1.00 29.86 99 THR B O 1
ATOM 2823 N N . TRP B 1 100 ? 56.848 23.263 36.098 1.00 28.66 100 TRP B N 1
ATOM 2824 C CA . TRP B 1 100 ? 57.143 22.552 34.861 1.00 28.14 100 TRP B CA 1
ATOM 2825 C C . TRP B 1 100 ? 55.950 22.539 33.926 1.00 29.21 100 TRP B C 1
ATOM 2826 O O . TRP B 1 100 ? 54.808 22.483 34.371 1.00 30.84 100 TRP B O 1
ATOM 2837 N N . GLN B 1 101 ? 56.225 22.600 32.630 1.00 27.82 101 GLN B N 1
ATOM 2838 C CA . GLN B 1 101 ? 55.189 22.510 31.621 1.00 29.07 101 GLN B CA 1
ATOM 2839 C C . GLN B 1 101 ? 55.511 21.267 30.791 1.00 29.53 101 GLN B C 1
ATOM 2840 O O . GLN B 1 101 ? 56.481 21.248 30.042 1.00 27.35 101 GLN B O 1
ATOM 2846 N N . PHE B 1 102 ? 54.716 20.215 30.942 1.00 29.81 102 PHE B N 1
ATOM 2847 C CA . PHE B 1 102 ? 54.950 19.008 30.170 1.00 31.96 102 PHE B CA 1
ATOM 2848 C C . PHE B 1 102 ? 54.261 19.123 28.821 1.00 34.43 102 PHE B C 1
ATOM 2849 O O . PHE B 1 102 ? 53.095 19.520 28.721 1.00 33.35 102 PHE B O 1
ATOM 2857 N N . ASN B 1 103 ? 55.008 18.791 27.777 1.00 35.87 103 ASN B N 1
ATOM 2858 C CA . ASN B 1 103 ? 54.503 18.882 26.419 1.00 34.88 103 ASN B CA 1
ATOM 2859 C C . ASN B 1 103 ? 54.384 17.486 25.857 1.00 35.85 103 ASN B C 1
ATOM 2860 O O . ASN B 1 103 ? 55.381 16.790 25.695 1.00 38.45 103 ASN B O 1
ATOM 2865 N N . PHE B 1 104 ? 53.158 17.079 25.557 1.00 35.60 104 PHE B N 1
ATOM 2866 C CA . PHE B 1 104 ? 52.922 15.739 25.056 1.00 36.80 104 PHE B CA 1
ATOM 2867 C C . PHE B 1 104 ? 52.983 15.623 23.557 1.00 37.45 104 PHE B C 1
ATOM 2868 O O . PHE B 1 104 ? 52.944 16.625 22.843 1.00 38.68 104 PHE B O 1
ATOM 2876 N N . GLU B 1 105 ? 53.090 14.390 23.077 1.00 40.04 105 GLU B N 1
ATOM 2877 C CA . GLU B 1 105 ? 53.144 14.171 21.645 1.00 42.95 105 GLU B CA 1
ATOM 2878 C C . GLU B 1 105 ? 51.787 14.534 21.044 1.00 42.40 105 GLU B C 1
ATOM 2879 O O . GLU B 1 105 ? 50.752 14.447 21.701 1.00 42.04 105 GLU B O 1
ATOM 2885 N N . PHE B 1 106 ? 51.806 14.980 19.800 1.00 44.80 106 PHE B N 1
ATOM 2886 C CA . PHE B 1 106 ? 50.592 15.383 19.112 1.00 48.12 106 PHE B CA 1
ATOM 2887 C C . PHE B 1 106 ? 50.796 15.091 17.634 1.00 47.74 106 PHE B C 1
ATOM 2888 O O . PHE B 1 106 ? 51.773 15.537 17.042 1.00 47.88 106 PHE B O 1
ATOM 2896 N N . ASP B 1 107 ? 49.884 14.329 17.048 1.00 48.94 107 ASP B N 1
ATOM 2897 C CA . ASP B 1 107 ? 49.981 13.989 15.635 1.00 51.78 107 ASP B CA 1
ATOM 2898 C C . ASP B 1 107 ? 49.140 14.953 14.789 1.00 53.09 107 ASP B C 1
ATOM 2899 O O . ASP B 1 107 ? 47.910 14.917 14.824 1.00 51.84 107 ASP B O 1
ATOM 2904 N N . PRO B 1 108 ? 49.806 15.838 14.029 1.00 55.54 108 PRO B N 1
ATOM 2905 C CA . PRO B 1 108 ? 49.189 16.842 13.155 1.00 58.81 108 PRO B CA 1
ATOM 2906 C C . PRO B 1 108 ? 48.257 16.285 12.077 1.00 61.59 108 PRO B C 1
ATOM 2907 O O . PRO B 1 108 ? 47.543 17.040 11.417 1.00 59.80 108 PRO B O 1
ATOM 2911 N N . LYS B 1 109 ? 48.260 14.968 11.903 1.00 65.66 109 LYS B N 1
ATOM 2912 C CA . LYS B 1 109 ? 47.418 14.344 10.894 1.00 69.69 109 LYS B CA 1
ATOM 2913 C C . LYS B 1 109 ? 46.063 13.868 11.413 1.00 71.84 109 LYS B C 1
ATOM 2914 O O . LYS B 1 109 ? 45.404 13.052 10.773 1.00 73.01 109 LYS B O 1
ATOM 2920 N N . LYS B 1 110 ? 45.649 14.380 12.569 1.00 74.78 110 LYS B N 1
ATOM 2921 C CA . LYS B 1 110 ? 44.351 14.027 13.149 1.00 77.63 110 LYS B CA 1
ATOM 2922 C C . LYS B 1 110 ? 43.456 15.267 13.196 1.00 79.14 110 LYS B C 1
ATOM 2923 O O . LYS B 1 110 ? 43.818 16.280 13.791 1.00 79.45 110 LYS B O 1
ATOM 2929 N N . GLU B 1 111 ? 42.294 15.177 12.555 1.00 81.15 111 GLU B N 1
ATOM 2930 C CA . GLU B 1 111 ? 41.336 16.278 12.487 1.00 82.69 111 GLU B CA 1
ATOM 2931 C C . GLU B 1 111 ? 40.672 16.577 13.828 1.00 82.36 111 GLU B C 1
ATOM 2932 O O . GLU B 1 111 ? 39.509 16.986 13.883 1.00 83.12 111 GLU B O 1
ATOM 2938 N N . ILE B 1 112 ? 41.430 16.401 14.902 1.00 82.21 112 ILE B N 1
ATOM 2939 C CA . ILE B 1 112 ? 40.941 16.622 16.259 1.00 82.05 112 ILE B CA 1
ATOM 2940 C C . ILE B 1 112 ? 40.322 17.998 16.530 1.00 81.06 112 ILE B C 1
ATOM 2941 O O . ILE B 1 112 ? 39.594 18.155 17.516 1.00 80.94 112 ILE B O 1
ATOM 2946 N N . MET B 1 113 ? 40.572 18.983 15.665 1.00 79.54 113 MET B N 1
ATOM 2947 C CA . MET B 1 113 ? 40.061 20.331 15.930 1.00 77.29 113 MET B CA 1
ATOM 2948 C C . MET B 1 113 ? 39.460 21.153 14.789 1.00 74.75 113 MET B C 1
ATOM 2949 O O . MET B 1 113 ? 39.398 20.720 13.637 1.00 74.98 113 MET B O 1
ATOM 2954 N N . SER B 1 114 ? 39.040 22.365 15.159 1.00 70.96 114 SER B N 1
ATOM 2955 C CA . SER B 1 114 ? 38.446 23.354 14.259 1.00 67.31 114 SER B CA 1
ATOM 2956 C C . SER B 1 114 ? 39.405 24.538 14.216 1.00 65.06 114 SER B C 1
ATOM 2957 O O . SER B 1 114 ? 40.258 24.661 15.089 1.00 64.82 114 SER B O 1
ATOM 2960 N N . THR B 1 115 ? 39.262 25.421 13.232 1.00 63.07 115 THR B N 1
ATOM 2961 C CA . THR B 1 115 ? 40.160 26.571 13.150 1.00 63.09 115 THR B CA 1
ATOM 2962 C C . THR B 1 115 ? 40.069 27.440 14.400 1.00 61.69 115 THR B C 1
ATOM 2963 O O . THR B 1 115 ? 41.044 28.070 14.801 1.00 62.63 115 THR B O 1
ATOM 2967 N N . GLU B 1 116 ? 38.897 27.478 15.014 1.00 60.86 116 GLU B N 1
ATOM 2968 C CA . GLU B 1 116 ? 38.721 28.257 16.228 1.00 61.22 116 GLU B CA 1
ATOM 2969 C C . GLU B 1 116 ? 39.521 27.593 17.358 1.00 59.64 116 GLU B C 1
ATOM 2970 O O . GLU B 1 116 ? 40.100 28.272 18.202 1.00 59.51 116 GLU B O 1
ATOM 2976 N N . SER B 1 117 ? 39.551 26.263 17.368 1.00 57.55 117 SER B N 1
ATOM 2977 C CA . SER B 1 117 ? 40.300 25.521 18.384 1.00 57.34 117 SER B CA 1
ATOM 2978 C C . SER B 1 117 ? 41.793 25.725 18.146 1.00 56.84 117 SER B C 1
ATOM 2979 O O . SER B 1 117 ? 42.558 25.973 19.080 1.00 55.06 117 SER B O 1
ATOM 2982 N N . LEU B 1 118 ? 42.188 25.612 16.881 1.00 57.30 118 LEU B N 1
ATOM 2983 C CA . LEU B 1 118 ? 43.575 25.787 16.459 1.00 58.87 118 LEU B CA 1
ATOM 2984 C C . LEU B 1 118 ? 44.100 27.116 16.986 1.00 60.10 118 LEU B C 1
ATOM 2985 O O . LEU B 1 118 ? 45.182 27.179 17.569 1.00 58.68 118 LEU B O 1
ATOM 2990 N N . GLU B 1 119 ? 43.322 28.175 16.776 1.00 61.34 119 GLU B N 1
ATOM 2991 C CA . GLU B 1 119 ? 43.704 29.514 17.218 1.00 63.67 119 GLU B CA 1
ATOM 2992 C C . GLU B 1 119 ? 43.837 29.653 18.739 1.00 62.16 119 GLU B C 1
ATOM 2993 O O . GLU B 1 119 ? 44.782 30.274 19.227 1.00 61.64 119 GLU B O 1
ATOM 2999 N N . LEU B 1 120 ? 42.890 29.091 19.485 1.00 61.63 120 LEU B N 1
ATOM 3000 C CA . LEU B 1 120 ? 42.950 29.146 20.944 1.00 60.94 120 LEU B CA 1
ATOM 3001 C C . LEU B 1 120 ? 44.324 28.644 21.392 1.00 60.12 120 LEU B C 1
ATOM 3002 O O . LEU B 1 120 ? 45.006 29.278 22.206 1.00 59.20 120 LEU B O 1
ATOM 3007 N N . LEU B 1 121 ? 44.706 27.493 20.840 1.00 58.31 121 LEU B N 1
ATOM 3008 C CA . LEU B 1 121 ? 45.973 26.842 21.145 1.00 56.98 121 LEU B CA 1
ATOM 3009 C C . LEU B 1 121 ? 47.167 27.682 20.733 1.00 58.78 121 LEU B C 1
ATOM 3010 O O . LEU B 1 121 ? 47.998 28.027 21.567 1.00 59.00 121 LEU B O 1
ATOM 3015 N N . ARG B 1 122 ? 47.256 28.008 19.448 1.00 61.48 122 ARG B N 1
ATOM 3016 C CA . ARG B 1 122 ? 48.367 28.805 18.948 1.00 64.68 122 ARG B CA 1
ATOM 3017 C C . ARG B 1 122 ? 48.670 29.993 19.855 1.00 66.79 122 ARG B C 1
ATOM 3018 O O . ARG B 1 122 ? 49.809 30.170 20.304 1.00 66.50 122 ARG B O 1
ATOM 3026 N N . LYS B 1 123 ? 47.646 30.800 20.121 1.00 68.15 123 LYS B N 1
ATOM 3027 C CA . LYS B 1 123 ? 47.800 31.975 20.967 1.00 69.64 123 LYS B CA 1
ATOM 3028 C C . LYS B 1 123 ? 48.207 31.592 22.380 1.00 69.00 123 LYS B C 1
ATOM 3029 O O . LYS B 1 123 ? 49.003 32.284 23.011 1.00 69.13 123 LYS B O 1
ATOM 3035 N N . SER B 1 124 ? 47.663 30.488 22.877 1.00 68.18 124 SER B N 1
ATOM 3036 C CA . SER B 1 124 ? 48.006 30.007 24.212 1.00 66.99 124 SER B CA 1
ATOM 3037 C C . SER B 1 124 ? 49.526 29.815 24.314 1.00 66.01 124 SER B C 1
ATOM 3038 O O . SER B 1 124 ? 50.081 29.725 25.411 1.00 66.34 124 SER B O 1
ATOM 3041 N N . GLY B 1 125 ? 50.188 29.756 23.159 1.00 63.56 125 GLY B N 1
ATOM 3042 C CA . GLY B 1 125 ? 51.630 29.579 23.123 1.00 60.41 125 GLY B CA 1
ATOM 3043 C C . GLY B 1 125 ? 52.065 28.202 22.648 1.00 58.31 125 GLY B C 1
ATOM 3044 O O . GLY B 1 125 ? 53.200 27.786 22.886 1.00 59.27 125 GLY B O 1
ATOM 3045 N N . ILE B 1 126 ? 51.172 27.496 21.964 1.00 55.23 126 ILE B N 1
ATOM 3046 C CA . ILE B 1 126 ? 51.472 26.157 21.474 1.00 53.20 126 ILE B CA 1
ATOM 3047 C C . ILE B 1 126 ? 52.136 26.078 20.103 1.00 52.16 126 ILE B C 1
ATOM 3048 O O . ILE B 1 126 ? 51.627 26.610 19.117 1.00 52.44 126 ILE B O 1
ATOM 3053 N N . ASN B 1 127 ? 53.283 25.403 20.063 1.00 49.90 127 ASN B N 1
ATOM 3054 C CA . ASN B 1 127 ? 54.048 25.201 18.830 1.00 47.46 127 ASN B CA 1
ATOM 3055 C C . ASN B 1 127 ? 53.893 23.729 18.468 1.00 44.93 127 ASN B C 1
ATOM 3056 O O . ASN B 1 127 ? 54.441 22.852 19.130 1.00 45.29 127 ASN B O 1
ATOM 3061 N N . PHE B 1 128 ? 53.140 23.470 17.408 1.00 43.04 128 PHE B N 1
ATOM 3062 C CA . PHE B 1 128 ? 52.857 22.111 16.985 1.00 41.94 128 PHE B CA 1
ATOM 3063 C C . PHE B 1 128 ? 54.039 21.291 16.489 1.00 41.12 128 PHE B C 1
ATOM 3064 O O . PHE B 1 128 ? 54.090 20.077 16.701 1.00 39.26 128 PHE B O 1
ATOM 3072 N N . GLU B 1 129 ? 54.994 21.946 15.842 1.00 40.05 129 GLU B N 1
ATOM 3073 C CA . GLU B 1 129 ? 56.168 21.247 15.347 1.00 42.07 129 GLU B CA 1
ATOM 3074 C C . GLU B 1 129 ? 56.912 20.608 16.526 1.00 39.08 129 GLU B C 1
ATOM 3075 O O . GLU B 1 129 ? 57.337 19.456 16.460 1.00 39.37 129 GLU B O 1
ATOM 3081 N N . LYS B 1 130 ? 57.049 21.362 17.610 1.00 36.89 130 LYS B N 1
ATOM 3082 C CA . LYS B 1 130 ? 57.750 20.868 18.785 1.00 36.58 130 LYS B CA 1
ATOM 3083 C C . LYS B 1 130 ? 57.046 19.676 19.408 1.00 35.19 130 LYS B C 1
ATOM 3084 O O . LYS B 1 130 ? 57.691 18.716 19.817 1.00 35.27 130 LYS B O 1
ATOM 3090 N N . HIS B 1 131 ? 55.720 19.728 19.470 1.00 35.68 131 HIS B N 1
ATOM 3091 C CA . HIS B 1 131 ? 54.960 18.625 20.047 1.00 35.04 131 HIS B CA 1
ATOM 3092 C C . HIS B 1 131 ? 55.061 17.365 19.197 1.00 34.90 131 HIS B C 1
ATOM 3093 O O . HIS B 1 131 ? 55.182 16.261 19.722 1.00 34.52 131 HIS B O 1
ATOM 3100 N N . GLU B 1 132 ? 55.018 17.525 17.885 1.00 38.52 132 GLU B N 1
ATOM 3101 C CA . GLU B 1 132 ? 55.103 16.374 16.996 1.00 41.97 132 GLU B CA 1
ATOM 3102 C C . GLU B 1 132 ? 56.470 15.690 17.009 1.00 42.41 132 GLU B C 1
ATOM 3103 O O . GLU B 1 132 ? 56.547 14.469 16.873 1.00 43.72 132 GLU B O 1
ATOM 3109 N N . ASN B 1 133 ? 57.540 16.462 17.185 1.00 41.74 133 ASN B N 1
ATOM 3110 C CA . ASN B 1 133 ? 58.881 15.880 17.186 1.00 43.52 133 ASN B CA 1
ATOM 3111 C C . ASN B 1 133 ? 59.478 15.603 18.565 1.00 43.44 133 ASN B C 1
ATOM 3112 O O . ASN B 1 133 ? 60.245 14.651 18.730 1.00 43.18 133 ASN B O 1
ATOM 3117 N N . LEU B 1 134 ? 59.137 16.427 19.552 1.00 40.97 134 LEU B N 1
ATOM 3118 C CA . LEU B 1 134 ? 59.690 16.257 20.890 1.00 40.01 134 LEU B CA 1
ATOM 3119 C C . LEU B 1 134 ? 58.679 15.946 22.002 1.00 38.93 134 LEU B C 1
ATOM 3120 O O . LEU B 1 134 ? 59.076 15.681 23.134 1.00 41.26 134 LEU B O 1
ATOM 3125 N N . GLY B 1 135 ? 57.387 15.972 21.688 1.00 37.70 135 GLY B N 1
ATOM 3126 C CA . GLY B 1 135 ? 56.375 15.714 22.705 1.00 37.02 135 GLY B CA 1
ATOM 3127 C C . GLY B 1 135 ? 56.554 14.406 23.444 1.00 36.97 135 GLY B C 1
ATOM 3128 O O . GLY B 1 135 ? 56.942 13.413 22.841 1.00 38.56 135 GLY B O 1
ATOM 3129 N N . ILE B 1 136 ? 56.258 14.383 24.742 1.00 36.62 136 ILE B N 1
ATOM 3130 C CA . ILE B 1 136 ? 56.429 13.157 25.510 1.00 36.97 136 ILE B CA 1
ATOM 3131 C C . ILE B 1 136 ? 55.228 12.218 25.453 1.00 35.92 136 ILE B C 1
ATOM 3132 O O . ILE B 1 136 ? 54.091 12.640 25.240 1.00 34.35 136 ILE B O 1
ATOM 3137 N N . ASP B 1 137 ? 55.501 10.936 25.659 1.00 36.32 137 ASP B N 1
ATOM 3138 C CA . ASP B 1 137 ? 54.475 9.904 25.640 1.00 38.72 137 ASP B CA 1
ATOM 3139 C C . ASP B 1 137 ? 53.671 9.974 26.921 1.00 38.86 137 ASP B C 1
ATOM 3140 O O . ASP B 1 137 ? 54.224 9.991 28.023 1.00 35.66 137 ASP B O 1
ATOM 3145 N N . VAL B 1 138 ? 52.355 10.031 26.761 1.00 40.58 138 VAL B N 1
ATOM 3146 C CA . VAL B 1 138 ? 51.443 10.121 27.883 1.00 41.77 138 VAL B CA 1
ATOM 3147 C C . VAL B 1 138 ? 51.562 8.950 28.846 1.00 43.45 138 VAL B C 1
ATOM 3148 O O . VAL B 1 138 ? 51.353 9.113 30.044 1.00 43.41 138 VAL B O 1
ATOM 3152 N N . PHE B 1 139 ? 51.890 7.773 28.329 1.00 45.95 139 PHE B N 1
ATOM 3153 C CA . PHE B 1 139 ? 52.013 6.600 29.184 1.00 48.95 139 PHE B CA 1
ATOM 3154 C C . PHE B 1 139 ? 53.228 6.730 30.091 1.00 48.23 139 PHE B C 1
ATOM 3155 O O . PHE B 1 139 ? 53.137 6.499 31.296 1.00 48.90 139 PHE B O 1
ATOM 3163 N N . GLU B 1 140 ? 54.365 7.092 29.506 1.00 46.50 140 GLU B N 1
ATOM 3164 C CA . GLU B 1 140 ? 55.586 7.270 30.275 1.00 45.49 140 GLU B CA 1
ATOM 3165 C C . GLU B 1 140 ? 55.407 8.337 31.353 1.00 43.04 140 GLU B C 1
ATOM 3166 O O . GLU B 1 140 ? 55.894 8.176 32.477 1.00 42.15 140 GLU B O 1
ATOM 3172 N N . PHE B 1 141 ? 54.705 9.418 31.009 1.00 40.99 141 PHE B N 1
ATOM 3173 C CA . PHE B 1 141 ? 54.469 10.507 31.952 1.00 39.14 141 PHE B CA 1
ATOM 3174 C C . PHE B 1 141 ? 53.692 10.013 33.160 1.00 39.91 141 PHE B C 1
ATOM 3175 O O . PHE B 1 141 ? 54.043 10.331 34.299 1.00 38.38 141 PHE B O 1
ATOM 3183 N N . SER B 1 142 ? 52.636 9.242 32.907 1.00 39.85 142 SER B N 1
ATOM 3184 C CA . SER B 1 142 ? 51.799 8.729 33.987 1.00 43.61 142 SER B CA 1
ATOM 3185 C C . SER B 1 142 ? 52.540 7.759 34.901 1.00 43.50 142 SER B C 1
ATOM 3186 O O . SER B 1 142 ? 52.344 7.772 36.113 1.00 44.68 142 SER B O 1
ATOM 3189 N N . GLN B 1 143 ? 53.397 6.927 34.327 1.00 45.13 143 GLN B N 1
ATOM 3190 C CA . GLN B 1 143 ? 54.156 5.986 35.133 1.00 46.45 143 GLN B CA 1
ATOM 3191 C C . GLN B 1 143 ? 55.103 6.767 36.042 1.00 46.45 143 GLN B C 1
ATOM 3192 O O . GLN B 1 143 ? 55.229 6.470 37.228 1.00 46.41 143 GLN B O 1
ATOM 3198 N N . LEU B 1 144 ? 55.767 7.774 35.486 1.00 44.97 144 LEU B N 1
ATOM 3199 C CA . LEU B 1 144 ? 56.675 8.586 36.281 1.00 44.15 144 LEU B CA 1
ATOM 3200 C C . LEU B 1 144 ? 55.905 9.313 37.384 1.00 45.82 144 LEU B C 1
ATOM 3201 O O . LEU B 1 144 ? 56.394 9.453 38.509 1.00 46.57 144 LEU B O 1
ATOM 3206 N N . LEU B 1 145 ? 54.694 9.763 37.066 1.00 45.64 145 LEU B N 1
ATOM 3207 C CA . LEU B 1 145 ? 53.878 10.473 38.044 1.00 47.28 145 LEU B CA 1
ATOM 3208 C C . LEU B 1 145 ? 53.515 9.549 39.204 1.00 48.64 145 LEU B C 1
ATOM 3209 O O . LEU B 1 145 ? 53.662 9.911 40.368 1.00 47.61 145 LEU B O 1
ATOM 3214 N N . MET B 1 146 ? 53.047 8.352 38.874 1.00 50.47 146 MET B N 1
ATOM 3215 C CA . MET B 1 146 ? 52.661 7.374 39.876 1.00 53.21 146 MET B CA 1
ATOM 3216 C C . MET B 1 146 ? 53.775 6.977 40.846 1.00 54.06 146 MET B C 1
ATOM 3217 O O . MET B 1 146 ? 53.498 6.653 42.001 1.00 55.27 146 MET B O 1
ATOM 3222 N N . ASP B 1 147 ? 55.025 6.999 40.388 1.00 53.57 147 ASP B N 1
ATOM 3223 C CA . ASP B 1 147 ? 56.154 6.629 41.242 1.00 53.73 147 ASP B CA 1
ATOM 3224 C C . ASP B 1 147 ? 56.956 7.844 41.682 1.00 52.17 147 ASP B C 1
ATOM 3225 O O . ASP B 1 147 ? 58.094 7.722 42.131 1.00 53.28 147 ASP B O 1
ATOM 3230 N N . SER B 1 148 ? 56.349 9.014 41.556 1.00 49.85 148 SER B N 1
ATOM 3231 C CA . SER B 1 148 ? 57.004 10.265 41.912 1.00 47.35 148 SER B CA 1
ATOM 3232 C C . SER B 1 148 ? 57.065 10.489 43.417 1.00 46.42 148 SER B C 1
ATOM 3233 O O . SER B 1 148 ? 57.986 11.119 43.925 1.00 46.60 148 SER B O 1
ATOM 3236 N N . GLY B 1 149 ? 56.066 9.978 44.121 1.00 46.40 149 GLY B N 1
ATOM 3237 C CA . GLY B 1 149 ? 55.998 10.178 45.548 1.00 44.54 149 GLY B CA 1
ATOM 3238 C C . GLY B 1 149 ? 54.960 11.250 45.798 1.00 46.52 149 GLY B C 1
ATOM 3239 O O . GLY B 1 149 ? 54.773 11.683 46.936 1.00 47.99 149 GLY B O 1
ATOM 3240 N N . LEU B 1 150 ? 54.298 11.691 44.724 1.00 44.75 150 LEU B N 1
ATOM 3241 C CA . LEU B 1 150 ? 53.261 12.717 44.824 1.00 43.51 150 LEU B CA 1
ATOM 3242 C C . LEU B 1 150 ? 51.866 12.101 44.933 1.00 43.59 150 LEU B C 1
ATOM 3243 O O . LEU B 1 150 ? 50.929 12.771 45.347 1.00 43.36 150 LEU B O 1
ATOM 3248 N N . MET B 1 151 ? 51.714 10.842 44.536 1.00 45.15 151 MET B N 1
ATOM 3249 C CA . MET B 1 151 ? 50.404 10.205 44.610 1.00 48.33 151 MET B CA 1
ATOM 3250 C C . MET B 1 151 ? 50.290 9.378 45.882 1.00 49.44 151 MET B C 1
ATOM 3251 O O . MET B 1 151 ? 51.302 8.998 46.466 1.00 49.65 151 MET B O 1
ATOM 3256 N N . MET B 1 152 ? 49.055 9.105 46.297 1.00 51.62 152 MET B N 1
ATOM 3257 C CA . MET B 1 152 ? 48.783 8.309 47.494 1.00 55.78 152 MET B CA 1
ATOM 3258 C C . MET B 1 152 ? 49.691 8.597 48.678 1.00 56.65 152 MET B C 1
ATOM 3259 O O . MET B 1 152 ? 50.320 7.693 49.220 1.00 57.67 152 MET B O 1
ATOM 3264 N N . ASP B 1 153 ? 49.753 9.859 49.079 1.00 57.91 153 ASP B N 1
ATOM 3265 C CA . ASP B 1 153 ? 50.571 10.276 50.213 1.00 58.29 153 ASP B CA 1
ATOM 3266 C C . ASP B 1 153 ? 49.940 11.562 50.742 1.00 59.14 153 ASP B C 1
ATOM 3267 O O . ASP B 1 153 ? 50.076 12.626 50.135 1.00 60.64 153 ASP B O 1
ATOM 3272 N N . ASP B 1 154 ? 49.246 11.469 51.871 1.00 58.76 154 ASP B N 1
ATOM 3273 C CA . ASP B 1 154 ? 48.574 12.636 52.433 1.00 57.74 154 ASP B CA 1
ATOM 3274 C C . ASP B 1 154 ? 49.501 13.781 52.844 1.00 54.75 154 ASP B C 1
ATOM 3275 O O . ASP B 1 154 ? 49.028 14.890 53.095 1.00 53.79 154 ASP B O 1
ATOM 3280 N N . SER B 1 155 ? 50.807 13.528 52.916 1.00 51.35 155 SER B N 1
ATOM 3281 C CA . SER B 1 155 ? 51.745 14.587 53.284 1.00 49.36 155 SER B CA 1
ATOM 3282 C C . SER B 1 155 ? 51.936 15.572 52.116 1.00 48.52 155 SER B C 1
ATOM 3283 O O . SER B 1 155 ? 52.619 16.588 52.247 1.00 48.36 155 SER B O 1
ATOM 3286 N N . VAL B 1 156 ? 51.314 15.260 50.981 1.00 46.57 156 VAL B N 1
ATOM 3287 C CA . VAL B 1 156 ? 51.372 16.094 49.783 1.00 42.94 156 VAL B CA 1
ATOM 3288 C C . VAL B 1 156 ? 50.009 16.752 49.600 1.00 41.06 156 VAL B C 1
ATOM 3289 O O . VAL B 1 156 ? 48.987 16.090 49.713 1.00 43.18 156 VAL B O 1
ATOM 3293 N N . THR B 1 157 ? 49.980 18.051 49.331 1.00 38.19 157 THR B N 1
ATOM 3294 C CA . THR B 1 157 ? 48.704 18.724 49.146 1.00 37.90 157 THR B CA 1
ATOM 3295 C C . THR B 1 157 ? 48.552 19.127 47.689 1.00 37.12 157 THR B C 1
ATOM 3296 O O . THR B 1 157 ? 49.417 19.803 47.141 1.00 37.71 157 THR B O 1
ATOM 3300 N N . TRP B 1 158 ? 47.457 18.713 47.061 1.00 36.20 158 TRP B N 1
ATOM 3301 C CA . TRP B 1 158 ? 47.225 19.055 45.666 1.00 35.22 158 TRP B CA 1
ATOM 3302 C C . TRP B 1 158 ? 46.312 20.247 45.555 1.00 36.07 158 TRP B C 1
ATOM 3303 O O . TRP B 1 158 ? 45.327 20.361 46.282 1.00 37.57 158 TRP B O 1
ATOM 3314 N N . ILE B 1 159 ? 46.654 21.150 44.645 1.00 35.97 159 ILE B N 1
ATOM 3315 C CA . ILE B 1 159 ? 45.855 22.337 44.420 1.00 35.07 159 ILE B CA 1
ATOM 3316 C C . ILE B 1 159 ? 45.354 22.234 42.992 1.00 35.67 159 ILE B C 1
ATOM 3317 O O . ILE B 1 159 ? 46.140 22.033 42.067 1.00 37.55 159 ILE B O 1
ATOM 3322 N N . THR B 1 160 ? 44.044 22.343 42.815 1.00 36.07 160 THR B N 1
ATOM 3323 C CA . THR B 1 160 ? 43.439 22.233 41.495 1.00 36.48 160 THR B CA 1
ATOM 3324 C C . THR B 1 160 ? 42.477 23.388 41.275 1.00 38.07 160 THR B C 1
ATOM 3325 O O . THR B 1 160 ? 42.251 24.182 42.183 1.00 36.52 160 THR B O 1
ATOM 3329 N N . TYR B 1 161 ? 41.925 23.484 40.070 1.00 42.34 161 TYR B N 1
ATOM 3330 C CA . TYR B 1 161 ? 40.962 24.529 39.729 1.00 47.75 161 TYR B CA 1
ATOM 3331 C C . TYR B 1 161 ? 40.009 23.883 38.740 1.00 52.16 161 TYR B C 1
ATOM 3332 O O . TYR B 1 161 ? 40.413 23.527 37.636 1.00 54.18 161 TYR B O 1
ATOM 3341 N N . HIS B 1 162 ? 38.741 23.743 39.123 1.00 57.57 162 HIS B N 1
ATOM 3342 C CA . HIS B 1 162 ? 37.762 23.083 38.262 1.00 62.11 162 HIS B CA 1
ATOM 3343 C C . HIS B 1 162 ? 38.352 21.701 38.016 1.00 64.16 162 HIS B C 1
ATOM 3344 O O . HIS B 1 162 ? 38.458 21.238 36.882 1.00 65.51 162 HIS B O 1
ATOM 3351 N N . ALA B 1 163 ? 38.738 21.061 39.115 1.00 64.85 163 ALA B N 1
ATOM 3352 C CA . ALA B 1 163 ? 39.370 19.745 39.111 1.00 67.11 163 ALA B CA 1
ATOM 3353 C C . ALA B 1 163 ? 38.541 18.555 38.627 1.00 67.59 163 ALA B C 1
ATOM 3354 O O . ALA B 1 163 ? 38.767 17.432 39.074 1.00 67.52 163 ALA B O 1
ATOM 3356 N N . ALA B 1 164 ? 37.598 18.774 37.721 1.00 67.93 164 ALA B N 1
ATOM 3357 C CA . ALA B 1 164 ? 36.797 17.655 37.236 1.00 67.40 164 ALA B CA 1
ATOM 3358 C C . ALA B 1 164 ? 37.557 16.896 36.153 1.00 67.09 164 ALA B C 1
ATOM 3359 O O . ALA B 1 164 ? 37.860 15.711 36.304 1.00 66.20 164 ALA B O 1
ATOM 3361 N N . TYR B 1 165 ? 37.879 17.587 35.066 1.00 67.07 165 TYR B N 1
ATOM 3362 C CA . TYR B 1 165 ? 38.583 16.965 33.954 1.00 67.16 165 TYR B CA 1
ATOM 3363 C C . TYR B 1 165 ? 40.028 16.599 34.240 1.00 65.91 165 TYR B C 1
ATOM 3364 O O . TYR B 1 165 ? 40.523 15.593 33.724 1.00 65.39 165 TYR B O 1
ATOM 3373 N N . ASP B 1 166 ? 40.708 17.405 35.053 1.00 64.29 166 ASP B N 1
ATOM 3374 C CA . ASP B 1 166 ? 42.095 17.112 35.392 1.00 62.60 166 ASP B CA 1
ATOM 3375 C C . ASP B 1 166 ? 42.112 15.743 36.055 1.00 60.76 166 ASP B C 1
ATOM 3376 O O . ASP B 1 166 ? 42.779 14.816 35.583 1.00 61.00 166 ASP B O 1
ATOM 3381 N N . LEU B 1 167 ? 41.362 15.623 37.146 1.00 57.46 167 LEU B N 1
ATOM 3382 C CA . LEU B 1 167 ? 41.268 14.368 37.878 1.00 54.92 167 LEU B CA 1
ATOM 3383 C C . LEU B 1 167 ? 40.696 13.270 36.989 1.00 52.58 167 LEU B C 1
ATOM 3384 O O . LEU B 1 167 ? 41.182 12.143 36.996 1.00 50.57 167 LEU B O 1
ATOM 3389 N N . GLY B 1 168 ? 39.666 13.605 36.221 1.00 53.19 168 GLY B N 1
ATOM 3390 C CA . GLY B 1 168 ? 39.069 12.630 35.324 1.00 53.81 168 GLY B CA 1
ATOM 3391 C C . GLY B 1 168 ? 40.115 12.101 34.365 1.00 55.36 168 GLY B C 1
ATOM 3392 O O . GLY B 1 168 ? 40.178 10.897 34.109 1.00 54.69 168 GLY B O 1
ATOM 3393 N N . PHE B 1 169 ? 40.938 13.012 33.841 1.00 57.13 169 PHE B N 1
ATOM 3394 C CA . PHE B 1 169 ? 42.018 12.667 32.917 1.00 57.94 169 PHE B CA 1
ATOM 3395 C C . PHE B 1 169 ? 43.072 11.870 33.671 1.00 57.40 169 PHE B C 1
ATOM 3396 O O . PHE B 1 169 ? 43.451 10.776 33.254 1.00 56.86 169 PHE B O 1
ATOM 3404 N N . LEU B 1 170 ? 43.536 12.418 34.788 1.00 57.29 170 LEU B N 1
ATOM 3405 C CA . LEU B 1 170 ? 44.539 11.734 35.600 1.00 58.29 170 LEU B CA 1
ATOM 3406 C C . LEU B 1 170 ? 44.040 10.341 35.968 1.00 59.06 170 LEU B C 1
ATOM 3407 O O . LEU B 1 170 ? 44.716 9.342 35.734 1.00 58.45 170 LEU B O 1
ATOM 3412 N N . ILE B 1 171 ? 42.846 10.288 36.546 1.00 59.33 171 ILE B N 1
ATOM 3413 C CA . ILE B 1 171 ? 42.247 9.027 36.950 1.00 59.93 171 ILE B CA 1
ATOM 3414 C C . ILE B 1 171 ? 42.017 8.094 35.768 1.00 61.90 171 ILE B C 1
ATOM 3415 O O . ILE B 1 171 ? 42.006 6.878 35.931 1.00 62.23 171 ILE B O 1
ATOM 3420 N N . ASN B 1 172 ? 41.840 8.654 34.576 1.00 65.04 172 ASN B N 1
ATOM 3421 C CA . ASN B 1 172 ? 41.612 7.822 33.404 1.00 67.65 172 ASN B CA 1
ATOM 3422 C C . ASN B 1 172 ? 42.894 7.161 32.898 1.00 69.23 172 ASN B C 1
ATOM 3423 O O . ASN B 1 172 ? 42.939 5.938 32.740 1.00 69.82 172 ASN B O 1
ATOM 3428 N N . ILE B 1 173 ? 43.934 7.956 32.647 1.00 71.27 173 ILE B N 1
ATOM 3429 C CA . ILE B 1 173 ? 45.205 7.401 32.174 1.00 74.02 173 ILE B CA 1
ATOM 3430 C C . ILE B 1 173 ? 45.871 6.584 33.281 1.00 75.22 173 ILE B C 1
ATOM 3431 O O . ILE B 1 173 ? 46.233 5.428 33.076 1.00 75.57 173 ILE B O 1
ATOM 3436 N N . LEU B 1 174 ? 46.011 7.191 34.457 1.00 77.29 174 LEU B N 1
ATOM 3437 C CA . LEU B 1 174 ? 46.620 6.541 35.615 1.00 78.57 174 LEU B CA 1
ATOM 3438 C C . LEU B 1 174 ? 45.997 5.187 35.933 1.00 79.94 174 LEU B C 1
ATOM 3439 O O . LEU B 1 174 ? 46.561 4.413 36.703 1.00 80.67 174 LEU B O 1
ATOM 3444 N N . MET B 1 175 ? 44.836 4.901 35.351 1.00 81.43 175 MET B N 1
ATOM 3445 C CA . MET B 1 175 ? 44.172 3.623 35.585 1.00 83.81 175 MET B CA 1
ATOM 3446 C C . MET B 1 175 ? 44.183 2.741 34.345 1.00 85.72 175 MET B C 1
ATOM 3447 O O . MET B 1 175 ? 44.652 3.154 33.285 1.00 85.87 175 MET B O 1
ATOM 3452 N N . ASN B 1 176 ? 43.667 1.522 34.496 1.00 88.65 176 ASN B N 1
ATOM 3453 C CA . ASN B 1 176 ? 43.608 0.543 33.408 1.00 90.91 176 ASN B CA 1
ATOM 3454 C C . ASN B 1 176 ? 42.690 1.045 32.299 1.00 91.94 176 ASN B C 1
ATOM 3455 O O . ASN B 1 176 ? 42.022 0.248 31.636 1.00 92.45 17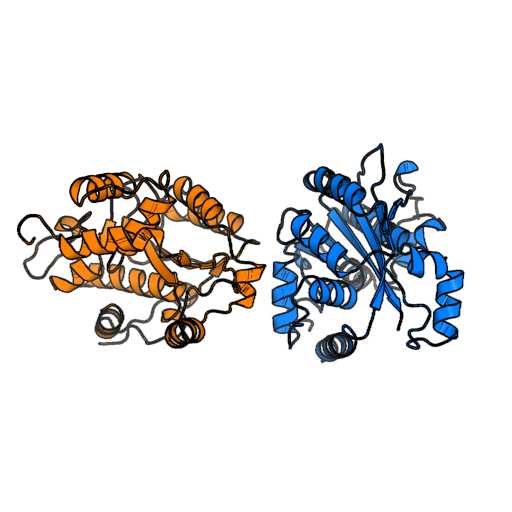6 ASN B O 1
ATOM 3460 N N . ASP B 1 177 ? 42.657 2.360 32.093 1.00 93.06 177 ASP B N 1
ATOM 3461 C CA . ASP B 1 177 ? 41.778 2.948 31.089 1.00 93.88 177 ASP B CA 1
ATOM 3462 C C . ASP B 1 177 ? 40.365 2.582 31.541 1.00 93.80 177 ASP B C 1
ATOM 3463 O O . ASP B 1 177 ? 39.396 2.710 30.791 1.00 94.03 177 ASP B O 1
ATOM 3468 N N . SER B 1 178 ? 40.277 2.126 32.790 1.00 93.69 178 SER B N 1
ATOM 3469 C CA . SER B 1 178 ? 39.023 1.707 33.411 1.00 92.85 178 SER B CA 1
ATOM 3470 C C . SER B 1 178 ? 38.359 2.856 34.167 1.00 92.17 178 SER B C 1
ATOM 3471 O O . SER B 1 178 ? 38.599 3.043 35.362 1.00 92.52 178 SER B O 1
ATOM 3474 N N . MET B 1 179 ? 37.523 3.617 33.468 1.00 90.40 179 MET B N 1
ATOM 3475 C CA . MET B 1 179 ? 36.829 4.749 34.070 1.00 88.70 179 MET B CA 1
ATOM 3476 C C . MET B 1 179 ? 35.635 4.349 34.927 1.00 87.47 179 MET B C 1
ATOM 3477 O O . MET B 1 179 ? 34.774 3.586 34.488 1.00 87.27 179 MET B O 1
ATOM 3482 N N . PRO B 1 180 ? 35.576 4.855 36.172 1.00 86.25 180 PRO B N 1
ATOM 3483 C CA . PRO B 1 180 ? 34.462 4.537 37.066 1.00 84.88 180 PRO B CA 1
ATOM 3484 C C . PRO B 1 180 ? 33.151 4.874 36.360 1.00 83.79 180 PRO B C 1
ATOM 3485 O O . PRO B 1 180 ? 33.104 5.770 35.514 1.00 83.24 180 PRO B O 1
ATOM 3489 N N . ASN B 1 181 ? 32.087 4.162 36.709 1.00 82.43 181 ASN B N 1
ATOM 3490 C CA . ASN B 1 181 ? 30.798 4.379 36.072 1.00 80.60 181 ASN B CA 1
ATOM 3491 C C . ASN B 1 181 ? 29.899 5.387 36.769 1.00 79.32 181 ASN B C 1
ATOM 3492 O O . ASN B 1 181 ? 28.816 5.682 36.273 1.00 79.52 181 ASN B O 1
ATOM 3497 N N . ASN B 1 182 ? 30.330 5.923 37.907 1.00 77.88 182 ASN B N 1
ATOM 3498 C CA . ASN B 1 182 ? 29.492 6.891 38.608 1.00 76.98 182 ASN B CA 1
ATOM 3499 C C . ASN B 1 182 ? 30.205 7.783 39.618 1.00 75.92 182 ASN B C 1
ATOM 3500 O O . ASN B 1 182 ? 31.306 7.478 40.076 1.00 74.92 182 ASN B O 1
ATOM 3505 N N . LYS B 1 183 ? 29.549 8.890 39.954 1.00 75.39 183 LYS B N 1
ATOM 3506 C CA . LYS B 1 183 ? 30.063 9.870 40.904 1.00 76.00 183 LYS B CA 1
ATOM 3507 C C . LYS B 1 183 ? 30.652 9.225 42.155 1.00 75.80 183 LYS B C 1
ATOM 3508 O O . LYS B 1 183 ? 31.595 9.747 42.753 1.00 75.82 183 LYS B O 1
ATOM 3514 N N . GLU B 1 184 ? 30.086 8.089 42.544 1.00 74.61 184 GLU B N 1
ATOM 3515 C CA . GLU B 1 184 ? 30.537 7.368 43.727 1.00 73.45 184 GLU B CA 1
ATOM 3516 C C . GLU B 1 184 ? 31.943 6.788 43.573 1.00 71.59 184 GLU B C 1
ATOM 3517 O O . GLU B 1 184 ? 32.863 7.163 44.310 1.00 69.69 184 GLU B O 1
ATOM 3523 N N . ASP B 1 185 ? 32.106 5.880 42.615 1.00 69.05 185 ASP B N 1
ATOM 3524 C CA . ASP B 1 185 ? 33.395 5.242 42.380 1.00 67.81 185 ASP B CA 1
ATOM 3525 C C . ASP B 1 185 ? 34.495 6.231 41.977 1.00 65.38 185 ASP B C 1
ATOM 3526 O O . ASP B 1 185 ? 35.660 6.059 42.353 1.00 64.91 185 ASP B O 1
ATOM 3531 N N . PHE B 1 186 ? 34.128 7.267 41.226 1.00 60.45 186 PHE B N 1
ATOM 3532 C CA . PHE B 1 186 ? 35.098 8.267 40.790 1.00 55.89 186 PHE B CA 1
ATOM 3533 C C . PHE B 1 186 ? 35.745 8.969 41.973 1.00 54.25 186 PHE B C 1
ATOM 3534 O O . PHE B 1 186 ? 36.974 9.030 42.065 1.00 52.14 186 PHE B O 1
ATOM 3542 N N . GLU B 1 187 ? 34.924 9.504 42.874 1.00 52.32 187 GLU B N 1
ATOM 3543 C CA . GLU B 1 187 ? 35.460 10.201 44.037 1.00 53.13 187 GLU B CA 1
ATOM 3544 C C . GLU B 1 187 ? 36.310 9.264 44.879 1.00 50.98 187 GLU B C 1
ATOM 3545 O O . GLU B 1 187 ? 37.391 9.641 45.339 1.00 49.53 187 GLU B O 1
ATOM 3551 N N . TRP B 1 188 ? 35.827 8.039 45.071 1.00 49.16 188 TRP B N 1
ATOM 3552 C CA . TRP B 1 188 ? 36.560 7.062 45.869 1.00 47.73 188 TRP B CA 1
ATOM 3553 C C . TRP B 1 188 ? 37.972 6.975 45.328 1.00 45.77 188 TRP B C 1
ATOM 3554 O O . TRP B 1 188 ? 38.933 7.297 46.023 1.00 48.25 188 TRP B O 1
ATOM 3565 N N . TRP B 1 189 ? 38.097 6.550 44.080 1.00 44.03 189 TRP B N 1
ATOM 3566 C CA . TRP B 1 189 ? 39.412 6.425 43.483 1.00 45.36 189 TRP B CA 1
ATOM 3567 C C . TRP B 1 189 ? 40.252 7.696 43.583 1.00 44.58 189 TRP B C 1
ATOM 3568 O O . TRP B 1 189 ? 41.433 7.633 43.936 1.00 43.60 189 TRP B O 1
ATOM 3579 N N . VAL B 1 190 ? 39.660 8.851 43.295 1.00 44.60 190 VAL B N 1
ATOM 3580 C CA . VAL B 1 190 ? 40.434 10.083 43.393 1.00 45.11 190 VAL B CA 1
ATOM 3581 C C . VAL B 1 190 ? 40.969 10.225 44.812 1.00 45.44 190 VAL B C 1
ATOM 3582 O O . VAL B 1 190 ? 42.156 10.504 45.004 1.00 45.64 190 VAL B O 1
ATOM 3586 N N . HIS B 1 191 ? 40.105 10.017 45.805 1.00 46.59 191 HIS B N 1
ATOM 3587 C CA . HIS B 1 191 ? 40.523 10.130 47.203 1.00 48.10 191 HIS B CA 1
ATOM 3588 C C . HIS B 1 191 ? 41.690 9.203 47.520 1.00 46.82 191 HIS B C 1
ATOM 3589 O O . HIS B 1 191 ? 42.525 9.517 48.373 1.00 44.94 191 HIS B O 1
ATOM 3596 N N . GLN B 1 192 ? 41.746 8.066 46.833 1.00 46.41 192 GLN B N 1
ATOM 3597 C CA . GLN B 1 192 ? 42.823 7.116 47.043 1.00 46.78 192 GLN B CA 1
ATOM 3598 C C . GLN B 1 192 ? 44.120 7.618 46.417 1.00 48.34 192 GLN B C 1
ATOM 3599 O O . GLN B 1 192 ? 45.160 7.656 47.074 1.00 47.92 192 GLN B O 1
ATOM 3605 N N . TYR B 1 193 ? 44.064 8.002 45.144 1.00 49.46 193 TYR B N 1
ATOM 3606 C CA . TYR B 1 193 ? 45.260 8.486 44.463 1.00 50.29 193 TYR B CA 1
ATOM 3607 C C . TYR B 1 193 ? 45.698 9.865 44.947 1.00 49.46 193 TYR B C 1
ATOM 3608 O O . TYR B 1 193 ? 46.891 10.170 44.947 1.00 50.05 193 TYR B O 1
ATOM 3617 N N . MET B 1 194 ? 44.741 10.684 45.380 1.00 47.74 194 MET B N 1
ATOM 3618 C CA . MET B 1 194 ? 45.046 12.008 45.930 1.00 46.97 194 MET B CA 1
ATOM 3619 C C . MET B 1 194 ? 44.372 12.157 47.295 1.00 46.04 194 MET B C 1
ATOM 3620 O O . MET B 1 194 ? 43.313 12.777 47.414 1.00 42.15 194 MET B O 1
ATOM 3625 N N . PRO B 1 195 ? 44.992 11.597 48.349 1.00 46.22 195 PRO B N 1
ATOM 3626 C CA . PRO B 1 195 ? 44.458 11.653 49.713 1.00 47.07 195 PRO B CA 1
ATOM 3627 C C . PRO B 1 195 ? 44.243 13.053 50.276 1.00 46.85 195 PRO B C 1
ATOM 3628 O O . PRO B 1 195 ? 43.408 13.244 51.160 1.00 45.18 195 PRO B O 1
ATOM 3632 N N . ASN B 1 196 ? 44.983 14.029 49.757 1.00 46.98 196 ASN B N 1
ATOM 3633 C CA . ASN B 1 196 ? 44.887 15.389 50.271 1.00 45.50 196 ASN B CA 1
ATOM 3634 C C . ASN B 1 196 ? 44.926 16.473 49.197 1.00 46.03 196 ASN B C 1
ATOM 3635 O O . ASN B 1 196 ? 45.996 16.830 48.705 1.00 44.52 196 ASN B O 1
ATOM 3640 N N . PHE B 1 197 ? 43.763 17.015 48.843 1.00 46.50 197 PHE B N 1
ATOM 3641 C CA . PHE B 1 197 ? 43.733 18.054 47.830 1.00 48.52 197 PHE B CA 1
ATOM 3642 C C . PHE B 1 197 ? 42.673 19.141 48.046 1.00 47.57 197 PHE B C 1
ATOM 3643 O O . PHE B 1 197 ? 41.801 19.019 48.901 1.00 46.87 197 PHE B O 1
ATOM 3651 N N . TYR B 1 198 ? 42.774 20.211 47.266 1.00 45.87 198 TYR B N 1
ATOM 3652 C CA . TYR B 1 198 ? 41.835 21.319 47.352 1.00 45.65 198 TYR B CA 1
ATOM 3653 C C . TYR B 1 198 ? 41.510 21.853 45.976 1.00 45.27 198 TYR B C 1
ATOM 3654 O O . TYR B 1 198 ? 42.357 21.867 45.083 1.00 47.69 198 TYR B O 1
ATOM 3663 N N . ASP B 1 199 ? 40.276 22.285 45.797 1.00 43.85 199 ASP B N 1
ATOM 3664 C CA . ASP B 1 199 ? 39.885 22.871 44.537 1.00 45.12 199 ASP B CA 1
ATOM 3665 C C . ASP B 1 199 ? 39.816 24.370 44.830 1.00 46.19 199 ASP B C 1
ATOM 3666 O O . ASP B 1 199 ? 38.888 24.836 45.492 1.00 47.75 199 ASP B O 1
ATOM 3671 N N . LEU B 1 200 ? 40.812 25.114 44.356 1.00 46.29 200 LEU B N 1
ATOM 3672 C CA . LEU B 1 200 ? 40.887 26.553 44.584 1.00 44.82 200 LEU B CA 1
ATOM 3673 C C . LEU B 1 200 ? 39.614 27.291 44.172 1.00 46.10 200 LEU B C 1
ATOM 3674 O O . LEU B 1 200 ? 39.142 28.164 44.890 1.00 45.54 200 LEU B O 1
ATOM 3679 N N . ASN B 1 201 ? 39.060 26.938 43.019 1.00 48.32 201 ASN B N 1
ATOM 3680 C CA . ASN B 1 201 ? 37.836 27.565 42.533 1.00 51.62 201 ASN B CA 1
ATOM 3681 C C . ASN B 1 201 ? 36.696 27.372 43.536 1.00 53.66 201 ASN B C 1
ATOM 3682 O O . ASN B 1 201 ? 35.857 28.252 43.724 1.00 54.31 201 ASN B O 1
ATOM 3687 N N . LEU B 1 202 ? 36.666 26.212 44.176 1.00 54.76 202 LEU B N 1
ATOM 3688 C CA . LEU B 1 202 ? 35.639 25.928 45.165 1.00 56.21 202 LEU B CA 1
ATOM 3689 C C . LEU B 1 202 ? 35.851 26.817 46.387 1.00 55.93 202 LEU B C 1
ATOM 3690 O O . LEU B 1 202 ? 34.928 27.477 46.850 1.00 55.83 202 LEU B O 1
ATOM 3695 N N . VAL B 1 203 ? 37.074 26.836 46.904 1.00 55.79 203 VAL B N 1
ATOM 3696 C CA . VAL B 1 203 ? 37.384 27.652 48.072 1.00 56.65 203 VAL B CA 1
ATOM 3697 C C . VAL B 1 203 ? 37.043 29.110 47.793 1.00 58.81 203 VAL B C 1
ATOM 3698 O O . VAL B 1 203 ? 36.493 29.809 48.648 1.00 60.86 203 VAL B O 1
ATOM 3702 N N . TYR B 1 204 ? 37.364 29.562 46.587 1.00 59.17 204 TYR B N 1
ATOM 3703 C CA . TYR B 1 204 ? 37.094 30.935 46.209 1.00 59.97 204 TYR B CA 1
ATOM 3704 C C . TYR B 1 204 ? 35.595 31.195 46.065 1.00 62.42 204 TYR B C 1
ATOM 3705 O O . TYR B 1 204 ? 35.132 32.306 46.316 1.00 63.76 204 TYR B O 1
ATOM 3714 N N . LYS B 1 205 ? 34.836 30.180 45.660 1.00 65.28 205 LYS B N 1
ATOM 3715 C CA . LYS B 1 205 ? 33.393 30.350 45.500 1.00 67.51 205 LYS B CA 1
ATOM 3716 C C . LYS B 1 205 ? 32.798 30.713 46.849 1.00 68.53 205 LYS B C 1
ATOM 3717 O O . LYS B 1 205 ? 32.194 31.775 47.002 1.00 67.32 205 LYS B O 1
ATOM 3723 N N . ILE B 1 206 ? 32.972 29.826 47.825 1.00 69.92 206 ILE B N 1
ATOM 3724 C CA . ILE B 1 206 ? 32.469 30.075 49.168 1.00 71.76 206 ILE B CA 1
ATOM 3725 C C . ILE B 1 206 ? 32.719 31.550 49.472 1.00 72.81 206 ILE B C 1
ATOM 3726 O O . ILE B 1 206 ? 31.791 32.295 49.785 1.00 74.33 206 ILE B O 1
ATOM 3731 N N . ILE B 1 207 ? 33.974 31.970 49.349 1.00 72.84 207 ILE B N 1
ATOM 3732 C CA . ILE B 1 207 ? 34.357 33.357 49.594 1.00 71.74 207 ILE B CA 1
ATOM 3733 C C . ILE B 1 207 ? 33.988 34.221 48.384 1.00 71.90 207 ILE B C 1
ATOM 3734 O O . ILE B 1 207 ? 32.813 34.503 48.129 1.00 71.17 207 ILE B O 1
ATOM 3739 N N . SER B 1 228 ? 36.761 32.457 38.841 1.00 51.50 228 SER B N 1
ATOM 3740 C CA . SER B 1 228 ? 37.745 32.654 37.779 1.00 51.13 228 SER B CA 1
ATOM 3741 C C . SER B 1 228 ? 39.155 32.952 38.305 1.00 50.93 228 SER B C 1
ATOM 3742 O O . SER B 1 228 ? 39.355 33.883 39.096 1.00 50.62 228 SER B O 1
ATOM 3745 N N . LEU B 1 229 ? 40.128 32.163 37.850 1.00 50.93 229 LEU B N 1
ATOM 3746 C CA . LEU B 1 229 ? 41.520 32.315 38.274 1.00 50.39 229 LEU B CA 1
ATOM 3747 C C . LEU B 1 229 ? 42.021 33.742 38.067 1.00 49.95 229 LEU B C 1
ATOM 3748 O O . LEU B 1 229 ? 42.597 34.345 38.970 1.00 50.71 229 LEU B O 1
ATOM 3753 N N . THR B 1 230 ? 41.797 34.285 36.879 1.00 50.05 230 THR B N 1
ATOM 3754 C CA . THR B 1 230 ? 42.249 35.636 36.586 1.00 50.85 230 THR B CA 1
ATOM 3755 C C . THR B 1 230 ? 41.735 36.669 37.577 1.00 50.61 230 THR B C 1
ATOM 3756 O O . THR B 1 230 ? 42.527 37.378 38.194 1.00 50.70 230 THR B O 1
ATOM 3760 N N . THR B 1 231 ? 40.419 36.763 37.739 1.00 51.51 231 THR B N 1
ATOM 3761 C CA . THR B 1 231 ? 39.879 37.742 38.671 1.00 52.90 231 THR B CA 1
ATOM 3762 C C . THR B 1 231 ? 40.443 37.502 40.071 1.00 51.94 231 THR B C 1
ATOM 3763 O O . THR B 1 231 ? 40.723 38.455 40.796 1.00 55.20 231 THR B O 1
ATOM 3767 N N . LEU B 1 232 ? 40.627 36.238 40.451 1.00 50.63 232 LEU B N 1
ATOM 3768 C CA . LEU B 1 232 ? 41.184 35.929 41.770 1.00 49.14 232 LEU B CA 1
ATOM 3769 C C . LEU B 1 232 ? 42.579 36.541 41.862 1.00 49.46 232 LEU B C 1
ATOM 3770 O O . LEU B 1 232 ? 42.889 37.285 42.799 1.00 48.08 232 LEU B O 1
ATOM 3775 N N . ALA B 1 233 ? 43.417 36.222 40.879 1.00 48.43 233 ALA B N 1
ATOM 3776 C CA . ALA B 1 233 ? 44.774 36.744 40.845 1.00 49.48 233 ALA B CA 1
ATOM 3777 C C . ALA B 1 233 ? 44.730 38.269 40.890 1.00 49.01 233 ALA B C 1
ATOM 3778 O O . ALA B 1 233 ? 45.513 38.900 41.604 1.00 46.95 233 ALA B O 1
ATOM 3780 N N . ASP B 1 234 ? 43.809 38.855 40.128 1.00 49.76 234 ASP B N 1
ATOM 3781 C CA . ASP B 1 234 ? 43.659 40.305 40.100 1.00 50.71 234 ASP B CA 1
ATOM 3782 C C . ASP B 1 234 ? 43.361 40.845 41.491 1.00 51.14 234 ASP B C 1
ATOM 3783 O O . ASP B 1 234 ? 44.049 41.745 41.970 1.00 52.13 234 ASP B O 1
ATOM 3788 N N . GLU B 1 235 ? 42.340 40.299 42.147 1.00 52.62 235 GLU B N 1
ATOM 3789 C CA . GLU B 1 235 ? 42.007 40.753 43.495 1.00 53.05 235 GLU B CA 1
ATOM 3790 C C . GLU B 1 235 ? 43.239 40.669 44.368 1.00 51.97 235 GLU B C 1
ATOM 3791 O O . GLU B 1 235 ? 43.550 41.600 45.109 1.00 53.70 235 GLU B O 1
ATOM 3797 N N . LEU B 1 236 ? 43.944 39.547 44.274 1.00 51.72 236 LEU B N 1
ATOM 3798 C CA . LEU B 1 236 ? 45.148 39.331 45.064 1.00 50.69 236 LEU B CA 1
ATOM 3799 C C . LEU B 1 236 ? 46.259 40.304 44.684 1.00 49.95 236 LEU B C 1
ATOM 3800 O O . LEU B 1 236 ? 47.222 40.478 45.434 1.00 49.23 236 LEU B O 1
ATOM 3805 N N . GLY B 1 237 ? 46.116 40.940 43.523 1.00 49.59 237 GLY B N 1
ATOM 3806 C CA . GLY B 1 237 ? 47.106 41.905 43.084 1.00 48.82 237 GLY B CA 1
ATOM 3807 C C . GLY B 1 237 ? 48.241 41.358 42.238 1.00 48.77 237 GLY B C 1
ATOM 3808 O O . GLY B 1 237 ? 49.287 41.997 42.120 1.00 49.50 237 GLY B O 1
ATOM 3809 N N . LEU B 1 238 ? 48.049 40.182 41.650 1.00 47.43 238 LEU B N 1
ATOM 3810 C CA . LEU B 1 238 ? 49.079 39.573 40.815 1.00 45.41 238 LEU B CA 1
ATOM 3811 C C . LEU B 1 238 ? 49.102 40.233 39.445 1.00 44.92 238 LEU B C 1
ATOM 3812 O O . LEU B 1 238 ? 48.059 40.415 38.818 1.00 45.28 238 LEU B O 1
ATOM 3817 N N . PRO B 1 239 ? 50.296 40.619 38.970 1.00 44.73 239 PRO B N 1
ATOM 3818 C CA . PRO B 1 239 ? 50.384 41.257 37.657 1.00 43.67 239 PRO B CA 1
ATOM 3819 C C . PRO B 1 239 ? 49.963 40.305 36.555 1.00 43.96 239 PRO B C 1
ATOM 3820 O O . PRO B 1 239 ? 50.021 39.088 36.718 1.00 43.39 239 PRO B O 1
ATOM 3824 N N . ARG B 1 240 ? 49.538 40.865 35.431 1.00 43.52 240 ARG B N 1
ATOM 3825 C CA . ARG B 1 240 ? 49.131 40.060 34.300 1.00 43.59 240 ARG B CA 1
ATOM 3826 C C . ARG B 1 240 ? 50.338 39.657 33.461 1.00 43.39 240 ARG B C 1
ATOM 3827 O O . ARG B 1 240 ? 50.360 39.883 32.248 1.00 43.05 240 ARG B O 1
ATOM 3835 N N . PHE B 1 241 ? 51.346 39.075 34.106 1.00 41.70 241 PHE B N 1
ATOM 3836 C CA . PHE B 1 241 ? 52.535 38.611 33.395 1.00 39.10 241 PHE B CA 1
ATOM 3837 C C . PHE B 1 241 ? 52.079 37.654 32.293 1.00 38.99 241 PHE B C 1
ATOM 3838 O O . PHE B 1 241 ? 51.161 36.861 32.495 1.00 40.59 241 PHE B O 1
ATOM 3846 N N . SER B 1 242 ? 52.714 37.705 31.129 1.00 38.14 242 SER B N 1
ATOM 3847 C CA . SER B 1 242 ? 52.303 36.831 30.036 1.00 39.01 242 SER B CA 1
ATOM 3848 C C . SER B 1 242 ? 52.608 35.354 30.293 1.00 39.21 242 SER B C 1
ATOM 3849 O O . SER B 1 242 ? 51.978 34.465 29.704 1.00 37.63 242 SER B O 1
ATOM 3852 N N . ILE B 1 243 ? 53.561 35.088 31.179 1.00 38.17 243 ILE B N 1
ATOM 3853 C CA . ILE B 1 243 ? 53.911 33.711 31.487 1.00 37.59 243 ILE B CA 1
ATOM 3854 C C . ILE B 1 243 ? 52.732 32.979 32.124 1.00 37.96 243 ILE B C 1
ATOM 3855 O O . ILE B 1 243 ? 52.666 31.757 32.068 1.00 39.34 243 ILE B O 1
ATOM 3860 N N . PHE B 1 244 ? 51.801 33.727 32.716 1.00 37.64 244 PHE B N 1
ATOM 3861 C CA . PHE B 1 244 ? 50.629 33.134 33.365 1.00 37.30 244 PHE B CA 1
ATOM 3862 C C . PHE B 1 244 ? 49.562 32.624 32.393 1.00 37.84 244 PHE B C 1
ATOM 3863 O O . PHE B 1 244 ? 48.603 31.967 32.816 1.00 37.07 244 PHE B O 1
ATOM 3871 N N . THR B 1 245 ? 49.714 32.937 31.105 1.00 38.56 245 THR B N 1
ATOM 3872 C CA . THR B 1 245 ? 48.736 32.528 30.100 1.00 38.39 245 THR B CA 1
ATOM 3873 C C . THR B 1 245 ? 48.999 31.150 29.511 1.00 38.97 245 THR B C 1
ATOM 3874 O O . THR B 1 245 ? 48.150 30.598 28.806 1.00 40.11 245 THR B O 1
ATOM 3878 N N . THR B 1 246 ? 50.178 30.603 29.786 1.00 37.39 246 THR B N 1
ATOM 3879 C CA . THR B 1 246 ? 50.533 29.278 29.294 1.00 36.94 246 THR B CA 1
ATOM 3880 C C . THR B 1 246 ? 50.099 28.222 30.308 1.00 35.48 246 THR B C 1
ATOM 3881 O O . THR B 1 246 ? 49.944 28.511 31.501 1.00 35.58 246 THR B O 1
ATOM 3885 N N . THR B 1 247 ? 49.909 26.997 29.834 1.00 34.01 247 THR B N 1
ATOM 3886 C CA . THR B 1 247 ? 49.506 25.905 30.705 1.00 33.59 247 THR B CA 1
ATOM 3887 C C . THR B 1 247 ? 50.406 25.857 31.946 1.00 33.90 247 THR B C 1
ATOM 3888 O O . THR B 1 247 ? 49.915 25.781 33.068 1.00 32.37 247 THR B O 1
ATOM 3892 N N . GLY B 1 248 ? 51.720 25.925 31.737 1.00 32.85 248 GLY B N 1
ATOM 3893 C CA . GLY B 1 248 ? 52.644 25.906 32.859 1.00 32.05 248 GLY B CA 1
ATOM 3894 C C . GLY B 1 248 ? 52.427 27.096 33.775 1.00 31.57 248 GLY B C 1
ATOM 3895 O O . GLY B 1 248 ? 52.388 26.958 35.010 1.00 28.64 248 GLY B O 1
ATOM 3896 N N . GLY B 1 249 ? 52.273 28.274 33.170 1.00 32.58 249 GLY B N 1
ATOM 3897 C CA . GLY B 1 249 ? 52.054 29.484 33.950 1.00 30.73 249 GLY B CA 1
ATOM 3898 C C . GLY B 1 249 ? 50.779 29.440 34.779 1.00 30.64 249 GLY B C 1
ATOM 3899 O O . GLY B 1 249 ? 50.728 29.978 35.892 1.00 28.10 249 GLY B O 1
ATOM 3900 N N . GLN B 1 250 ? 49.741 28.814 34.232 1.00 31.53 250 GLN B N 1
ATOM 3901 C CA . GLN B 1 250 ? 48.470 28.686 34.939 1.00 32.30 250 GLN B CA 1
ATOM 3902 C C . GLN B 1 250 ? 48.632 27.910 36.259 1.00 30.50 250 GLN B C 1
ATOM 3903 O O . GLN B 1 250 ? 48.068 28.295 37.276 1.00 30.30 250 GLN B O 1
ATOM 3909 N N . SER B 1 251 ? 49.396 26.822 36.253 1.00 30.19 251 SER B N 1
ATOM 3910 C CA . SER B 1 251 ? 49.581 26.055 37.488 1.00 29.31 251 SER B CA 1
ATOM 3911 C C . SER B 1 251 ? 50.331 26.926 38.487 1.00 28.98 251 SER B C 1
ATOM 3912 O O . SER B 1 251 ? 50.136 26.835 39.696 1.00 28.43 251 SER B O 1
ATOM 3915 N N . LEU B 1 252 ? 51.200 27.775 37.960 1.00 29.12 252 LEU B N 1
ATOM 3916 C CA . LEU B 1 252 ? 51.973 28.685 38.787 1.00 30.07 252 LEU B CA 1
ATOM 3917 C C . LEU B 1 252 ? 51.055 29.739 39.394 1.00 29.60 252 LEU B C 1
ATOM 3918 O O . LEU B 1 252 ? 51.102 30.000 40.586 1.00 29.05 252 LEU B O 1
ATOM 3923 N N . LEU B 1 253 ? 50.229 30.350 38.557 1.00 30.91 253 LEU B N 1
ATOM 3924 C CA . LEU B 1 253 ? 49.319 31.378 39.030 1.00 34.21 253 LEU B CA 1
ATOM 3925 C C . LEU B 1 253 ? 48.420 30.776 40.115 1.00 35.86 253 LEU B C 1
ATOM 3926 O O . LEU B 1 253 ? 48.172 31.390 41.156 1.00 36.73 253 LEU B O 1
ATOM 3931 N N . MET B 1 254 ? 47.960 29.560 39.847 1.00 35.23 254 MET B N 1
ATOM 3932 C CA . MET B 1 254 ? 47.101 28.793 40.741 1.00 35.70 254 MET B CA 1
ATOM 3933 C C . MET B 1 254 ? 47.718 28.567 42.134 1.00 34.78 254 MET B C 1
ATOM 3934 O O . MET B 1 254 ? 47.058 28.755 43.159 1.00 33.32 254 MET B O 1
ATOM 3939 N N . LEU B 1 255 ? 48.987 28.182 42.172 1.00 32.16 255 LEU B N 1
ATOM 3940 C CA . LEU B 1 255 ? 49.651 27.909 43.441 1.00 34.49 255 LEU B CA 1
ATOM 3941 C C . LEU B 1 255 ? 49.997 29.187 44.207 1.00 36.09 255 LEU B C 1
ATOM 3942 O O . LEU B 1 255 ? 49.873 29.247 45.438 1.00 35.56 255 LEU B O 1
ATOM 3947 N N . LEU B 1 256 ? 50.464 30.191 43.473 1.00 35.65 256 LEU B N 1
ATOM 3948 C CA . LEU B 1 256 ? 50.795 31.482 44.052 1.00 35.32 256 LEU B CA 1
ATOM 3949 C C . LEU B 1 256 ? 49.516 32.042 44.678 1.00 37.90 256 LEU B C 1
ATOM 3950 O O . LEU B 1 256 ? 49.539 32.572 45.792 1.00 37.14 256 LEU B O 1
ATOM 3955 N N . SER B 1 257 ? 48.403 31.909 43.953 1.00 37.92 257 SER B N 1
ATOM 3956 C CA . SER B 1 257 ? 47.099 32.400 44.411 1.00 39.19 257 SER B CA 1
ATOM 3957 C C . SER B 1 257 ? 46.555 31.650 45.620 1.00 40.58 257 SER B C 1
ATOM 3958 O O . SER B 1 257 ? 46.019 32.260 46.548 1.00 40.22 257 SER B O 1
ATOM 3961 N N . PHE B 1 258 ? 46.690 30.327 45.603 1.00 41.58 258 PHE B N 1
ATOM 3962 C CA . PHE B 1 258 ? 46.204 29.501 46.701 1.00 40.88 258 PHE B CA 1
ATOM 3963 C C . PHE B 1 258 ? 46.903 29.852 48.000 1.00 42.59 258 PHE B C 1
ATOM 3964 O O . PHE B 1 258 ? 46.253 30.149 48.995 1.00 43.94 258 PHE B O 1
ATOM 3972 N N . CYS B 1 259 ? 48.231 29.812 47.987 1.00 44.07 259 CYS B N 1
ATOM 3973 C CA . CYS B 1 259 ? 49.022 30.103 49.177 1.00 46.13 259 CYS B CA 1
ATOM 3974 C C . CYS B 1 259 ? 48.809 31.522 49.724 1.00 47.51 259 CYS B C 1
ATOM 3975 O O . CYS B 1 259 ? 48.662 31.709 50.932 1.00 47.07 259 CYS B O 1
ATOM 3978 N N . GLN B 1 260 ? 48.788 32.518 48.844 1.00 48.32 260 GLN B N 1
ATOM 3979 C CA . GLN B 1 260 ? 48.588 33.890 49.289 1.00 50.52 260 GLN B CA 1
ATOM 3980 C C . GLN B 1 260 ? 47.183 34.096 49.863 1.00 51.44 260 GLN B C 1
ATOM 3981 O O . GLN B 1 260 ? 46.998 34.892 50.782 1.00 50.44 260 GLN B O 1
ATOM 3987 N N . LEU B 1 261 ? 46.195 33.389 49.319 1.00 51.96 261 LEU B N 1
ATOM 3988 C CA . LEU B 1 261 ? 44.827 33.510 49.813 1.00 53.33 261 LEU B CA 1
ATOM 3989 C C . LEU B 1 261 ? 44.759 32.843 51.187 1.00 55.43 261 LEU B C 1
ATOM 3990 O O . LEU B 1 261 ? 44.176 33.384 52.130 1.00 55.76 261 LEU B O 1
ATOM 3995 N N . SER B 1 262 ? 45.382 31.675 51.298 1.00 56.00 262 SER B N 1
ATOM 3996 C CA . SER B 1 262 ? 45.397 30.927 52.547 1.00 58.19 262 SER B CA 1
ATOM 3997 C C . SER B 1 262 ? 46.029 31.747 53.668 1.00 59.78 262 SER B C 1
ATOM 3998 O O . SER B 1 262 ? 45.580 31.693 54.813 1.00 59.50 262 SER B O 1
ATOM 4001 N N . LYS B 1 263 ? 47.073 32.499 53.333 1.00 61.36 263 LYS B N 1
ATOM 4002 C CA . LYS B 1 263 ? 47.771 33.331 54.310 1.00 63.29 263 LYS B CA 1
ATOM 4003 C C . LYS B 1 263 ? 46.871 34.479 54.794 1.00 63.53 263 LYS B C 1
ATOM 4004 O O . LYS B 1 263 ? 46.627 34.623 55.994 1.00 63.68 263 LYS B O 1
ATOM 4010 N N . LEU B 1 264 ? 46.381 35.283 53.854 1.00 62.49 264 LEU B N 1
ATOM 4011 C CA . LEU B 1 264 ? 45.511 36.415 54.170 1.00 63.32 264 LEU B CA 1
ATOM 4012 C C . LEU B 1 264 ? 44.215 35.984 54.851 1.00 63.72 264 LEU B C 1
ATOM 4013 O O . LEU B 1 264 ? 43.599 36.762 55.586 1.00 62.73 264 LEU B O 1
ATOM 4018 N N . SER B 1 265 ? 43.794 34.749 54.591 1.00 64.29 265 SER B N 1
ATOM 4019 C CA . SER B 1 265 ? 42.568 34.219 55.181 1.00 65.18 265 SER B CA 1
ATOM 4020 C C . SER B 1 265 ? 42.881 33.357 56.391 1.00 66.85 265 SER B C 1
ATOM 4021 O O . SER B 1 265 ? 41.984 32.757 56.975 1.00 67.33 265 SER B O 1
ATOM 4024 N N . MET B 1 266 ? 44.156 33.303 56.768 1.00 70.20 266 MET B N 1
ATOM 4025 C CA . MET B 1 266 ? 44.577 32.489 57.902 1.00 73.93 266 MET B CA 1
ATOM 4026 C C . MET B 1 266 ? 44.065 31.068 57.736 1.00 75.36 266 MET B C 1
ATOM 4027 O O . MET B 1 266 ? 43.842 30.354 58.716 1.00 76.38 266 MET B O 1
ATOM 4032 N N . HIS B 1 267 ? 43.892 30.674 56.477 1.00 77.01 267 HIS B N 1
ATOM 4033 C CA . HIS B 1 267 ? 43.389 29.361 56.104 1.00 77.65 267 HIS B CA 1
ATOM 4034 C C . HIS B 1 267 ? 42.096 29.077 56.885 1.00 76.94 267 HIS B C 1
ATOM 4035 O O . HIS B 1 267 ? 41.897 28.031 57.501 1.00 75.48 267 HIS B O 1
ATOM 4042 N N . LYS B 1 268 ? 41.211 30.075 56.805 1.00 76.79 268 LYS B N 1
ATOM 4043 C CA . LYS B 1 268 ? 39.891 30.089 57.439 1.00 77.23 268 LYS B CA 1
ATOM 4044 C C . LYS B 1 268 ? 38.932 30.903 56.562 1.00 77.41 268 LYS B C 1
ATOM 4045 O O . LYS B 1 268 ? 39.352 31.836 55.875 1.00 75.99 268 LYS B O 1
ATOM 4051 N N . PHE B 1 269 ? 37.647 30.557 56.605 1.00 79.05 269 PHE B N 1
ATOM 4052 C CA . PHE B 1 269 ? 36.616 31.256 55.829 1.00 80.66 269 PHE B CA 1
ATOM 4053 C C . PHE B 1 269 ? 36.041 32.465 56.586 1.00 81.31 269 PHE B C 1
ATOM 4054 O O . PHE B 1 269 ? 36.431 32.737 57.726 1.00 81.22 269 PHE B O 1
ATOM 4062 N N . PRO B 1 270 ? 35.109 33.209 55.953 1.00 81.90 270 PRO B N 1
ATOM 4063 C CA . PRO B 1 270 ? 34.499 34.377 56.600 1.00 81.87 270 PRO B CA 1
ATOM 4064 C C . PRO B 1 270 ? 33.794 34.016 57.908 1.00 81.79 270 PRO B C 1
ATOM 4065 O O . PRO B 1 270 ? 33.884 34.748 58.894 1.00 82.33 270 PRO B O 1
ATOM 4069 N N . ASN B 1 271 ? 33.099 32.881 57.909 1.00 81.15 271 ASN B N 1
ATOM 4070 C CA . ASN B 1 271 ? 32.375 32.420 59.093 1.00 80.61 271 ASN B CA 1
ATOM 4071 C C . ASN B 1 271 ? 33.289 31.835 60.171 1.00 79.72 271 ASN B C 1
ATOM 4072 O O . ASN B 1 271 ? 32.816 31.434 61.233 1.00 79.87 271 ASN B O 1
ATOM 4077 N N . GLY B 1 272 ? 34.588 31.771 59.893 1.00 78.78 272 GLY B N 1
ATOM 4078 C CA . GLY B 1 272 ? 35.528 31.232 60.866 1.00 77.07 272 GLY B CA 1
ATOM 4079 C C . GLY B 1 272 ? 35.852 29.754 60.708 1.00 76.10 272 GLY B C 1
ATOM 4080 O O . GLY B 1 272 ? 36.665 29.209 61.460 1.00 76.00 272 GLY B O 1
ATOM 4081 N N . THR B 1 273 ? 35.219 29.097 59.739 1.00 74.75 273 THR B N 1
ATOM 4082 C CA . THR B 1 273 ? 35.461 27.681 59.488 1.00 73.49 273 THR B CA 1
ATOM 4083 C C . THR B 1 273 ? 36.795 27.504 58.755 1.00 72.24 273 THR B C 1
ATOM 4084 O O . THR B 1 273 ? 37.206 28.364 57.976 1.00 71.50 273 THR B O 1
ATOM 4088 N N . ASP B 1 274 ? 37.465 26.385 59.002 1.00 71.24 274 ASP B N 1
ATOM 4089 C CA . ASP B 1 274 ? 38.760 26.110 58.380 1.00 69.89 274 ASP B CA 1
ATOM 4090 C C . ASP B 1 274 ? 38.645 25.680 56.917 1.00 67.80 274 ASP B C 1
ATOM 4091 O O . ASP B 1 274 ? 37.641 25.099 56.504 1.00 67.83 274 ASP B O 1
ATOM 4096 N N . PHE B 1 275 ? 39.682 25.970 56.139 1.00 65.12 275 PHE B N 1
ATOM 4097 C CA . PHE B 1 275 ? 39.713 25.582 54.734 1.00 62.83 275 PHE B CA 1
ATOM 4098 C C . PHE B 1 275 ? 39.577 24.067 54.635 1.00 60.62 275 PHE B C 1
ATOM 4099 O O . PHE B 1 275 ? 38.854 23.551 53.786 1.00 59.86 275 PHE B O 1
ATOM 4107 N N . ALA B 1 276 ? 40.284 23.371 55.518 1.00 60.13 276 ALA B N 1
ATOM 4108 C CA . ALA B 1 276 ? 40.293 21.913 55.563 1.00 60.39 276 ALA B CA 1
ATOM 4109 C C . ALA B 1 276 ? 38.914 21.275 55.439 1.00 60.30 276 ALA B C 1
ATOM 4110 O O . ALA B 1 276 ? 38.791 20.141 54.986 1.00 60.72 276 ALA B O 1
ATOM 4112 N N . LYS B 1 277 ? 37.878 22.005 55.831 1.00 61.61 277 LYS B N 1
ATOM 4113 C CA . LYS B 1 277 ? 36.519 21.486 55.762 1.00 62.19 277 LYS B CA 1
ATOM 4114 C C . LYS B 1 277 ? 36.124 21.136 54.331 1.00 62.26 277 LYS B C 1
ATOM 4115 O O . LYS B 1 277 ? 35.090 20.509 54.100 1.00 62.07 277 LYS B O 1
ATOM 4121 N N . TYR B 1 278 ? 36.949 21.541 53.371 1.00 63.00 278 TYR B N 1
ATOM 4122 C CA . TYR B 1 278 ? 36.672 21.264 51.962 1.00 63.41 278 TYR B CA 1
ATOM 4123 C C . TYR B 1 278 ? 37.733 20.424 51.264 1.00 61.21 278 TYR B C 1
ATOM 4124 O O . TYR B 1 278 ? 37.688 20.248 50.048 1.00 61.04 278 TYR B O 1
ATOM 4133 N N . GLN B 1 279 ? 38.686 19.907 52.030 1.00 59.88 279 GLN B N 1
ATOM 4134 C CA . GLN B 1 279 ? 39.731 19.066 51.462 1.00 59.16 279 GLN B CA 1
ATOM 4135 C C . GLN B 1 279 ? 39.082 17.837 50.834 1.00 58.08 279 GLN B C 1
ATOM 4136 O O . GLN B 1 279 ? 38.114 17.302 51.366 1.00 59.23 279 GLN B O 1
ATOM 4142 N N . GLY B 1 280 ? 39.615 17.386 49.706 1.00 56.82 280 GLY B N 1
ATOM 4143 C CA . GLY B 1 280 ? 39.061 16.217 49.053 1.00 54.79 280 GLY B CA 1
ATOM 4144 C C . GLY B 1 280 ? 37.751 16.453 48.325 1.00 54.32 280 GLY B C 1
ATOM 4145 O O . GLY B 1 280 ? 37.286 15.591 47.589 1.00 54.35 280 GLY B O 1
ATOM 4146 N N . VAL B 1 281 ? 37.153 17.622 48.505 1.00 55.29 281 VAL B N 1
ATOM 4147 C CA . VAL B 1 281 ? 35.877 17.916 47.856 1.00 56.61 281 VAL B CA 1
ATOM 4148 C C . VAL B 1 281 ? 35.988 18.283 46.377 1.00 58.26 281 VAL B C 1
ATOM 4149 O O . VAL B 1 281 ? 36.651 19.256 46.009 1.00 59.48 281 VAL B O 1
ATOM 4153 N 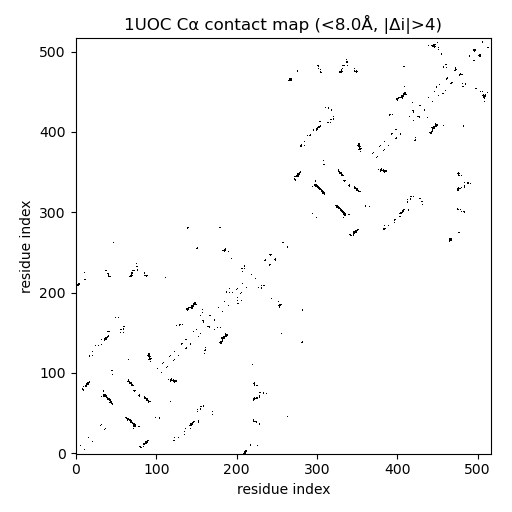N . ILE B 1 282 ? 35.326 17.498 45.534 1.00 59.42 282 ILE B N 1
ATOM 4154 C CA . ILE B 1 282 ? 35.335 17.727 44.096 1.00 61.81 282 ILE B CA 1
ATOM 4155 C C . ILE B 1 282 ? 34.076 18.464 43.679 1.00 62.77 282 ILE B C 1
ATOM 4156 O O . ILE B 1 282 ? 34.140 19.536 43.079 1.00 63.62 282 ILE B O 1
ATOM 4161 N N . TYR B 1 283 ? 32.930 17.876 44.007 1.00 65.28 283 TYR B N 1
ATOM 4162 C CA . TYR B 1 283 ? 31.632 18.446 43.655 1.00 67.86 283 TYR B CA 1
ATOM 4163 C C . TYR B 1 283 ? 30.879 19.161 44.778 1.00 68.25 283 TYR B C 1
ATOM 4164 O O . TYR B 1 283 ? 29.663 19.364 44.683 1.00 68.64 283 TYR B O 1
ATOM 4173 N N . GLY B 1 284 ? 31.588 19.547 45.835 1.00 67.53 284 GLY B N 1
ATOM 4174 C CA . GLY B 1 284 ? 30.929 20.235 46.931 1.00 68.71 284 GLY B CA 1
ATOM 4175 C C . GLY B 1 284 ? 30.680 19.392 48.174 1.00 68.43 284 GLY B C 1
ATOM 4176 O O . GLY B 1 284 ? 30.408 18.190 48.093 1.00 68.42 284 GLY B O 1
ATOM 4177 N N . ILE B 1 285 ? 30.779 20.041 49.331 1.00 66.90 285 ILE B N 1
ATOM 4178 C CA . ILE B 1 285 ? 30.572 19.393 50.623 1.00 66.79 285 ILE B CA 1
ATOM 4179 C C . ILE B 1 285 ? 29.172 18.786 50.752 1.00 65.12 285 ILE B C 1
ATOM 4180 O O . ILE B 1 285 ? 28.195 19.321 50.223 1.00 63.27 285 ILE B O 1
ATOM 4185 N N . ASP B 1 286 ? 29.088 17.659 51.452 1.00 64.02 286 ASP B N 1
ATOM 4186 C CA . ASP B 1 286 ? 27.815 16.989 51.676 1.00 63.60 286 ASP B CA 1
ATOM 4187 C C . ASP B 1 286 ? 26.902 17.978 52.413 1.00 63.87 286 ASP B C 1
ATOM 4188 O O . ASP B 1 286 ? 27.155 18.350 53.563 1.00 64.36 286 ASP B O 1
ATOM 4193 N N . GLY B 1 287 ? 25.853 18.418 51.730 1.00 63.53 287 GLY B N 1
ATOM 4194 C CA . GLY B 1 287 ? 24.938 19.377 52.315 1.00 63.03 287 GLY B CA 1
ATOM 4195 C C . GLY B 1 287 ? 24.765 20.557 51.378 1.00 63.66 287 GLY B C 1
ATOM 4196 O O . GLY B 1 287 ? 23.792 21.299 51.480 1.00 63.58 287 GLY B O 1
ATOM 4197 N N . ASP B 1 288 ? 25.715 20.729 50.460 1.00 64.44 288 ASP B N 1
ATOM 4198 C CA . ASP B 1 288 ? 25.669 21.817 49.486 1.00 65.94 288 ASP B CA 1
ATOM 4199 C C . ASP B 1 288 ? 25.506 21.262 48.077 1.00 67.84 288 ASP B C 1
ATOM 4200 O O . ASP B 1 288 ? 25.566 22.003 47.096 1.00 69.16 288 ASP B O 1
ATOM 4205 N N . GLN B 1 289 ? 25.313 19.950 47.981 1.00 69.07 289 GLN B N 1
ATOM 4206 C CA . GLN B 1 289 ? 25.122 19.303 46.688 1.00 70.16 289 GLN B CA 1
ATOM 4207 C C . GLN B 1 289 ? 23.626 19.212 46.400 1.00 70.92 289 GLN B C 1
ATOM 4208 O O . GLN B 1 289 ? 23.171 18.123 45.992 1.00 71.55 289 GLN B O 1
#

Foldseek 3Di:
DDADDDDVQLLDEAEDWQVCLVVVLVVLLVCCVAQQEKEKFFDWAAVVLQVLLVVLVVPQVVTHTQKMKMFTGHLQRHDDPDDYRMYIAGAADDPPPPRHDVVRVVVVVVLPDDNVCNNPTGHHLLVNLVSVQPSPNWQDQVHEYEYALCSNVLQNSLCSNDPVPRDDGPVVSLVSSCRGHVWYDHVLVLVCVLVVVVPPSDLVVLLVVLNYDPDPSCSHNRNVSSSRSNSSSSVCVVQVQAGPVRHHVSQCISPNRDHPPVD/DAADDDDPQLLDEAEDWQVCLVVVLVVLLVCCLAQQEKEKFWDWQALQVVQVVLLVCLVLTHTAKMKMFTGHLLRHADPDDYRMYIAGAADDPPDPSDDVVSVVLQVVLPDDNVCNNPTGHHPLVNLVSVQPSCNWQDQSHEYEYALCNNVLQNSVCSNDPVDHDPGPVVSLVVSCRGHVWYDHVNVLVVLVPLVVLLVVLNYDVPSSCSHNRNVSSSRSSSVSSVCVVCVQAHPVGHHVRQCISPNSDDDPVD

Solvent-accessible surface area: 24401 Å² total; per-residue (Å²): 128,124,140,48,102,3,71,112,58,19,29,96,20,80,66,0,41,114,103,34,1,116,66,14,0,46,55,0,108,127,18,13,100,114,24,41,21,0,0,1,12,24,59,40,2,60,104,149,21,65,132,88,3,66,42,0,63,73,58,7,116,145,44,37,19,0,6,1,0,2,0,0,0,30,59,90,11,73,6,15,115,129,43,9,4,0,0,12,0,3,4,91,18,76,82,154,51,154,63,32,61,106,139,35,53,82,117,14,137,180,50,57,11,69,50,116,108,1,82,95,88,7,0,47,50,138,49,0,4,84,23,1,48,99,2,36,1,12,17,55,86,70,4,12,3,0,2,19,123,0,17,70,13,2,0,7,4,4,21,29,19,10,77,114,55,39,13,120,49,16,103,67,0,36,76,14,1,71,25,4,5,33,32,1,26,9,0,11,18,0,2,63,25,18,34,88,105,151,151,159,74,45,13,59,28,1,5,50,89,15,12,6,42,162,81,90,50,10,100,38,10,0,0,54,0,0,9,5,1,7,0,15,6,34,18,20,104,127,30,143,73,78,9,70,90,48,38,45,8,51,119,20,62,6,19,20,21,23,30,136,70,110,108,122,128,113,48,109,8,61,118,50,22,40,96,27,78,66,0,12,82,18,31,4,112,58,16,0,46,52,0,101,130,17,8,102,116,21,40,21,0,0,1,13,25,56,33,4,53,83,102,186,72,6,112,40,0,72,70,43,12,100,115,32,74,16,1,6,0,0,1,0,0,0,29,60,116,11,72,7,15,110,136,47,12,2,0,0,15,0,3,0,90,21,70,64,172,102,166,37,47,62,115,133,38,54,63,128,9,144,171,24,54,8,62,37,51,53,2,62,21,0,1,0,49,39,151,69,0,8,90,22,1,48,93,6,42,1,11,107,57,102,71,6,13,1,0,0,23,111,1,5,53,12,0,0,12,3,3,13,40,21,24,131,109,58,12,10,128,56,38,129,59,0,40,138,84,1,70,78,34,4,47,30,0,26,7,0,21,40,1,34,135,68,80,74,13,58,68,1,5,48,112,21,9,7,31,170,67,92,52,9,93,30,6,0,0,58,0,0,10,5,0,7,0,13,6,43,17,20,136,118,27,131,77,89,14,107,121,47,41,34,4,52,100,19,58,3,24,10,20,16,38,136,70,96,126

B-factor: mean 50.91, std 16.09, range [20.72, 98.67]

GO terms:
  GO:0000175 3'-5'-RNA exonuclease activity (F, IDA)
  GO:0000932 P-body (C, IDA)
  GO:0005737 cytoplasm (C, IDA)
  GO:0030015 CCR4-NOT core complex (C, IDA)
  GO:0032968 positive regulation of transcription elongation by RNA polymerase II (P, IDA)
  GO:0000289 nuclear-transcribed mRNA poly(A) tail shortening (P, IDA)
  GO:0043332 mating projection tip (C, HDA)
  GO:0006368 transcription elongation by RNA polymerase II (P, IMP)
  GO:0000289 nuclear-transcribed mRNA poly(A) tail shortening (P, IMP)
  GO:0005515 protein binding (F, IPI)

Radius of gyration: 27.72 Å; Cα contacts (8 Å, |Δi|>4): 861; chains: 2; bounding box: 80×56×75 Å

Nearest PDB structures (foldseek):
  1uoc-assembly1_A  TM=1.004E+00  e=7.276E-55  Saccharomyces cerevisiae
  1uoc-assembly2_B  TM=9.989E-01  e=7.138E-49  Saccharomyces cerevisiae
  4b8c-assembly2_E  TM=9.811E-01  e=1.894E-45  Saccharomyces cerevisiae S288C
  4b8a-assembly1_B  TM=9.554E-01  e=3.296E-43  Saccharomyces cerevisiae S288C
  3g10-assembly1_A  TM=9.010E-01  e=1.451E-22  Schizosaccharomyces pombe

CATH classification: 3.30.420.10